Protein AF-A0A9W7AMG9-F1 (afdb_monomer)

InterPro domains:
  IPR007000 Phospholipase B-like [PF04916] (1-372)
  IPR007000 Phospholipase B-like [PTHR12370] (1-371)

Nearest PDB structures (foldseek):
  3fgw-assembly1_A  TM=8.318E-01  e=7.479E-23  Mus musculus
  3fbx-assembly1_A  TM=8.030E-01  e=2.491E-21  Mus musculus
  4bwc-assembly1_B-2  TM=9.277E-01  e=2.909E-18  Bos taurus
  3fgt-assembly1_B  TM=9.147E-01  e=4.034E-17  Mus musculus
  7q4y-assembly2_B  TM=1.559E-01  e=7.385E+00  Homo sapiens

Secondary structure (DSSP, 8-state):
-GGGHHHHHHHHHHHHHHHH-TT----HHHHHHHHHHHHHHHHHTTSSHHHHHHHHHHHHHHHHHHHHHTSGGGGSTT--PPPHHHHHHHHTHHHHHHHHHHS--HHHHHHHHHHHHHHTTS-GGGGGGSGGG-------EEEEEE-SS-EEEEEE----TTTS-S---EEEEEEE--TTSS-EEEEEEE---TT-SS-SS-EEEEESS--EEEEEEEPP---GGGGGG--SSSB-HHHHHHHHHHH-SSHHHHHHHHHTTB-S-S-EEEEEEEGGGTTSSSSSEEEEEEETTEEEEEE-HHHHHHHSEEEE-SS-SSHHHHHHHT--S-GGGSHHHHHHHHHGGG-SSHHHHHHHHT---TTT-GGGTT-GGGSSS---GGGSPP-----S--PPPPPPPPPPP---------------

Solvent-accessible surface area (backbone atoms only — not comparable to full-atom values): 23628 Å² total; per-residue (Å²): 57,45,92,48,35,68,52,24,53,56,30,48,53,32,42,46,34,73,75,46,36,86,91,47,72,80,52,68,66,55,56,48,41,53,53,48,18,54,54,41,50,66,70,42,42,63,75,46,72,69,29,36,44,49,39,54,55,52,50,53,50,52,50,31,51,50,31,31,54,71,18,78,56,57,76,43,89,86,58,75,76,74,51,72,64,58,52,50,54,58,58,30,61,61,34,43,62,44,46,49,66,64,50,56,53,75,67,56,49,50,51,52,53,51,43,56,54,48,59,77,76,47,66,87,86,61,67,74,72,63,56,76,82,55,83,71,78,70,26,20,24,33,40,38,37,52,54,100,85,54,78,48,75,50,74,36,71,43,62,56,75,55,65,67,40,66,70,40,78,44,75,48,76,48,74,39,84,38,99,89,55,72,64,41,55,32,32,45,37,30,47,27,37,51,80,48,89,50,35,87,55,38,43,39,42,37,35,75,56,28,48,36,33,42,35,39,18,37,35,68,70,68,36,70,71,33,49,74,54,50,50,44,83,34,42,54,46,59,58,28,52,57,35,15,69,62,70,22,63,49,28,66,51,24,44,55,49,40,51,59,53,53,30,45,29,48,28,27,42,35,43,26,33,18,68,82,25,77,88,45,81,59,53,26,27,20,41,32,38,44,30,43,77,45,75,48,71,49,75,39,23,59,54,32,64,73,70,32,38,47,77,43,63,36,56,56,79,51,68,69,51,20,60,57,18,54,53,82,78,53,52,75,71,37,38,43,44,48,50,46,70,72,47,55,82,66,47,83,50,70,69,42,42,50,48,56,46,60,29,65,52,22,86,76,39,76,64,18,73,65,34,55,85,30,30,47,33,56,80,52,77,85,75,58,74,79,83,74,83,71,69,96,77,76,85,79,80,81,79,85,80,83,84,84,82,83,87,80,86,88,84,89,89,86,91,85,87,88,83,134

Mean predicted aligned error: 9.24 Å

Radius of gyration: 26.43 Å; Cα contacts (8 Å, |Δi|>4): 725; chains: 1; bounding box: 73×78×88 Å

Structure (mmCIF, N/CA/C/O backbone):
data_AF-A0A9W7AMG9-F1
#
_entry.id   AF-A0A9W7AMG9-F1
#
loop_
_atom_site.group_PDB
_atom_site.id
_atom_site.type_symbol
_atom_site.label_atom_id
_atom_site.label_alt_id
_atom_site.label_comp_id
_atom_site.label_asym_id
_atom_site.label_entity_id
_atom_site.label_seq_id
_atom_site.pdbx_PDB_ins_code
_atom_site.Cartn_x
_atom_site.Cartn_y
_atom_site.Cartn_z
_atom_site.occupancy
_atom_site.B_iso_or_equiv
_atom_site.auth_seq_id
_atom_site.auth_comp_id
_atom_site.auth_asym_id
_atom_site.auth_atom_id
_atom_site.pdbx_PDB_model_num
ATOM 1 N N . GLY A 1 1 ? 10.587 14.201 -9.305 1.00 93.69 1 GLY A N 1
ATOM 2 C CA . GLY A 1 1 ? 11.776 14.073 -10.157 1.00 93.69 1 GLY A CA 1
ATOM 3 C C . GLY A 1 1 ? 12.708 15.237 -9.919 1.00 93.69 1 GLY A C 1
ATOM 4 O O . GLY A 1 1 ? 13.589 15.132 -9.082 1.00 93.69 1 GLY A O 1
ATOM 5 N N . HIS A 1 2 ? 12.463 16.364 -10.590 1.00 96.00 2 HIS A N 1
ATOM 6 C CA . HIS A 1 2 ? 13.386 17.507 -10.615 1.00 96.00 2 HIS A CA 1
ATOM 7 C C . HIS A 1 2 ? 13.740 18.084 -9.237 1.00 96.00 2 HIS A C 1
ATOM 9 O O . HIS A 1 2 ? 14.909 18.311 -8.952 1.00 96.00 2 HIS A O 1
ATOM 15 N N . LEU A 1 3 ? 12.735 18.316 -8.384 1.00 95.75 3 LEU A N 1
ATOM 16 C CA . LEU A 1 3 ? 12.920 18.996 -7.095 1.00 95.75 3 LEU A CA 1
ATOM 17 C C . LEU A 1 3 ? 13.587 18.135 -6.018 1.00 95.75 3 LEU A C 1
ATOM 19 O O . LEU A 1 3 ? 14.142 18.684 -5.078 1.00 95.75 3 LEU A O 1
ATOM 23 N N . THR A 1 4 ? 13.515 16.812 -6.147 1.00 96.31 4 THR A N 1
ATOM 24 C CA . THR A 1 4 ? 13.951 15.855 -5.119 1.00 96.31 4 THR A CA 1
ATOM 25 C C . THR A 1 4 ? 15.059 14.946 -5.650 1.00 96.31 4 THR A C 1
ATOM 27 O O . THR A 1 4 ? 15.105 13.758 -5.338 1.00 96.31 4 THR A O 1
ATOM 30 N N . CYS A 1 5 ? 15.876 15.442 -6.585 1.00 96.56 5 CYS A N 1
ATOM 31 C CA . CYS A 1 5 ? 16.825 14.605 -7.317 1.00 96.56 5 CYS A CA 1
ATOM 32 C C . CYS A 1 5 ? 17.981 14.096 -6.443 1.00 96.56 5 CYS A C 1
ATOM 34 O O . CYS A 1 5 ? 18.468 12.987 -6.665 1.00 96.56 5 CYS A O 1
ATOM 36 N N . TYR A 1 6 ? 18.385 14.847 -5.417 1.00 94.69 6 TYR A N 1
ATOM 37 C CA . TYR A 1 6 ? 19.393 14.386 -4.461 1.00 94.69 6 TYR A CA 1
ATOM 38 C C . TYR A 1 6 ? 18.847 13.242 -3.604 1.00 94.69 6 TYR A C 1
ATOM 40 O O . TYR A 1 6 ? 19.488 12.200 -3.486 1.00 94.69 6 TYR A O 1
ATOM 48 N N . GLU A 1 7 ? 17.629 13.397 -3.089 1.00 95.69 7 GLU A N 1
ATOM 49 C CA . GLU A 1 7 ? 16.969 12.402 -2.251 1.00 95.69 7 GLU A CA 1
ATOM 50 C C . GLU A 1 7 ? 16.620 11.139 -3.046 1.00 95.69 7 GLU A C 1
ATOM 52 O O . GLU A 1 7 ? 16.780 10.042 -2.527 1.00 95.69 7 GLU A O 1
ATOM 57 N N . ILE A 1 8 ? 16.207 11.269 -4.317 1.00 97.19 8 ILE A N 1
ATOM 58 C CA . ILE A 1 8 ? 16.000 10.118 -5.215 1.00 97.19 8 ILE A CA 1
ATOM 59 C C . ILE A 1 8 ? 17.307 9.353 -5.419 1.00 97.19 8 ILE A C 1
ATOM 61 O O . ILE A 1 8 ? 17.295 8.131 -5.357 1.00 97.19 8 ILE A O 1
ATOM 65 N N . THR A 1 9 ? 18.425 10.050 -5.645 1.00 94.69 9 THR A N 1
ATOM 66 C CA . THR A 1 9 ? 19.726 9.393 -5.856 1.00 94.69 9 THR A CA 1
ATOM 67 C C . THR A 1 9 ? 20.133 8.596 -4.618 1.00 94.69 9 THR A C 1
ATOM 69 O O . THR A 1 9 ? 20.459 7.420 -4.731 1.00 94.69 9 THR A O 1
ATOM 72 N N . GLN A 1 10 ? 20.040 9.209 -3.435 1.00 93.44 10 GLN A N 1
ATOM 73 C CA . GLN A 1 10 ? 20.365 8.545 -2.173 1.00 93.44 10 GLN A CA 1
ATOM 74 C C . GLN A 1 10 ? 19.436 7.358 -1.889 1.00 93.44 10 GLN A C 1
ATOM 76 O O . GLN A 1 10 ? 19.898 6.278 -1.531 1.00 93.44 10 GLN A O 1
ATOM 81 N N . PHE A 1 11 ? 18.125 7.554 -2.040 1.00 96.19 11 PHE A N 1
ATOM 82 C CA . PHE A 1 11 ? 17.149 6.510 -1.758 1.00 96.19 11 PHE A CA 1
ATOM 83 C C . PHE A 1 11 ? 17.272 5.336 -2.733 1.00 96.19 11 PHE A C 1
ATOM 85 O O . PHE A 1 11 ? 17.222 4.189 -2.304 1.00 96.19 11 PHE A O 1
ATOM 92 N N . PHE A 1 12 ? 17.491 5.606 -4.024 1.00 95.75 12 PHE A N 1
ATOM 93 C CA . PHE A 1 12 ? 17.679 4.558 -5.024 1.00 95.75 12 PHE A CA 1
ATOM 94 C C . PHE A 1 12 ? 18.904 3.691 -4.718 1.00 95.75 12 PHE A C 1
ATOM 96 O O . PHE A 1 12 ? 18.814 2.476 -4.832 1.00 95.75 12 PHE A O 1
ATOM 103 N N . GLU A 1 13 ? 20.026 4.279 -4.287 1.00 92.81 13 GLU A N 1
ATOM 104 C CA . GLU A 1 13 ? 21.203 3.502 -3.875 1.00 92.81 13 GLU A CA 1
ATOM 105 C C . GLU A 1 13 ? 20.894 2.588 -2.680 1.00 92.81 13 GLU A C 1
ATOM 107 O O . GLU A 1 13 ? 21.246 1.408 -2.708 1.00 92.81 13 GLU A O 1
ATOM 112 N N . ASN A 1 14 ? 20.184 3.098 -1.668 1.00 92.44 14 ASN A N 1
ATOM 113 C CA . ASN A 1 14 ? 19.776 2.300 -0.512 1.00 92.44 14 ASN A CA 1
ATOM 114 C C . ASN A 1 14 ? 18.838 1.150 -0.899 1.00 92.44 14 ASN A C 1
ATOM 116 O O . ASN A 1 14 ? 19.075 0.013 -0.497 1.00 92.44 14 ASN A O 1
ATOM 120 N N . PHE A 1 15 ? 17.791 1.450 -1.674 1.00 93.62 15 PHE A N 1
ATOM 121 C CA . PHE A 1 15 ? 16.852 0.462 -2.206 1.00 93.62 15 PHE A CA 1
ATOM 122 C C . PHE A 1 15 ? 17.601 -0.612 -2.992 1.00 93.62 15 PHE A C 1
ATOM 124 O O . PHE A 1 15 ? 17.501 -1.792 -2.682 1.00 93.62 15 PHE A O 1
ATOM 131 N N . TYR A 1 16 ? 18.420 -0.204 -3.960 1.00 92.75 16 TYR A N 1
ATOM 132 C CA . TYR A 1 16 ? 19.079 -1.134 -4.864 1.00 92.75 16 TYR A CA 1
ATOM 133 C C . TYR A 1 16 ? 20.004 -2.097 -4.111 1.00 92.75 16 TYR A C 1
ATOM 135 O O . TYR A 1 16 ? 19.960 -3.303 -4.341 1.00 92.75 16 TYR A O 1
ATOM 143 N N . VAL A 1 17 ? 20.805 -1.584 -3.171 1.00 90.00 17 VAL A N 1
ATOM 144 C CA . VAL A 1 17 ? 21.687 -2.419 -2.341 1.00 90.00 17 VAL A CA 1
ATOM 145 C C . VAL A 1 17 ? 20.887 -3.310 -1.391 1.00 90.00 17 VAL A C 1
ATOM 147 O O . VAL A 1 17 ? 21.261 -4.464 -1.201 1.00 90.00 17 VAL A O 1
ATOM 150 N N . SER A 1 18 ? 19.795 -2.812 -0.807 1.00 86.81 18 SER A N 1
ATOM 151 C CA . SER A 1 18 ? 18.936 -3.604 0.082 1.00 86.81 18 SER A CA 1
ATOM 152 C C . SER A 1 18 ? 18.258 -4.762 -0.654 1.00 86.81 18 SER A C 1
ATOM 154 O O . SER A 1 18 ? 18.138 -5.852 -0.102 1.00 86.81 18 SER A O 1
ATOM 156 N N . THR A 1 19 ? 17.835 -4.533 -1.896 1.00 87.75 19 THR A N 1
ATOM 157 C CA . THR A 1 19 ? 17.040 -5.490 -2.672 1.00 87.75 19 THR A CA 1
ATOM 158 C C . THR A 1 19 ? 17.909 -6.468 -3.457 1.00 87.75 19 THR A C 1
ATOM 160 O O . THR A 1 19 ? 17.629 -7.663 -3.474 1.00 87.75 19 THR A O 1
ATOM 163 N N . PHE A 1 20 ? 18.987 -5.995 -4.089 1.00 89.00 20 PHE A N 1
ATOM 164 C CA . PHE A 1 20 ? 19.822 -6.816 -4.977 1.00 89.00 20 PHE A CA 1
ATOM 165 C C . PHE A 1 20 ? 21.223 -7.097 -4.422 1.00 89.00 20 PHE A C 1
ATOM 167 O O . PHE A 1 20 ? 21.951 -7.910 -4.986 1.00 89.00 20 PHE A O 1
ATOM 174 N N . GLY A 1 21 ? 21.612 -6.470 -3.311 1.00 86.94 21 GLY A N 1
ATOM 175 C CA . GLY A 1 21 ? 22.965 -6.557 -2.767 1.00 86.94 21 GLY A CA 1
ATOM 176 C C . GLY A 1 21 ? 23.958 -5.622 -3.465 1.00 86.94 21 GLY A C 1
ATOM 177 O O . GLY A 1 21 ? 23.723 -5.089 -4.551 1.00 86.94 21 GLY A O 1
ATOM 178 N N . GLU A 1 22 ? 25.111 -5.399 -2.830 1.00 86.75 22 GLU A N 1
ATOM 179 C CA . GLU A 1 22 ? 26.158 -4.538 -3.385 1.00 86.75 22 GLU A CA 1
ATOM 180 C C . GLU A 1 22 ? 26.747 -5.146 -4.669 1.00 86.75 22 GLU A C 1
ATOM 182 O O . GLU A 1 22 ? 27.368 -6.208 -4.648 1.00 86.75 22 GLU A O 1
ATOM 187 N N . GLY A 1 23 ? 26.549 -4.460 -5.799 1.00 84.44 23 GLY A N 1
ATOM 188 C CA . GLY A 1 23 ? 26.980 -4.938 -7.117 1.00 84.44 23 GLY A CA 1
ATOM 189 C C . GLY A 1 23 ? 26.155 -6.104 -7.669 1.00 84.44 23 GLY A C 1
ATOM 190 O O . GLY A 1 23 ? 26.569 -6.707 -8.659 1.00 84.44 23 GLY A O 1
ATOM 191 N N . GLY A 1 24 ? 25.024 -6.432 -7.037 1.00 87.06 24 GLY A N 1
ATOM 192 C CA . GLY A 1 24 ? 24.079 -7.407 -7.561 1.00 87.06 24 GLY A CA 1
ATOM 193 C C . GLY A 1 24 ? 23.262 -6.855 -8.725 1.00 87.06 24 GLY A C 1
ATOM 194 O O . GLY A 1 24 ? 23.113 -5.646 -8.905 1.00 87.06 24 GLY A O 1
ATOM 195 N N . GLU A 1 25 ? 22.732 -7.765 -9.530 1.00 90.25 25 GLU A N 1
ATOM 196 C CA . GLU A 1 25 ? 21.895 -7.453 -10.684 1.00 90.25 25 GLU A CA 1
ATOM 197 C C . GLU A 1 25 ? 20.544 -8.159 -10.517 1.00 90.25 25 GLU A C 1
ATOM 199 O O . GLU A 1 25 ? 20.503 -9.277 -9.986 1.00 90.25 25 GLU A O 1
ATOM 204 N N . PRO A 1 26 ? 19.436 -7.548 -10.966 1.00 90.75 26 PRO A N 1
ATOM 205 C CA . PRO A 1 26 ? 18.136 -8.200 -10.940 1.00 90.75 26 PRO A CA 1
ATOM 206 C C . PRO A 1 26 ? 18.149 -9.468 -11.805 1.00 90.75 26 PRO A C 1
ATOM 208 O O . PRO A 1 26 ? 18.785 -9.519 -12.858 1.00 90.75 26 PRO A O 1
ATOM 211 N N . ASN A 1 27 ? 17.407 -10.493 -11.379 1.00 91.56 27 ASN A N 1
ATOM 212 C CA . ASN A 1 27 ? 17.270 -11.741 -12.132 1.00 91.56 27 ASN A CA 1
ATOM 213 C C . ASN A 1 27 ? 16.701 -11.469 -13.545 1.00 91.56 27 ASN A C 1
ATOM 215 O O . ASN A 1 27 ? 15.701 -10.763 -13.694 1.00 91.56 27 ASN A O 1
ATOM 219 N N . ASP A 1 28 ? 17.312 -12.061 -14.577 1.00 95.00 28 ASP A N 1
ATOM 220 C CA . ASP A 1 28 ? 16.902 -11.917 -15.980 1.00 95.00 28 ASP A CA 1
ATOM 221 C C . ASP A 1 28 ? 15.423 -12.275 -16.220 1.00 95.00 28 ASP A C 1
ATOM 223 O O . ASP A 1 28 ? 14.762 -11.635 -17.044 1.00 95.00 28 ASP A O 1
ATOM 227 N N . ASP A 1 29 ? 14.883 -13.258 -15.494 1.00 95.50 29 ASP A N 1
ATOM 228 C CA . ASP A 1 29 ? 13.479 -13.664 -15.588 1.00 95.50 29 ASP A CA 1
ATOM 229 C C . ASP A 1 29 ? 12.547 -12.581 -15.027 1.00 95.50 29 ASP A C 1
ATOM 231 O O . ASP A 1 29 ? 11.531 -12.271 -15.653 1.00 95.50 29 ASP A O 1
ATOM 235 N N . ILE A 1 30 ? 12.930 -11.918 -13.927 1.00 96.25 30 ILE A N 1
ATOM 236 C CA . ILE A 1 30 ? 12.198 -10.762 -13.376 1.00 96.25 30 ILE A CA 1
ATOM 237 C C . ILE A 1 30 ? 12.236 -9.607 -14.378 1.00 96.25 30 ILE A C 1
ATOM 239 O O . ILE A 1 30 ? 11.199 -9.046 -14.729 1.00 96.25 30 ILE A O 1
ATOM 243 N N . VAL A 1 31 ? 13.418 -9.282 -14.908 1.00 97.88 31 VAL A N 1
ATOM 244 C CA . VAL A 1 31 ? 13.579 -8.226 -15.921 1.00 97.88 31 VAL A CA 1
ATOM 245 C C . VAL A 1 31 ? 12.735 -8.527 -17.165 1.00 97.88 31 VAL A C 1
ATOM 247 O O . VAL A 1 31 ? 12.120 -7.624 -17.739 1.00 97.88 31 VAL A O 1
ATOM 250 N N . SER A 1 32 ? 12.691 -9.787 -17.599 1.00 98.25 32 SER A N 1
ATOM 251 C CA . SER A 1 32 ? 11.868 -10.243 -18.720 1.00 98.25 32 SER A CA 1
ATOM 252 C C . SER A 1 32 ? 10.373 -10.112 -18.421 1.00 98.25 32 SER A C 1
ATOM 254 O O . SER A 1 32 ? 9.629 -9.601 -19.262 1.00 98.25 32 SER A O 1
ATOM 256 N N . PHE A 1 33 ? 9.936 -10.514 -17.227 1.00 98.50 33 PHE A N 1
ATOM 257 C CA . PHE A 1 33 ? 8.549 -10.405 -16.780 1.00 98.50 33 PHE A CA 1
ATOM 258 C C . PHE A 1 33 ? 8.088 -8.942 -16.747 1.00 98.50 33 PHE A C 1
ATOM 260 O O . PHE A 1 33 ? 7.077 -8.600 -17.360 1.00 98.50 33 PHE A O 1
ATOM 267 N N . VAL A 1 34 ? 8.881 -8.050 -16.143 1.00 98.56 34 VAL A N 1
ATOM 268 C CA . VAL A 1 34 ? 8.588 -6.608 -16.074 1.00 9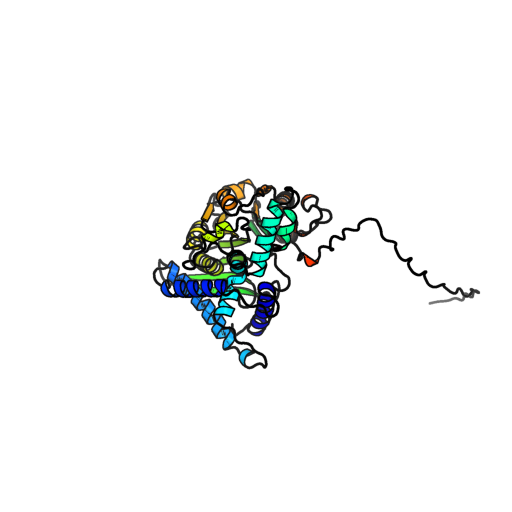8.56 34 VAL A CA 1
ATOM 269 C C . VAL A 1 34 ? 8.538 -5.977 -17.469 1.00 98.56 34 VAL A C 1
ATOM 271 O O . VAL A 1 34 ? 7.670 -5.151 -17.736 1.00 98.56 34 VAL A O 1
ATOM 274 N N . LYS A 1 35 ? 9.412 -6.381 -18.404 1.00 98.56 35 LYS A N 1
ATOM 275 C CA . LYS A 1 35 ? 9.350 -5.910 -19.805 1.00 98.56 35 LYS A CA 1
ATOM 276 C C . LYS A 1 35 ? 8.073 -6.352 -20.514 1.00 98.56 35 LYS A C 1
ATOM 278 O O . LYS A 1 35 ? 7.489 -5.570 -21.262 1.00 98.56 35 LYS A O 1
ATOM 283 N N . GLN A 1 36 ? 7.660 -7.603 -20.318 1.00 98.75 36 GLN A N 1
ATOM 284 C CA . GLN A 1 36 ? 6.427 -8.127 -20.905 1.00 98.75 36 GLN A CA 1
ATOM 285 C C . GLN A 1 36 ? 5.201 -7.414 -20.328 1.00 98.75 36 GLN A C 1
ATOM 287 O O . GLN A 1 36 ? 4.315 -7.036 -21.097 1.00 98.75 36 GLN A O 1
ATOM 292 N N . ASN A 1 37 ? 5.200 -7.158 -19.017 1.00 98.62 37 ASN A N 1
ATOM 293 C CA . ASN A 1 37 ? 4.158 -6.393 -18.342 1.00 98.62 37 ASN A CA 1
ATOM 294 C C . ASN A 1 37 ? 4.074 -4.947 -18.842 1.00 98.62 37 ASN A C 1
ATOM 296 O O . ASN A 1 37 ? 3.014 -4.511 -19.276 1.00 98.62 37 ASN A O 1
ATOM 300 N N . ASP A 1 38 ? 5.196 -4.229 -18.891 1.00 98.25 38 ASP A N 1
ATOM 301 C CA . ASP A 1 38 ? 5.244 -2.855 -19.403 1.00 98.25 38 ASP A CA 1
ATO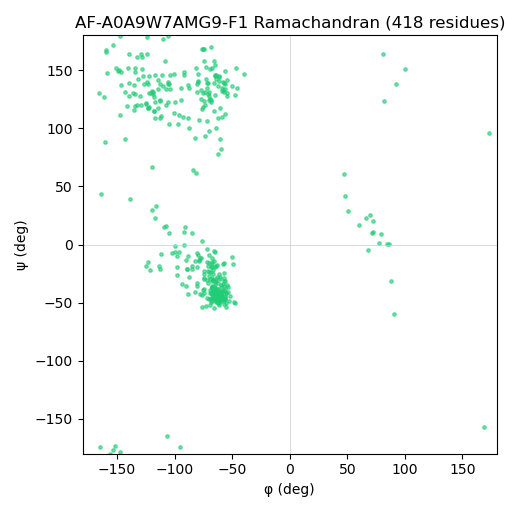M 302 C C . 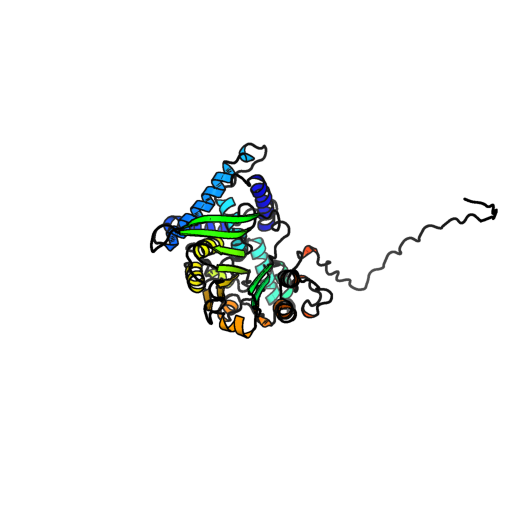ASP A 1 38 ? 4.723 -2.768 -20.849 1.00 98.25 38 ASP A C 1
ATOM 304 O O . ASP A 1 38 ? 3.962 -1.860 -21.201 1.00 98.25 38 ASP A O 1
ATOM 308 N N . ALA A 1 39 ? 5.066 -3.754 -21.685 1.00 98.50 39 ALA A N 1
ATOM 309 C CA . ALA A 1 39 ? 4.547 -3.854 -23.042 1.00 98.50 39 ALA A CA 1
ATOM 310 C C . ALA A 1 39 ? 3.043 -4.166 -23.082 1.00 98.50 39 ALA A C 1
ATOM 312 O O . ALA A 1 39 ? 2.364 -3.695 -23.993 1.00 98.50 39 ALA A O 1
ATOM 313 N N . PHE A 1 40 ? 2.523 -4.982 -22.161 1.00 98.62 40 PHE A N 1
ATOM 314 C CA . PHE A 1 40 ? 1.091 -5.258 -22.033 1.00 98.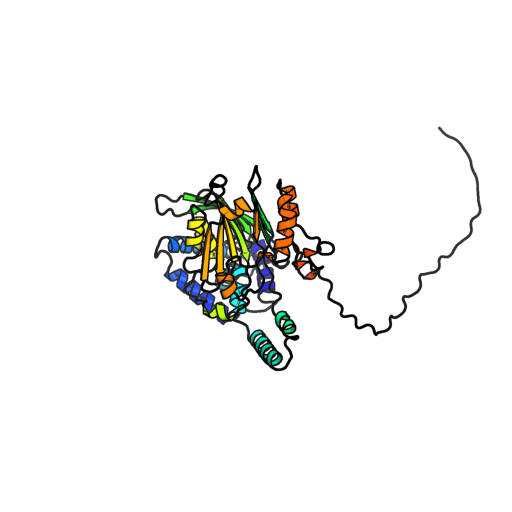62 40 PHE A CA 1
ATOM 315 C C . PHE A 1 40 ? 0.325 -4.005 -21.614 1.00 98.62 40 PHE A C 1
ATOM 317 O O . PHE A 1 40 ? -0.544 -3.568 -22.366 1.00 98.62 40 PHE A O 1
ATOM 324 N N . VAL A 1 41 ? 0.722 -3.370 -20.509 1.00 98.19 41 VAL A N 1
ATOM 325 C CA . VAL A 1 41 ? 0.118 -2.126 -20.015 1.00 98.19 41 VAL A CA 1
ATOM 326 C C . VAL A 1 41 ? 0.090 -1.075 -21.121 1.00 98.19 41 VAL A C 1
ATOM 328 O O . VAL A 1 41 ? -0.968 -0.537 -21.427 1.00 98.19 41 VAL A O 1
ATOM 331 N N . THR A 1 42 ? 1.212 -0.864 -21.818 1.00 97.56 42 THR A N 1
ATOM 332 C CA . THR A 1 42 ? 1.299 0.099 -22.931 1.00 97.56 42 THR A CA 1
ATOM 333 C C . THR A 1 42 ? 0.290 -0.183 -24.052 1.00 97.56 42 THR A C 1
ATOM 335 O O . THR A 1 42 ? -0.212 0.756 -24.664 1.00 97.56 42 THR A O 1
ATOM 338 N N . ARG A 1 43 ? -0.013 -1.455 -24.350 1.00 98.19 43 ARG A N 1
ATOM 339 C CA . ARG A 1 43 ? -1.022 -1.815 -25.366 1.00 98.19 43 ARG A CA 1
ATOM 340 C C . ARG A 1 43 ? -2.450 -1.584 -24.888 1.00 98.19 43 ARG A C 1
ATOM 342 O O . ARG A 1 43 ? -3.322 -1.384 -25.728 1.00 98.19 43 ARG A O 1
ATOM 349 N N . MET A 1 44 ? -2.678 -1.676 -23.583 1.00 98.25 44 MET A N 1
ATOM 350 C CA . MET A 1 44 ? -4.007 -1.604 -22.991 1.00 98.25 44 MET A CA 1
ATOM 351 C C . MET A 1 44 ? -4.439 -0.178 -22.648 1.00 98.25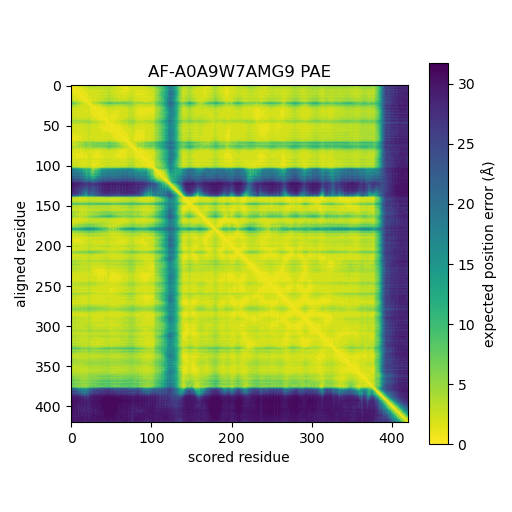 44 MET A C 1
ATOM 353 O O . MET A 1 44 ? -5.639 0.057 -22.550 1.00 98.25 44 MET A O 1
ATOM 357 N N . VAL A 1 45 ? -3.507 0.773 -22.503 1.00 95.50 45 VAL A N 1
ATOM 358 C CA . VAL A 1 45 ? -3.818 2.191 -22.233 1.00 95.50 45 VAL A CA 1
ATOM 359 C C . VAL A 1 45 ? -4.939 2.707 -23.145 1.00 95.50 45 VAL A C 1
ATOM 361 O O . VAL A 1 45 ? -4.926 2.482 -24.355 1.00 95.50 45 VAL A O 1
ATOM 364 N N . ASP A 1 46 ? -5.894 3.419 -22.540 1.00 93.88 46 ASP A N 1
ATOM 365 C CA . ASP A 1 46 ? -7.059 4.033 -23.195 1.00 93.88 46 ASP A CA 1
ATOM 366 C C . ASP A 1 46 ? -8.017 3.057 -23.917 1.00 93.88 46 ASP A C 1
ATOM 368 O O . ASP A 1 46 ? -8.845 3.485 -24.725 1.00 93.88 46 ASP A O 1
ATOM 372 N N . THR A 1 47 ? -7.954 1.749 -23.634 1.00 96.75 47 THR A N 1
ATOM 373 C CA . THR A 1 47 ? -8.950 0.787 -24.151 1.00 96.75 47 THR A CA 1
ATOM 374 C C . THR A 1 47 ? -10.320 0.931 -23.483 1.00 96.75 47 THR A C 1
ATOM 376 O O . THR A 1 47 ? -11.345 0.728 -24.137 1.00 96.75 47 THR A O 1
ATOM 379 N N . ASP A 1 48 ? -10.343 1.350 -22.220 1.00 95.38 48 ASP A N 1
ATOM 380 C CA . ASP A 1 48 ? -11.523 1.764 -21.465 1.00 95.38 48 ASP A CA 1
ATOM 381 C C . ASP A 1 48 ? -11.136 2.796 -20.387 1.00 95.38 48 ASP A C 1
ATOM 383 O O . ASP A 1 48 ? -10.001 3.279 -20.340 1.00 95.38 48 ASP A O 1
ATOM 387 N N . LEU A 1 49 ? -12.091 3.165 -19.527 1.00 93.81 49 LEU A N 1
ATOM 388 C CA . LEU A 1 49 ? -11.856 4.154 -18.480 1.00 93.81 49 LEU A CA 1
ATOM 389 C C . LEU A 1 49 ? -10.804 3.706 -17.459 1.00 93.81 49 LEU A C 1
ATOM 391 O O . LEU A 1 49 ? -9.961 4.522 -17.090 1.00 93.81 49 LEU A O 1
ATOM 395 N N . TYR A 1 50 ? -10.838 2.446 -17.018 1.00 96.19 50 TYR A N 1
ATOM 396 C CA . TYR A 1 50 ? -9.850 1.914 -16.080 1.00 96.19 50 TYR A CA 1
ATOM 397 C C . TYR A 1 50 ? -8.450 2.043 -16.680 1.00 96.19 50 TYR A C 1
ATOM 399 O O . TYR A 1 50 ? -7.550 2.633 -16.080 1.00 96.19 50 TYR A O 1
ATOM 407 N N . TRP A 1 51 ? -8.290 1.622 -17.933 1.00 97.44 51 TRP A N 1
ATOM 408 C CA . TRP A 1 51 ? -7.016 1.714 -18.630 1.00 97.44 51 TRP A CA 1
ATOM 409 C C . TRP A 1 51 ? -6.581 3.138 -18.990 1.00 97.44 51 TRP A C 1
ATOM 411 O O . TRP A 1 51 ? -5.379 3.385 -19.128 1.00 97.44 51 TRP A O 1
ATOM 421 N N . SER A 1 52 ? -7.502 4.099 -19.103 1.00 96.06 52 SER A N 1
ATOM 422 C CA . SER A 1 52 ? -7.144 5.523 -19.145 1.00 96.06 52 SER A CA 1
ATOM 423 C C . SER A 1 52 ? -6.534 5.997 -17.822 1.00 96.06 52 SER A C 1
ATOM 425 O O . SER A 1 52 ? -5.531 6.709 -17.844 1.00 96.06 52 SER A O 1
ATOM 427 N N . HIS A 1 53 ? -7.078 5.581 -16.672 1.00 96.25 53 HIS A N 1
ATOM 428 C CA . HIS A 1 53 ? -6.481 5.893 -15.366 1.00 96.25 53 HIS A CA 1
ATOM 429 C C . HIS A 1 53 ? -5.123 5.205 -15.176 1.00 96.25 53 HIS A C 1
ATOM 431 O O . HIS A 1 53 ? -4.176 5.849 -14.719 1.00 96.25 53 HIS A O 1
ATOM 437 N N . VAL A 1 54 ? -4.980 3.941 -15.598 1.00 97.88 54 VAL A N 1
ATOM 438 C CA . VAL A 1 54 ? -3.673 3.258 -15.633 1.00 97.88 54 VAL A CA 1
ATOM 439 C C . VAL A 1 54 ? -2.681 4.065 -16.477 1.00 97.88 54 VAL A C 1
ATOM 441 O O . VAL A 1 54 ? -1.567 4.344 -16.031 1.00 97.88 54 VAL A O 1
ATOM 444 N N . GLY A 1 55 ? -3.091 4.509 -17.669 1.00 97.56 55 GLY A N 1
ATOM 445 C CA . GLY A 1 55 ? -2.279 5.362 -18.537 1.00 97.56 55 GLY A CA 1
ATOM 446 C C . GLY A 1 55 ? -1.818 6.651 -17.854 1.00 97.56 55 GLY A C 1
ATOM 447 O O . GLY A 1 55 ? -0.629 6.974 -17.899 1.00 97.56 55 GLY A O 1
ATOM 448 N N . ASP A 1 56 ? -2.722 7.354 -17.168 1.00 96.06 56 ASP A N 1
ATOM 449 C CA . ASP A 1 56 ? -2.411 8.593 -16.447 1.00 96.06 56 ASP A CA 1
ATOM 450 C C . ASP A 1 56 ? -1.415 8.344 -15.283 1.00 96.06 56 ASP A C 1
ATOM 452 O O . ASP A 1 56 ? -0.463 9.113 -15.096 1.00 96.06 56 ASP A O 1
ATOM 456 N N . VAL A 1 57 ? -1.562 7.238 -14.538 1.00 97.06 57 VAL A N 1
ATOM 457 C CA . VAL A 1 57 ? -0.636 6.826 -13.460 1.00 97.06 57 VAL A CA 1
ATOM 458 C C . VAL A 1 57 ? 0.763 6.506 -14.004 1.00 97.06 57 VAL A C 1
ATOM 460 O O . VAL A 1 57 ? 1.765 7.017 -13.489 1.00 97.06 57 VAL A O 1
ATOM 463 N N . TYR A 1 58 ? 0.860 5.721 -15.080 1.00 98.12 58 TYR A N 1
ATOM 464 C CA . TYR A 1 58 ? 2.145 5.393 -15.708 1.00 98.12 58 TYR A CA 1
ATOM 465 C C . TYR A 1 58 ? 2.797 6.619 -16.362 1.00 98.12 58 TYR A C 1
ATOM 467 O O . TYR A 1 58 ? 4.015 6.791 -16.265 1.00 98.12 58 TYR A O 1
ATOM 475 N N . ALA A 1 59 ? 2.013 7.521 -16.961 1.00 97.25 59 ALA A N 1
ATOM 476 C CA . ALA A 1 59 ? 2.513 8.783 -17.503 1.00 97.25 59 ALA A CA 1
ATOM 477 C C . ALA A 1 59 ? 3.111 9.674 -16.403 1.00 97.25 59 ALA A C 1
ATOM 479 O O . ALA A 1 59 ? 4.184 10.257 -16.587 1.00 97.25 59 ALA A O 1
ATOM 480 N N . ARG A 1 60 ? 2.477 9.731 -15.225 1.00 95.81 60 ARG A N 1
ATOM 481 C CA . ARG A 1 60 ? 3.025 10.432 -14.056 1.00 95.81 60 ARG A CA 1
ATOM 482 C C . ARG A 1 60 ? 4.355 9.825 -13.599 1.00 95.81 60 ARG A C 1
ATOM 484 O O . ARG A 1 60 ? 5.284 10.575 -13.291 1.00 95.81 60 ARG A O 1
ATOM 491 N N . SER A 1 61 ? 4.468 8.497 -13.578 1.00 97.81 61 SER A N 1
ATOM 492 C CA . SER A 1 61 ? 5.726 7.805 -13.264 1.00 97.81 61 SER A CA 1
ATOM 493 C C . SER A 1 61 ? 6.828 8.126 -14.280 1.00 97.81 61 SER A C 1
ATOM 495 O O . SER A 1 61 ? 7.927 8.533 -13.897 1.00 97.81 61 SER A O 1
ATOM 497 N N . ALA A 1 62 ? 6.514 8.083 -15.576 1.00 98.31 62 ALA A N 1
ATOM 498 C CA . ALA A 1 62 ? 7.450 8.454 -16.635 1.00 98.31 62 ALA A CA 1
ATOM 499 C C . ALA A 1 62 ? 7.910 9.922 -16.531 1.00 98.31 62 ALA A C 1
ATOM 501 O O . ALA A 1 62 ? 9.104 10.204 -16.638 1.00 98.31 62 ALA A O 1
ATOM 502 N N . GLY A 1 63 ? 6.996 10.855 -16.245 1.00 98.19 63 GLY A N 1
ATOM 503 C CA . GLY A 1 63 ? 7.334 12.267 -16.040 1.00 98.19 63 GLY A CA 1
ATOM 504 C C . GLY A 1 63 ? 8.209 12.506 -14.802 1.00 98.19 63 GLY A C 1
ATOM 505 O O . GLY A 1 63 ? 9.071 13.388 -14.800 1.00 98.19 63 GLY A O 1
ATOM 506 N N . MET A 1 64 ? 8.047 11.700 -13.747 1.00 97.88 64 MET A N 1
ATOM 507 C CA . MET A 1 64 ? 8.929 11.740 -12.577 1.00 97.88 64 MET A CA 1
ATOM 508 C C . MET A 1 64 ? 10.362 11.318 -12.919 1.00 97.88 64 MET A C 1
ATOM 510 O O . MET A 1 64 ? 11.293 12.002 -12.474 1.00 97.88 64 MET A O 1
ATOM 514 N N . LEU A 1 65 ? 10.524 10.261 -13.723 1.00 98.56 65 LEU A N 1
ATOM 515 C CA . LEU A 1 65 ? 11.815 9.800 -14.238 1.00 98.56 65 LEU A CA 1
ATOM 516 C C . LEU A 1 65 ? 12.466 10.845 -15.152 1.00 98.56 65 LEU A C 1
ATOM 518 O O . LEU A 1 65 ? 13.627 11.200 -14.953 1.00 98.56 65 LEU A O 1
ATOM 522 N N . GLU A 1 66 ? 11.719 11.380 -16.121 1.00 98.38 66 GLU A N 1
ATOM 523 C CA . GLU A 1 66 ? 12.210 12.437 -17.013 1.00 98.38 66 GLU A CA 1
ATOM 524 C C . GLU A 1 66 ? 12.674 13.652 -16.205 1.00 98.38 66 GLU A C 1
ATOM 526 O O . GLU A 1 66 ? 13.792 14.139 -16.379 1.00 98.38 66 GLU A O 1
ATOM 531 N N . GLY A 1 67 ? 11.857 14.090 -15.244 1.00 98.00 67 GLY A N 1
ATOM 532 C CA . GLY A 1 67 ? 12.198 15.199 -14.366 1.00 98.00 67 GLY A CA 1
ATOM 533 C C . GLY A 1 67 ? 13.431 14.932 -13.498 1.00 98.00 67 GLY A C 1
ATOM 534 O O . GLY A 1 67 ? 14.154 15.877 -13.200 1.00 98.00 67 GLY A O 1
ATOM 535 N N . TYR A 1 68 ? 13.677 13.687 -13.074 1.00 98.12 68 TYR A N 1
ATOM 536 C CA . TYR A 1 68 ? 14.892 13.299 -12.345 1.00 98.12 68 TYR A CA 1
ATOM 537 C C . TYR A 1 68 ? 16.130 13.353 -13.253 1.00 98.12 68 TYR A C 1
ATOM 539 O O . TYR A 1 68 ? 17.100 14.042 -12.932 1.00 98.12 68 TYR A O 1
ATOM 547 N N . ASN A 1 69 ? 16.071 12.704 -14.417 1.00 97.88 69 ASN A N 1
ATOM 548 C CA . ASN A 1 69 ? 17.188 12.635 -15.362 1.00 97.88 69 ASN A CA 1
ATOM 549 C C . ASN A 1 69 ? 17.527 14.002 -15.986 1.00 97.88 69 ASN A C 1
ATOM 551 O O . ASN A 1 69 ? 18.688 14.274 -16.286 1.00 97.88 69 ASN A O 1
ATOM 555 N N . GLY A 1 70 ? 16.535 14.882 -16.150 1.00 97.06 70 GLY A N 1
ATOM 556 C CA . GLY A 1 70 ? 16.697 16.263 -16.621 1.00 97.06 70 GLY A CA 1
ATOM 557 C C . GLY A 1 70 ? 16.877 17.304 -15.509 1.00 97.06 70 GLY A C 1
ATOM 558 O O . GLY A 1 70 ? 16.755 18.503 -15.765 1.00 97.06 70 GLY A O 1
ATOM 559 N N . SER A 1 71 ? 17.100 16.877 -14.264 1.00 96.19 71 SER A N 1
ATOM 560 C CA . SER A 1 71 ? 17.250 17.773 -13.109 1.00 96.19 71 SER A CA 1
ATOM 561 C C . SER A 1 71 ? 18.620 18.468 -13.060 1.00 96.19 71 SER A C 1
ATOM 563 O O . SER A 1 71 ? 19.550 18.040 -13.739 1.00 96.19 71 SER A O 1
ATOM 565 N N . PRO A 1 72 ? 18.821 19.493 -12.206 1.00 89.88 72 PRO A N 1
ATOM 566 C CA . PRO A 1 72 ? 20.129 20.119 -12.019 1.00 89.88 72 PRO A CA 1
ATOM 567 C C . PRO A 1 72 ? 21.157 19.155 -11.409 1.00 89.88 72 PRO A C 1
ATOM 569 O O . PRO A 1 72 ? 22.360 19.388 -11.543 1.00 89.88 72 PRO A O 1
ATOM 572 N N . CYS A 1 73 ? 20.700 18.069 -10.766 1.00 92.06 73 CYS A N 1
ATOM 573 C CA . CYS A 1 73 ? 21.576 16.995 -10.310 1.00 92.06 73 CYS A CA 1
ATOM 574 C C . CYS A 1 73 ? 22.326 16.338 -11.477 1.00 92.06 73 CYS A C 1
ATOM 576 O O . CYS A 1 73 ? 23.452 15.897 -11.274 1.00 92.06 73 CYS A O 1
ATOM 578 N N . SER A 1 74 ? 21.775 16.347 -12.699 1.00 91.94 74 SER A N 1
ATOM 579 C CA . SER A 1 74 ? 22.430 15.759 -13.877 1.00 91.94 74 SER A CA 1
ATOM 580 C C . SER A 1 74 ? 23.743 16.442 -14.266 1.00 91.94 74 SER A C 1
ATOM 582 O O . SER A 1 74 ? 24.565 15.864 -14.975 1.00 91.94 74 SER A O 1
ATOM 584 N N . LEU A 1 75 ? 23.961 17.665 -13.776 1.00 91.62 75 LEU A N 1
ATOM 585 C CA . LEU A 1 75 ? 25.180 18.437 -13.996 1.00 91.62 75 LEU A CA 1
ATOM 586 C C . LEU A 1 75 ? 26.261 18.155 -12.941 1.00 91.62 75 LEU A C 1
ATOM 588 O O . LEU A 1 75 ? 27.390 18.625 -13.091 1.00 91.62 75 LEU A O 1
ATOM 592 N N . GLN A 1 76 ? 25.930 17.435 -11.864 1.00 90.94 76 GLN A N 1
ATOM 593 C CA . GLN A 1 76 ? 26.871 17.139 -10.789 1.00 90.94 76 GLN A CA 1
ATOM 594 C C . GLN A 1 76 ? 27.803 15.979 -11.175 1.00 90.94 76 GLN A C 1
ATOM 596 O O . GLN A 1 76 ? 27.355 14.989 -11.761 1.00 90.94 76 GLN A O 1
ATOM 601 N N . PRO A 1 77 ? 29.103 16.049 -10.830 1.00 90.88 77 PRO A N 1
ATOM 602 C CA . PRO A 1 77 ? 30.016 14.929 -11.027 1.00 90.88 77 PRO A CA 1
ATOM 603 C C . PRO A 1 77 ? 29.522 13.670 -10.306 1.00 90.88 77 PRO A C 1
ATOM 605 O O . PRO A 1 77 ? 29.200 13.720 -9.122 1.00 90.88 77 PRO A O 1
ATOM 608 N N . GLY A 1 78 ? 29.500 12.537 -11.010 1.00 86.38 78 GLY A N 1
ATOM 609 C CA . GLY A 1 78 ? 29.081 11.252 -10.441 1.00 86.38 78 GLY A CA 1
ATOM 610 C C . GLY A 1 78 ? 27.576 10.977 -10.487 1.00 86.38 78 GLY A C 1
ATOM 611 O O . GLY A 1 78 ? 27.169 9.901 -10.061 1.00 86.38 78 GLY A O 1
ATOM 612 N N . PHE A 1 79 ? 26.760 11.887 -11.037 1.00 92.25 79 PHE A N 1
ATOM 613 C CA . PHE A 1 79 ? 25.345 11.611 -11.285 1.00 92.25 79 PHE A CA 1
ATOM 614 C C . PHE A 1 79 ? 25.169 10.400 -12.209 1.00 92.25 79 PHE A C 1
ATOM 616 O O . PHE A 1 79 ? 25.790 10.318 -13.273 1.00 92.25 79 PHE A O 1
ATOM 623 N N . LYS A 1 80 ? 24.289 9.479 -11.811 1.00 92.62 80 LYS A N 1
ATOM 624 C CA . LYS A 1 80 ? 23.915 8.304 -12.596 1.00 92.62 80 LYS A CA 1
ATOM 625 C C . LYS A 1 80 ? 22.459 8.460 -13.043 1.00 92.62 80 LYS A C 1
ATOM 627 O O . LYS A 1 80 ? 21.577 8.419 -12.190 1.00 92.62 80 LYS A O 1
ATOM 632 N N . PRO A 1 81 ? 22.184 8.662 -14.345 1.00 95.94 81 PRO A N 1
ATOM 633 C CA . PRO A 1 81 ? 20.810 8.658 -14.822 1.00 95.94 81 PRO A CA 1
ATOM 634 C C . PRO A 1 81 ? 20.200 7.270 -14.616 1.00 95.94 81 PRO A C 1
ATOM 636 O O . PRO A 1 81 ? 20.874 6.261 -14.825 1.00 95.94 81 PRO A O 1
ATOM 639 N N . LEU A 1 82 ? 18.922 7.231 -14.255 1.00 97.62 82 LEU A N 1
ATOM 640 C CA . LEU A 1 82 ? 18.182 5.981 -14.120 1.00 97.62 82 LEU A CA 1
ATOM 641 C C . LEU A 1 82 ? 17.566 5.598 -15.464 1.00 97.62 82 LEU A C 1
ATOM 643 O O . LEU A 1 82 ? 17.024 6.446 -16.184 1.00 97.62 82 LEU A O 1
ATOM 647 N N . SER A 1 83 ? 17.639 4.319 -15.815 1.00 97.94 83 SER A N 1
ATOM 648 C CA . SER A 1 83 ? 16.899 3.774 -16.947 1.00 97.94 83 SER A CA 1
ATOM 649 C C . SER A 1 83 ? 15.412 3.614 -16.604 1.00 97.94 83 SER A C 1
ATOM 651 O O . SER A 1 83 ? 15.005 3.675 -15.443 1.00 97.94 83 SER A O 1
ATOM 653 N N . LYS A 1 84 ? 14.573 3.359 -17.618 1.00 97.88 84 LYS A N 1
ATOM 654 C CA . LYS A 1 84 ? 13.166 2.987 -17.385 1.00 97.88 84 LYS A CA 1
ATOM 655 C C . LYS A 1 84 ? 13.055 1.705 -16.551 1.00 97.88 84 LYS A C 1
ATOM 657 O O . LYS A 1 84 ? 12.143 1.595 -15.745 1.00 97.88 84 LYS A O 1
ATOM 662 N N . MET A 1 85 ? 13.975 0.753 -16.734 1.00 98.00 85 MET A N 1
ATOM 663 C CA . MET A 1 85 ? 13.971 -0.487 -15.958 1.00 98.00 85 MET A CA 1
ATOM 664 C C . MET A 1 85 ? 14.308 -0.217 -14.490 1.00 98.00 85 MET A C 1
ATOM 666 O O . MET A 1 85 ? 13.555 -0.654 -13.632 1.00 98.00 85 MET A O 1
ATOM 670 N N . ASP A 1 86 ? 15.350 0.571 -14.208 1.00 97.88 86 ASP A N 1
ATOM 671 C CA . ASP A 1 86 ? 15.708 0.961 -12.834 1.00 97.88 86 ASP A CA 1
ATOM 672 C C . ASP A 1 86 ? 14.535 1.647 -12.130 1.00 97.88 86 ASP A C 1
ATOM 674 O O . ASP A 1 86 ? 14.200 1.342 -10.988 1.00 97.88 86 ASP A O 1
ATOM 678 N N . TRP A 1 87 ? 13.868 2.553 -12.848 1.00 98.31 87 TRP A N 1
ATOM 679 C CA . TRP A 1 87 ? 12.715 3.274 -12.329 1.00 98.31 87 TRP A CA 1
ATOM 680 C C . TRP A 1 87 ? 11.503 2.373 -12.091 1.00 98.31 87 TRP A C 1
ATOM 682 O O . TRP A 1 87 ? 10.829 2.522 -11.074 1.00 98.31 87 TRP A O 1
ATOM 692 N N . ASN A 1 88 ? 11.226 1.446 -13.010 1.00 98.19 88 ASN A N 1
ATOM 693 C CA . ASN A 1 88 ? 10.147 0.478 -12.854 1.00 98.19 88 ASN A CA 1
ATOM 694 C C . ASN A 1 88 ? 10.422 -0.442 -11.661 1.00 98.19 88 ASN A C 1
ATOM 696 O O . ASN A 1 88 ? 9.539 -0.595 -10.831 1.00 98.19 88 ASN A O 1
ATOM 700 N N . LEU A 1 89 ? 11.636 -0.987 -11.533 1.00 97.94 89 LEU A N 1
ATOM 701 C CA . LEU A 1 89 ? 12.028 -1.809 -10.383 1.00 97.94 89 LEU A CA 1
ATOM 702 C C . LEU A 1 89 ? 11.878 -1.044 -9.066 1.00 97.94 89 LEU A C 1
ATOM 704 O O . LEU A 1 89 ? 11.384 -1.614 -8.103 1.00 97.94 89 LEU A O 1
ATOM 708 N N . LEU A 1 90 ? 12.215 0.251 -9.040 1.00 97.56 90 LEU A N 1
ATOM 709 C CA . LEU A 1 90 ? 11.979 1.094 -7.870 1.00 97.56 90 LEU A CA 1
ATOM 710 C C . LEU A 1 90 ? 10.487 1.156 -7.500 1.00 97.56 90 LEU A C 1
ATOM 712 O O . LEU A 1 90 ? 10.154 1.027 -6.334 1.00 97.56 90 LEU A O 1
ATOM 716 N N . GLN A 1 91 ? 9.568 1.326 -8.458 1.00 98.25 91 GLN A N 1
ATOM 717 C CA . GLN A 1 91 ? 8.131 1.342 -8.126 1.00 98.25 91 GLN A CA 1
ATOM 718 C C . GLN A 1 91 ? 7.606 -0.023 -7.655 1.00 98.25 91 GLN A C 1
ATOM 720 O O . GLN A 1 91 ? 6.557 -0.078 -7.025 1.00 98.25 91 GLN A O 1
ATOM 725 N N . LEU A 1 92 ? 8.329 -1.100 -7.965 1.00 97.19 92 LEU A N 1
ATOM 726 C CA . LEU A 1 92 ? 7.978 -2.477 -7.637 1.00 97.19 92 LEU A CA 1
ATOM 727 C C . LEU A 1 92 ? 8.557 -2.942 -6.294 1.00 97.19 92 LEU A C 1
ATOM 729 O O . LEU A 1 92 ? 8.584 -4.142 -6.080 1.00 97.19 92 LEU A O 1
ATOM 733 N N . ASP A 1 93 ? 9.033 -2.063 -5.403 1.00 93.44 93 ASP A N 1
ATOM 734 C CA . ASP A 1 93 ? 9.669 -2.477 -4.133 1.00 93.44 93 ASP A CA 1
ATOM 735 C C . ASP A 1 93 ? 8.848 -3.535 -3.369 1.00 93.44 93 ASP A C 1
ATOM 737 O O . ASP A 1 93 ? 9.362 -4.610 -3.068 1.00 93.44 93 ASP A O 1
ATOM 741 N N . GLY A 1 94 ? 7.548 -3.294 -3.171 1.00 91.81 94 GLY A N 1
ATOM 742 C CA . GLY A 1 94 ? 6.642 -4.282 -2.578 1.00 91.81 94 GLY A CA 1
ATOM 743 C C . GLY A 1 94 ? 6.423 -5.523 -3.456 1.00 91.81 94 GLY A C 1
ATOM 744 O O . GLY A 1 94 ? 6.526 -6.654 -2.984 1.00 91.81 94 GLY A O 1
ATOM 745 N N . ASP A 1 95 ? 6.179 -5.337 -4.759 1.00 96.69 95 ASP A N 1
ATOM 746 C CA . ASP A 1 95 ? 5.945 -6.437 -5.709 1.00 96.69 95 ASP A CA 1
ATOM 747 C C . ASP A 1 95 ? 7.171 -7.367 -5.860 1.00 96.69 95 ASP A C 1
ATOM 749 O O . ASP A 1 95 ? 7.033 -8.556 -6.166 1.00 96.69 95 ASP A O 1
ATOM 753 N N . LEU A 1 96 ? 8.384 -6.846 -5.645 1.00 94.12 96 LEU A N 1
ATOM 754 C CA . LEU A 1 96 ? 9.639 -7.583 -5.773 1.00 94.12 96 LEU A CA 1
ATOM 755 C C . LEU A 1 96 ? 9.778 -8.687 -4.723 1.00 94.12 96 LEU A C 1
ATOM 757 O O . LEU A 1 96 ? 10.423 -9.691 -5.026 1.00 94.12 96 LEU A O 1
ATOM 761 N N . PHE A 1 97 ? 9.130 -8.586 -3.558 1.00 88.38 97 PHE A N 1
ATOM 762 C CA . PHE A 1 97 ? 9.123 -9.672 -2.569 1.00 88.38 97 PHE A CA 1
ATOM 763 C C . PHE A 1 97 ? 8.539 -10.971 -3.142 1.00 88.38 97 PHE A C 1
ATOM 765 O O . PHE A 1 97 ? 9.122 -12.056 -3.004 1.00 88.38 97 PHE A O 1
ATOM 772 N N . ASP A 1 98 ? 7.416 -10.857 -3.847 1.00 92.81 98 ASP A N 1
ATOM 773 C CA . ASP A 1 98 ? 6.758 -11.989 -4.489 1.00 92.81 98 ASP A CA 1
ATOM 774 C C . ASP A 1 98 ? 7.495 -12.409 -5.765 1.00 92.81 98 ASP A C 1
ATOM 776 O O . ASP A 1 98 ? 7.752 -13.598 -5.966 1.00 92.81 98 ASP A O 1
ATOM 780 N N . LEU A 1 99 ? 7.918 -11.450 -6.602 1.00 94.81 99 LEU A N 1
ATOM 781 C CA . LEU A 1 99 ? 8.630 -11.746 -7.852 1.00 94.81 99 LEU A CA 1
ATOM 782 C C . LEU A 1 99 ? 9.969 -12.454 -7.607 1.00 94.81 99 LEU A C 1
ATOM 784 O O . LEU A 1 99 ? 10.286 -13.413 -8.308 1.00 94.81 99 LEU A O 1
ATOM 788 N N . MET A 1 100 ? 10.747 -12.039 -6.607 1.00 90.69 100 MET A N 1
ATOM 789 C CA . MET A 1 100 ? 12.013 -12.698 -6.261 1.00 90.69 100 MET A CA 1
ATOM 790 C C . MET A 1 100 ? 11.795 -14.114 -5.720 1.00 90.69 100 MET A C 1
ATOM 792 O O . MET A 1 100 ? 12.619 -14.997 -5.957 1.00 90.69 100 MET A O 1
ATOM 796 N N . THR A 1 101 ? 10.662 -14.363 -5.058 1.00 88.19 101 THR A N 1
ATOM 797 C CA . THR A 1 101 ? 10.284 -15.715 -4.624 1.00 88.19 101 THR A CA 1
ATOM 798 C C . THR A 1 101 ? 9.808 -16.575 -5.801 1.00 88.19 101 THR A C 1
ATOM 800 O O . THR A 1 101 ? 10.119 -17.766 -5.862 1.00 88.19 101 THR A O 1
ATOM 803 N N . ALA A 1 102 ? 9.069 -15.988 -6.745 1.00 90.56 102 ALA A N 1
ATOM 804 C CA . ALA A 1 102 ? 8.556 -16.666 -7.935 1.00 90.56 102 ALA A CA 1
ATOM 805 C C . ALA A 1 102 ? 9.656 -17.001 -8.959 1.00 90.56 102 ALA A C 1
ATOM 807 O O . ALA A 1 102 ? 9.582 -18.032 -9.631 1.00 90.56 102 ALA A O 1
ATOM 808 N N . PHE A 1 103 ? 10.685 -16.155 -9.048 1.00 90.12 103 PHE A N 1
ATOM 809 C CA . PHE A 1 103 ? 11.825 -16.284 -9.957 1.00 90.12 103 PHE A CA 1
ATOM 810 C C . PHE A 1 103 ? 13.146 -16.378 -9.169 1.00 90.12 103 PHE A C 1
ATOM 812 O O . PHE A 1 103 ? 13.981 -15.469 -9.242 1.00 90.12 103 PHE A O 1
ATOM 819 N N . PRO A 1 104 ? 13.360 -17.466 -8.402 1.00 79.56 104 PRO A N 1
ATOM 820 C CA . PRO A 1 104 ? 14.540 -17.603 -7.562 1.00 79.56 104 PRO A CA 1
ATOM 821 C C . PRO A 1 104 ? 15.808 -17.689 -8.414 1.00 79.56 104 PRO A C 1
ATOM 823 O O . PRO A 1 104 ? 15.821 -18.281 -9.499 1.00 79.56 104 PRO A O 1
ATOM 826 N N . ASP A 1 105 ? 16.905 -17.133 -7.907 1.00 71.94 105 ASP A N 1
ATOM 827 C CA . ASP A 1 105 ? 18.210 -17.324 -8.526 1.00 71.94 105 ASP A CA 1
ATOM 828 C C . ASP A 1 105 ? 18.705 -18.781 -8.383 1.00 71.94 105 ASP A C 1
ATOM 830 O O . ASP A 1 105 ? 18.137 -19.626 -7.680 1.00 71.94 105 ASP A O 1
ATOM 834 N N . LYS A 1 106 ? 19.791 -19.108 -9.091 1.00 67.69 106 LYS A N 1
ATOM 835 C CA . LYS A 1 106 ? 20.339 -20.475 -9.114 1.00 67.69 106 LYS A CA 1
ATOM 836 C C . LYS A 1 106 ? 20.843 -20.936 -7.745 1.00 67.69 106 LYS A C 1
ATOM 838 O O . LYS A 1 106 ? 20.800 -22.136 -7.475 1.00 67.69 106 LYS A O 1
ATOM 843 N N . GLU A 1 107 ? 21.335 -20.023 -6.909 1.00 66.06 107 GLU A N 1
ATOM 844 C CA . GLU A 1 107 ? 21.837 -20.350 -5.570 1.00 66.06 107 GLU A CA 1
ATOM 845 C C . GLU A 1 107 ? 20.689 -20.648 -4.604 1.00 66.06 107 GLU A C 1
ATOM 847 O O . GLU A 1 107 ? 20.732 -21.650 -3.890 1.00 66.06 107 GLU A O 1
ATOM 852 N N . THR A 1 108 ? 19.614 -19.867 -4.666 1.00 65.75 108 THR A N 1
ATOM 853 C CA . THR A 1 108 ? 18.364 -20.087 -3.935 1.00 65.75 108 THR A CA 1
ATOM 854 C C . THR A 1 108 ? 17.722 -21.398 -4.363 1.00 65.75 108 THR A C 1
ATOM 856 O O . THR A 1 108 ? 17.351 -22.208 -3.513 1.00 65.75 108 THR A O 1
ATOM 859 N N . LEU A 1 109 ? 17.663 -21.675 -5.670 1.00 65.25 109 LEU A N 1
ATOM 860 C CA . LEU A 1 109 ? 17.164 -22.946 -6.196 1.00 65.25 109 LEU A CA 1
ATOM 861 C C . LEU A 1 109 ? 17.993 -24.131 -5.670 1.00 65.25 109 LEU A C 1
ATOM 863 O O . LEU A 1 109 ? 17.439 -25.156 -5.270 1.00 65.25 109 LEU A O 1
ATOM 867 N N . LEU A 1 110 ? 19.322 -23.991 -5.633 1.00 61.69 110 LEU A N 1
ATOM 868 C CA . LEU A 1 110 ? 20.219 -25.007 -5.086 1.00 61.69 110 LEU A CA 1
ATOM 869 C C . LEU A 1 110 ? 20.008 -25.195 -3.575 1.00 61.69 110 LEU A C 1
ATOM 871 O O . LEU A 1 110 ? 19.943 -26.333 -3.112 1.00 61.69 110 LEU A O 1
ATOM 875 N N . GLY A 1 111 ? 19.845 -24.110 -2.817 1.00 60.84 111 GLY A N 1
ATOM 876 C CA . GLY A 1 111 ? 19.527 -24.140 -1.388 1.00 60.84 111 GLY A CA 1
ATOM 877 C C . GLY A 1 111 ? 18.186 -24.820 -1.097 1.00 60.84 111 GLY A C 1
ATOM 878 O O . GLY A 1 111 ? 18.111 -25.683 -0.221 1.00 60.84 111 GLY A O 1
ATOM 879 N N . GLN A 1 112 ? 17.149 -24.516 -1.882 1.00 61.78 112 GLN A N 1
ATOM 880 C CA . GLN A 1 112 ? 15.840 -25.170 -1.800 1.00 61.78 112 GLN A CA 1
ATOM 881 C C . GLN A 1 112 ? 15.929 -26.667 -2.122 1.00 61.78 112 GLN A C 1
ATOM 883 O O . GLN A 1 112 ? 15.370 -27.486 -1.393 1.00 61.78 112 GLN A O 1
ATOM 888 N N . LEU A 1 113 ? 16.667 -27.048 -3.170 1.00 59.75 113 LEU A N 1
ATOM 889 C CA . LEU A 1 113 ? 16.889 -28.449 -3.546 1.00 59.75 113 LEU A CA 1
ATOM 890 C C . LEU A 1 113 ? 17.638 -29.226 -2.458 1.00 59.75 113 LEU A C 1
ATOM 892 O O . LEU A 1 113 ? 17.241 -30.340 -2.114 1.00 59.75 113 LEU A O 1
ATOM 896 N N . ILE A 1 114 ? 18.697 -28.638 -1.891 1.00 60.25 114 ILE A N 1
ATOM 897 C CA . ILE A 1 114 ? 19.428 -29.226 -0.763 1.00 60.25 114 ILE A CA 1
ATOM 898 C C . ILE A 1 114 ? 18.484 -29.394 0.429 1.00 60.25 114 ILE A C 1
ATOM 900 O O . ILE A 1 114 ? 18.439 -30.481 0.996 1.00 60.25 114 ILE A O 1
ATOM 904 N N . GLY A 1 115 ? 17.689 -28.370 0.750 1.00 55.56 115 GLY A N 1
ATOM 905 C CA . GLY A 1 115 ? 16.706 -28.382 1.831 1.00 55.56 115 GLY A CA 1
ATOM 906 C C . GLY A 1 115 ? 15.622 -29.454 1.689 1.00 55.56 115 GLY A C 1
ATOM 907 O O . GLY A 1 115 ? 15.300 -30.163 2.645 1.00 55.56 115 GLY A O 1
ATOM 908 N N . GLN A 1 116 ? 15.084 -29.621 0.480 1.00 56.50 116 GLN A N 1
ATOM 909 C CA . GLN A 1 116 ? 14.124 -30.684 0.180 1.00 56.50 116 GLN A CA 1
ATOM 910 C C . GLN A 1 116 ? 14.762 -32.067 0.321 1.00 56.50 116 GLN A C 1
ATOM 912 O O . GLN A 1 116 ? 14.153 -32.962 0.911 1.00 56.50 116 GLN A O 1
ATOM 917 N N . LEU A 1 117 ? 16.000 -32.245 -0.147 1.00 56.91 117 LEU A N 1
ATOM 918 C CA . LEU A 1 117 ? 16.734 -33.496 0.031 1.00 56.91 117 LEU A CA 1
ATOM 919 C C . LEU A 1 117 ? 17.003 -33.799 1.510 1.00 56.91 117 LEU A C 1
ATOM 921 O O . LEU A 1 117 ? 16.814 -34.942 1.914 1.00 56.91 117 LEU A O 1
ATOM 925 N N . THR A 1 118 ? 17.365 -32.819 2.345 1.00 52.19 118 THR A N 1
ATOM 926 C CA . THR A 1 118 ? 17.525 -33.038 3.795 1.00 52.19 118 THR A CA 1
ATOM 927 C C . THR A 1 118 ? 16.206 -33.398 4.478 1.00 52.19 118 THR A C 1
ATOM 929 O O . THR A 1 118 ? 16.208 -34.293 5.322 1.00 52.19 118 THR A O 1
ATOM 932 N N . SER A 1 119 ? 15.077 -32.802 4.069 1.00 49.94 119 SER A N 1
ATOM 933 C CA . SER A 1 119 ? 13.742 -33.115 4.619 1.00 49.94 119 SER A CA 1
ATOM 934 C C . SER A 1 119 ? 13.303 -34.572 4.411 1.00 49.94 119 SER A C 1
ATOM 936 O O . SER A 1 119 ? 12.535 -35.112 5.203 1.00 49.94 119 SER A O 1
ATOM 938 N N . LEU A 1 120 ? 13.831 -35.240 3.381 1.00 52.25 120 LEU A N 1
ATOM 939 C CA . LEU A 1 120 ? 13.567 -36.654 3.095 1.00 52.25 120 LEU A CA 1
ATOM 940 C C . LEU A 1 120 ? 14.430 -37.614 3.931 1.00 52.25 120 LEU A C 1
ATOM 942 O O . LEU A 1 120 ? 14.154 -38.813 3.962 1.00 52.25 120 LEU A O 1
ATOM 946 N N . ILE A 1 121 ? 15.484 -37.111 4.582 1.00 53.16 121 ILE A N 1
ATOM 947 C CA . ILE A 1 121 ? 16.504 -37.923 5.262 1.00 53.16 121 ILE A CA 1
ATOM 948 C C . ILE A 1 121 ? 16.446 -37.729 6.788 1.00 53.16 121 ILE A C 1
ATOM 950 O O . ILE A 1 121 ? 16.884 -38.610 7.532 1.00 53.16 121 ILE A O 1
ATOM 954 N N . THR A 1 122 ? 15.872 -36.628 7.286 1.00 39.28 122 THR A N 1
ATOM 955 C CA . THR A 1 122 ? 15.751 -36.356 8.725 1.00 39.28 122 THR A CA 1
ATOM 956 C C . THR A 1 122 ? 14.298 -36.269 9.211 1.00 39.28 122 THR A C 1
ATOM 958 O O . THR A 1 122 ? 13.395 -35.826 8.513 1.00 39.28 122 THR A O 1
ATOM 961 N N . SER A 1 123 ? 14.080 -36.728 10.452 1.00 42.25 123 SER A N 1
ATOM 962 C CA . SER A 1 123 ? 12.822 -36.629 11.217 1.00 42.25 123 SER A CA 1
ATOM 963 C C . SER A 1 123 ? 12.213 -35.209 11.162 1.00 42.25 123 SER A C 1
ATOM 965 O O . SER A 1 123 ? 12.985 -34.244 11.077 1.00 42.25 123 SER A O 1
ATOM 967 N N . PRO A 1 124 ? 10.869 -35.054 11.288 1.00 40.91 124 PRO A N 1
ATOM 968 C CA . PRO A 1 124 ? 10.126 -33.780 11.189 1.00 40.91 124 PRO A CA 1
ATOM 969 C C . PRO A 1 124 ? 10.655 -32.617 12.046 1.00 40.91 124 PRO A C 1
ATOM 971 O O . PRO A 1 124 ? 10.274 -31.470 11.845 1.00 40.91 124 PRO A O 1
ATOM 974 N N . PHE A 1 125 ? 11.579 -32.879 12.968 1.00 37.47 125 PHE A N 1
ATOM 975 C CA . PHE A 1 125 ? 12.258 -31.881 13.787 1.00 37.47 125 PHE A CA 1
ATOM 976 C C . PHE A 1 125 ? 13.264 -30.982 13.039 1.00 37.47 125 PHE A C 1
ATOM 978 O O . PHE A 1 125 ? 13.751 -30.015 13.616 1.00 37.47 125 PHE A O 1
ATOM 985 N N . THR A 1 126 ? 13.585 -31.266 11.770 1.00 32.28 126 THR A N 1
ATOM 986 C CA . THR A 1 126 ? 14.581 -30.489 10.989 1.00 32.28 126 THR A CA 1
ATOM 987 C C . THR A 1 126 ? 13.956 -29.604 9.908 1.00 32.28 126 THR A C 1
ATOM 989 O O . THR A 1 126 ? 14.658 -29.128 9.024 1.00 32.28 126 THR A O 1
ATOM 992 N N . PHE A 1 127 ? 12.645 -29.360 9.977 1.00 34.06 127 PHE A N 1
ATOM 993 C CA . PHE A 1 127 ? 11.958 -28.416 9.087 1.00 34.06 127 PHE A CA 1
ATOM 994 C C . PHE A 1 127 ? 12.357 -26.950 9.360 1.00 34.06 127 PHE A C 1
ATOM 996 O O . PHE A 1 127 ? 12.236 -26.091 8.496 1.00 34.06 127 PHE A O 1
ATOM 1003 N N . PHE A 1 128 ? 12.908 -26.661 10.543 1.00 32.34 128 PHE A N 1
ATOM 1004 C CA . PHE A 1 128 ? 13.246 -25.299 10.967 1.00 32.34 128 PHE A CA 1
ATOM 1005 C C . PHE A 1 128 ? 14.541 -24.726 10.365 1.00 32.34 128 PHE A C 1
ATOM 1007 O O . PHE A 1 128 ? 14.785 -23.532 10.494 1.00 32.34 128 PHE A O 1
ATOM 1014 N N . ALA A 1 129 ? 15.382 -25.534 9.708 1.00 28.58 129 ALA A N 1
ATOM 1015 C CA . ALA A 1 129 ? 16.711 -25.088 9.266 1.00 28.58 129 ALA A CA 1
ATOM 1016 C C . ALA A 1 129 ? 16.751 -24.473 7.851 1.00 28.58 129 ALA A C 1
ATOM 1018 O O . ALA A 1 129 ? 17.740 -23.840 7.495 1.00 28.58 129 ALA A O 1
ATOM 1019 N N . THR A 1 130 ? 15.699 -24.627 7.043 1.00 30.45 130 THR A N 1
ATOM 1020 C CA . THR A 1 130 ? 15.609 -24.068 5.676 1.00 30.45 130 THR A CA 1
ATOM 1021 C C . THR A 1 130 ? 14.740 -22.816 5.582 1.00 30.45 130 THR A C 1
ATOM 1023 O O . THR A 1 130 ? 14.760 -22.147 4.555 1.00 30.45 130 THR A O 1
ATOM 1026 N N . ALA A 1 131 ? 14.052 -22.442 6.665 1.00 33.59 131 ALA A N 1
ATOM 1027 C CA . ALA A 1 131 ? 13.399 -21.138 6.800 1.00 33.59 131 ALA A CA 1
ATOM 1028 C C . ALA A 1 131 ? 14.410 -19.972 6.895 1.00 33.59 131 ALA A C 1
ATOM 1030 O O . ALA A 1 131 ? 14.038 -18.818 6.737 1.00 33.59 131 ALA A O 1
ATOM 1031 N N . ALA A 1 132 ? 15.701 -20.267 7.092 1.00 30.97 132 ALA A N 1
ATOM 1032 C CA . ALA A 1 132 ? 16.766 -19.278 7.260 1.00 30.97 132 ALA A CA 1
ATOM 1033 C C . ALA A 1 132 ? 17.227 -18.570 5.962 1.00 30.97 132 ALA A C 1
ATOM 1035 O O . ALA A 1 132 ? 18.174 -17.792 6.017 1.00 30.97 132 ALA A O 1
ATOM 1036 N N . VAL A 1 133 ? 16.607 -18.832 4.801 1.00 34.31 133 VAL A N 1
ATOM 1037 C CA . VAL A 1 133 ? 16.936 -18.144 3.526 1.00 34.31 133 VAL A CA 1
ATOM 1038 C C . VAL A 1 133 ? 15.953 -17.014 3.195 1.00 34.31 133 VAL A C 1
ATOM 1040 O O . VAL A 1 133 ? 16.204 -16.221 2.298 1.00 34.31 133 VAL A O 1
ATOM 1043 N N . THR A 1 134 ? 14.882 -16.847 3.965 1.00 39.47 134 THR A N 1
ATOM 1044 C CA . THR A 1 134 ? 14.044 -15.650 3.890 1.00 39.47 134 THR A CA 1
ATOM 1045 C C . THR A 1 134 ? 13.588 -15.317 5.302 1.00 39.47 134 THR A C 1
ATOM 1047 O O . THR A 1 134 ? 12.545 -15.806 5.737 1.00 39.47 134 THR A O 1
ATOM 1050 N N . ASP A 1 135 ? 14.348 -14.486 6.021 1.00 41.81 135 ASP A N 1
ATOM 1051 C CA . ASP A 1 135 ? 13.741 -13.600 7.022 1.00 41.81 135 ASP A CA 1
ATOM 1052 C C . ASP A 1 135 ? 12.760 -12.722 6.230 1.00 41.81 135 ASP A C 1
ATOM 1054 O O . ASP A 1 135 ? 13.110 -11.649 5.741 1.00 41.81 135 ASP A O 1
ATOM 1058 N N . LYS A 1 136 ? 11.561 -13.258 5.964 1.00 50.41 136 LYS A N 1
ATOM 1059 C CA . LYS A 1 136 ? 10.489 -12.536 5.289 1.00 50.41 136 LYS A CA 1
ATOM 1060 C C . LYS A 1 136 ? 10.157 -11.384 6.215 1.00 50.41 136 LYS A C 1
ATOM 1062 O O . LYS A 1 136 ? 9.664 -11.603 7.322 1.00 50.41 136 LYS A O 1
ATOM 1067 N N . VAL A 1 137 ? 10.529 -10.178 5.805 1.00 53.06 137 VAL A N 1
ATOM 1068 C CA . VAL A 1 137 ? 10.249 -8.963 6.561 1.00 53.06 137 VAL A CA 1
ATOM 1069 C C . VAL A 1 137 ? 8.732 -8.825 6.589 1.00 53.06 137 VAL A C 1
ATOM 1071 O O . VAL A 1 137 ? 8.121 -8.445 5.598 1.00 53.06 137 VAL A O 1
ATOM 1074 N N . LEU A 1 138 ? 8.125 -9.220 7.709 1.00 57.91 138 LEU A N 1
ATOM 1075 C CA . LEU A 1 138 ? 6.716 -8.980 7.996 1.00 57.91 138 LEU A CA 1
ATOM 1076 C C . LEU A 1 138 ? 6.510 -7.465 7.956 1.00 57.91 138 LEU A C 1
ATOM 1078 O O . LEU A 1 138 ? 7.044 -6.753 8.809 1.00 57.91 138 LEU A O 1
ATOM 1082 N N . ARG A 1 139 ? 5.813 -6.971 6.932 1.00 71.88 139 ARG A N 1
ATOM 1083 C CA . ARG A 1 139 ? 5.575 -5.543 6.745 1.00 71.88 139 ARG A CA 1
ATOM 1084 C C . ARG A 1 139 ? 4.220 -5.141 7.292 1.00 71.88 139 ARG A C 1
ATOM 1086 O O . ARG A 1 139 ? 3.199 -5.311 6.641 1.00 71.88 139 ARG A O 1
ATOM 1093 N N . CYS A 1 140 ? 4.290 -4.507 8.455 1.00 91.81 140 CYS A N 1
ATOM 1094 C CA . CYS A 1 140 ? 3.361 -3.512 8.980 1.00 91.81 140 CYS A CA 1
ATOM 1095 C C . CYS A 1 140 ? 2.340 -3.999 10.010 1.00 91.81 140 CYS A C 1
ATOM 1097 O O . CYS A 1 140 ? 1.914 -5.154 10.041 1.00 91.81 140 CYS A O 1
ATOM 1099 N N . SER A 1 141 ? 1.956 -3.061 10.870 1.00 96.50 141 SER A N 1
ATOM 1100 C CA . SER A 1 141 ? 0.841 -3.181 11.805 1.00 96.50 141 SER A CA 1
ATOM 1101 C C . SER A 1 141 ? -0.129 -2.032 11.543 1.00 96.50 141 SER A C 1
ATOM 1103 O O . SER A 1 141 ? 0.299 -0.890 11.378 1.00 96.50 141 SER A O 1
ATOM 1105 N N . ALA A 1 142 ? -1.432 -2.298 11.562 1.00 98.25 142 ALA A N 1
ATOM 1106 C CA . ALA A 1 142 ? -2.456 -1.264 11.443 1.00 98.25 142 ALA A CA 1
ATOM 1107 C C . ALA A 1 142 ? -3.573 -1.452 12.469 1.00 98.25 142 ALA A C 1
ATOM 1109 O O . ALA A 1 142 ? -3.879 -2.571 12.884 1.00 98.25 142 ALA A O 1
ATOM 1110 N N . LEU A 1 143 ? -4.201 -0.345 12.855 1.00 98.75 143 LEU A N 1
ATOM 1111 C CA . LEU A 1 143 ? -5.350 -0.335 13.750 1.00 98.75 143 LEU A CA 1
ATOM 1112 C C . LEU A 1 143 ? -6.365 0.695 13.267 1.00 98.75 143 LEU A C 1
ATOM 1114 O O . LEU A 1 143 ? -6.026 1.863 13.093 1.00 98.75 143 LEU A O 1
ATOM 1118 N N . ILE A 1 144 ? -7.615 0.269 13.108 1.00 98.75 144 ILE A N 1
ATOM 1119 C CA . ILE A 1 144 ? -8.791 1.131 12.983 1.00 98.75 144 ILE A CA 1
ATOM 1120 C C . ILE A 1 144 ? -9.543 1.032 14.304 1.00 98.75 144 ILE A C 1
ATOM 1122 O O . ILE A 1 144 ? -9.900 -0.064 14.724 1.00 98.75 144 ILE A O 1
ATOM 1126 N N . LYS A 1 145 ? -9.779 2.150 14.981 1.00 98.56 145 LYS A N 1
ATOM 1127 C CA . LYS A 1 145 ? -10.436 2.197 16.285 1.00 98.56 145 LYS A CA 1
ATOM 1128 C C . LYS A 1 145 ? -11.660 3.092 16.216 1.00 98.56 145 LYS A C 1
ATOM 1130 O O . LYS A 1 145 ? -11.544 4.300 16.036 1.00 98.56 145 LYS A O 1
ATOM 1135 N N . LEU A 1 146 ? -12.824 2.499 16.459 1.00 97.75 146 LEU A N 1
ATOM 1136 C CA . LEU A 1 146 ? -14.069 3.229 16.635 1.00 97.75 146 LEU A CA 1
ATOM 1137 C C . LEU A 1 146 ? -14.305 3.471 18.131 1.00 97.75 146 LEU A C 1
ATOM 1139 O O . LEU A 1 146 ? -14.309 2.538 18.942 1.00 97.75 146 LEU A O 1
ATOM 1143 N N . THR A 1 147 ? -14.476 4.734 18.505 1.00 95.44 147 THR A N 1
ATOM 1144 C CA . THR A 1 147 ? -14.848 5.151 19.864 1.00 95.44 147 THR A CA 1
ATOM 1145 C C . THR A 1 147 ? -16.274 5.698 19.868 1.00 95.44 147 THR A C 1
ATOM 1147 O O . THR A 1 147 ? -16.915 5.807 18.827 1.00 95.44 147 THR A O 1
ATOM 1150 N N . SER A 1 148 ? -16.795 6.071 21.039 1.00 91.38 148 SER A N 1
ATOM 1151 C CA . SER A 1 148 ? -18.107 6.724 21.125 1.00 91.38 148 SER A CA 1
ATOM 1152 C C . SER A 1 148 ? -18.145 8.131 20.519 1.00 91.38 148 SER A C 1
ATOM 1154 O O . SER A 1 148 ? -19.232 8.679 20.356 1.00 91.38 148 SER A O 1
ATOM 1156 N N . SER A 1 149 ? -16.987 8.748 20.273 1.00 91.06 149 SER A N 1
ATOM 1157 C CA . SER A 1 149 ? -16.880 10.152 19.858 1.00 91.06 149 SER A CA 1
ATOM 1158 C C . SER A 1 149 ? -16.114 10.374 18.560 1.00 91.06 149 SER A C 1
ATOM 1160 O O . SER A 1 149 ? -16.235 11.454 17.993 1.00 91.06 149 SER A O 1
ATOM 1162 N N . ASP A 1 150 ? -15.309 9.407 18.121 1.00 95.31 150 ASP A N 1
ATOM 1163 C CA . ASP A 1 150 ? -14.382 9.578 17.000 1.00 95.31 150 ASP A CA 1
ATOM 1164 C C . ASP A 1 150 ? -13.942 8.236 16.384 1.00 95.31 150 ASP A C 1
ATOM 1166 O O . ASP A 1 150 ? -14.118 7.167 16.987 1.00 95.31 150 ASP A O 1
ATOM 1170 N N . LEU A 1 151 ? -13.322 8.313 15.207 1.00 97.62 151 LEU A N 1
ATOM 1171 C CA . LEU A 1 151 ? -12.698 7.210 14.483 1.00 97.62 151 LEU A CA 1
ATOM 1172 C C . LEU A 1 151 ? -11.197 7.479 14.319 1.00 97.62 151 LEU A C 1
ATOM 1174 O O . LEU A 1 151 ? -10.788 8.372 13.579 1.00 97.62 151 LEU A O 1
ATOM 1178 N N . PHE A 1 152 ? -10.372 6.650 14.951 1.00 98.25 152 PHE A N 1
ATOM 1179 C CA . PHE A 1 152 ? -8.919 6.699 14.819 1.00 98.25 152 PHE A CA 1
ATOM 1180 C C . PHE A 1 152 ? -8.433 5.620 13.858 1.00 98.25 152 PHE A C 1
ATOM 1182 O O . PHE A 1 152 ? -8.979 4.520 13.802 1.00 98.25 152 PHE A O 1
ATOM 1189 N N . PHE A 1 153 ? -7.372 5.914 13.118 1.00 97.81 153 PHE A N 1
ATOM 1190 C CA . PHE A 1 153 ? -6.711 4.948 12.251 1.00 97.81 153 PHE A CA 1
ATOM 1191 C C . PHE A 1 153 ? -5.215 5.227 12.208 1.00 97.81 153 PHE A C 1
ATOM 1193 O O . PHE A 1 153 ? -4.784 6.379 12.138 1.00 97.81 153 PHE A O 1
ATOM 1200 N N . GLY A 1 154 ? -4.423 4.166 12.283 1.00 97.25 154 GLY A N 1
ATOM 1201 C CA . GLY A 1 154 ? -2.975 4.245 12.368 1.00 97.25 154 GLY A CA 1
ATOM 1202 C C . GLY A 1 154 ? -2.324 3.081 11.648 1.00 97.25 154 GLY A C 1
ATOM 1203 O O . GLY A 1 154 ? -2.875 1.983 11.590 1.00 97.25 154 GLY A O 1
ATOM 1204 N N . HIS A 1 155 ? -1.147 3.360 11.109 1.00 97.88 155 HIS A N 1
ATOM 1205 C CA . HIS A 1 155 ? -0.315 2.425 10.375 1.00 97.88 155 HIS A CA 1
ATOM 1206 C C . HIS A 1 155 ? 1.131 2.603 10.839 1.00 97.88 155 HIS A C 1
ATOM 1208 O O . HIS A 1 155 ? 1.618 3.734 10.906 1.00 97.88 155 HIS A O 1
ATOM 1214 N N . ASP A 1 156 ? 1.794 1.503 11.175 1.00 95.69 156 ASP A N 1
ATOM 1215 C CA . ASP A 1 156 ? 3.217 1.459 11.495 1.00 95.69 156 ASP A CA 1
ATOM 1216 C C . ASP A 1 156 ? 3.928 0.576 10.468 1.00 95.69 156 ASP A C 1
ATOM 1218 O O . ASP A 1 156 ? 3.750 -0.646 10.452 1.00 95.69 156 ASP A O 1
ATOM 1222 N N . THR A 1 157 ? 4.716 1.217 9.600 1.00 92.69 157 THR A N 1
ATOM 1223 C CA . THR A 1 157 ? 5.470 0.549 8.542 1.00 92.69 157 THR A CA 1
ATOM 1224 C C . THR A 1 157 ? 6.677 -0.177 9.106 1.00 92.69 157 THR A C 1
ATOM 1226 O O . THR A 1 157 ? 7.569 0.439 9.691 1.00 92.69 157 THR A O 1
ATOM 1229 N N . TRP A 1 158 ? 6.762 -1.479 8.849 1.00 87.94 158 TRP A N 1
ATOM 1230 C CA . TRP A 1 158 ? 7.946 -2.260 9.195 1.00 87.94 158 TRP A CA 1
ATOM 1231 C C . TRP A 1 158 ? 8.812 -2.434 7.962 1.00 87.94 158 TRP A C 1
ATOM 1233 O O . TRP A 1 158 ? 8.358 -2.957 6.952 1.00 87.94 158 TRP A O 1
ATOM 1243 N N . ASP A 1 159 ? 10.065 -2.000 8.042 1.00 82.94 159 ASP A N 1
ATOM 1244 C CA . ASP A 1 159 ? 10.986 -2.087 6.917 1.00 82.94 159 ASP A CA 1
ATOM 1245 C C . ASP A 1 159 ? 12.452 -2.163 7.379 1.00 82.94 159 ASP A C 1
ATOM 1247 O O . ASP A 1 159 ? 12.781 -1.992 8.559 1.00 82.94 159 ASP A O 1
ATOM 1251 N N . THR A 1 160 ? 13.362 -2.420 6.444 1.00 81.44 160 THR A N 1
ATOM 1252 C CA . THR A 1 160 ? 14.797 -2.283 6.656 1.00 81.44 160 THR A CA 1
ATOM 1253 C C . THR A 1 160 ? 15.160 -0.822 6.913 1.00 81.44 160 THR A C 1
ATOM 1255 O O . THR A 1 160 ? 14.601 0.104 6.326 1.00 81.44 160 THR A O 1
ATOM 1258 N N . TYR A 1 161 ? 16.155 -0.575 7.766 1.00 84.12 161 TYR A N 1
ATOM 1259 C CA . TYR A 1 161 ? 16.589 0.800 8.032 1.00 84.12 161 TYR A CA 1
ATOM 1260 C C . TYR A 1 161 ? 17.228 1.492 6.824 1.00 84.12 161 TYR A C 1
ATOM 1262 O O . TYR A 1 161 ? 17.234 2.721 6.775 1.00 84.12 161 TYR A O 1
ATOM 1270 N N . SER A 1 162 ? 17.735 0.728 5.851 1.00 82.25 162 SER A N 1
ATOM 1271 C CA . SER A 1 162 ? 18.220 1.250 4.570 1.00 82.25 162 SER A CA 1
ATOM 1272 C C . SER A 1 162 ? 17.107 1.933 3.778 1.00 82.25 162 SER A C 1
ATOM 1274 O O . SER A 1 162 ? 17.332 3.003 3.220 1.00 82.25 162 SER A O 1
ATOM 1276 N N . THR A 1 163 ? 15.908 1.354 3.764 1.00 81.38 163 THR A N 1
ATOM 1277 C CA . THR A 1 163 ? 14.747 1.862 3.017 1.00 81.38 163 THR A CA 1
ATOM 1278 C C . THR A 1 163 ? 13.785 2.680 3.890 1.00 81.38 163 THR A C 1
ATOM 1280 O O . THR A 1 163 ? 12.960 3.429 3.375 1.00 81.38 163 THR A O 1
ATOM 1283 N N . ALA A 1 164 ? 13.964 2.685 5.215 1.00 81.06 164 ALA A N 1
ATOM 1284 C CA . ALA A 1 164 ? 13.217 3.548 6.135 1.00 81.06 164 ALA A CA 1
ATOM 1285 C C . ALA A 1 164 ? 13.614 5.042 6.074 1.00 81.06 164 ALA A C 1
ATOM 1287 O O . ALA A 1 164 ? 13.024 5.864 6.779 1.00 81.06 164 ALA A O 1
ATOM 1288 N N . SER A 1 165 ? 14.622 5.425 5.281 1.00 83.88 165 SER A N 1
ATOM 1289 C CA . SER A 1 165 ? 15.067 6.815 5.118 1.00 83.88 165 SER A CA 1
ATOM 1290 C C . SER A 1 165 ? 15.854 7.014 3.813 1.00 83.88 165 SER A C 1
ATOM 1292 O O . SER A 1 165 ? 16.607 6.121 3.421 1.00 83.88 165 SER A O 1
ATOM 1294 N N . PRO A 1 166 ? 15.781 8.193 3.167 1.00 92.62 166 PRO A N 1
ATOM 1295 C CA . PRO A 1 166 ? 14.926 9.349 3.485 1.00 92.62 166 PRO A CA 1
ATOM 1296 C C . PRO A 1 166 ? 13.428 9.104 3.235 1.00 92.62 166 PRO A C 1
ATOM 1298 O O . PRO A 1 166 ? 13.054 8.353 2.341 1.00 92.62 166 PRO A O 1
ATOM 1301 N N . ARG A 1 167 ? 12.565 9.788 4.000 1.00 95.50 167 ARG A N 1
ATOM 1302 C CA . ARG A 1 167 ? 11.095 9.756 3.858 1.00 95.50 167 ARG A CA 1
ATOM 1303 C C . ARG A 1 167 ? 10.568 11.095 3.342 1.00 95.50 167 ARG A C 1
ATOM 1305 O O . ARG A 1 167 ? 11.107 12.146 3.683 1.00 95.50 167 ARG A O 1
ATOM 1312 N N . ILE A 1 168 ? 9.504 11.065 2.542 1.00 97.31 168 ILE A N 1
ATOM 1313 C CA . ILE A 1 168 ? 8.783 12.251 2.061 1.00 97.31 168 ILE A CA 1
ATOM 1314 C C . ILE A 1 168 ? 7.284 11.994 2.205 1.00 97.31 168 ILE A C 1
ATOM 1316 O O . ILE A 1 168 ? 6.737 11.148 1.501 1.00 97.31 168 ILE A O 1
ATOM 1320 N N . TYR A 1 169 ? 6.613 12.774 3.051 1.00 98.12 169 TYR A N 1
ATOM 1321 C CA . TYR A 1 169 ? 5.153 12.848 3.041 1.00 98.12 169 TYR A CA 1
ATOM 1322 C C . TYR A 1 169 ? 4.696 13.682 1.840 1.00 98.12 169 TYR A C 1
ATOM 1324 O O . TYR A 1 169 ? 5.223 14.774 1.602 1.00 98.12 169 TYR A O 1
ATOM 1332 N N . LYS A 1 170 ? 3.751 13.168 1.056 1.00 98.19 170 LYS A N 1
ATOM 1333 C CA . LYS A 1 170 ? 3.336 13.762 -0.218 1.00 98.19 170 LYS A CA 1
ATOM 1334 C C . LYS A 1 170 ? 1.862 14.118 -0.161 1.00 98.19 170 LYS A C 1
ATOM 1336 O O . LYS A 1 170 ? 1.051 13.278 0.187 1.00 98.19 170 LYS A O 1
ATOM 1341 N N . THR A 1 171 ? 1.531 15.334 -0.585 1.00 98.19 171 THR A N 1
ATOM 1342 C CA . THR A 1 171 ? 0.160 15.736 -0.916 1.00 98.19 171 THR A CA 1
ATOM 1343 C C . THR A 1 171 ? 0.132 16.121 -2.384 1.00 98.19 171 THR A C 1
ATOM 1345 O O . THR A 1 171 ? 0.779 17.090 -2.790 1.00 98.19 171 THR A O 1
ATOM 1348 N N . ILE A 1 172 ? -0.594 15.356 -3.192 1.00 95.62 172 ILE A N 1
ATOM 1349 C CA . ILE A 1 172 ? -0.755 15.608 -4.620 1.00 95.62 172 ILE A CA 1
ATOM 1350 C C . ILE A 1 172 ? -2.198 15.998 -4.893 1.00 95.62 172 ILE A C 1
ATOM 1352 O O . ILE A 1 172 ? -3.117 15.246 -4.598 1.00 95.62 172 ILE A O 1
ATOM 1356 N N . SER A 1 173 ? -2.379 17.169 -5.499 1.00 97.00 173 SER A N 1
ATOM 1357 C CA . SER A 1 173 ? -3.672 17.655 -5.968 1.00 97.00 173 SER A CA 1
ATOM 1358 C C . SER A 1 173 ? -3.650 17.745 -7.490 1.00 97.00 173 SER A C 1
ATOM 1360 O O . SER A 1 173 ? -2.829 18.472 -8.055 1.00 97.00 173 SER A O 1
ATOM 1362 N N . LEU A 1 174 ? -4.513 16.977 -8.156 1.00 94.31 174 LEU A N 1
ATOM 1363 C CA . LEU A 1 174 ? -4.605 16.941 -9.615 1.00 94.31 174 LEU A CA 1
ATOM 1364 C C . LEU A 1 174 ? -6.044 16.667 -10.078 1.00 94.31 174 LEU A C 1
ATOM 1366 O O . LEU A 1 174 ? -6.804 16.013 -9.366 1.00 94.31 174 LEU A O 1
ATOM 1370 N N . PRO A 1 175 ? -6.455 17.173 -11.252 1.00 95.00 175 PRO A N 1
ATOM 1371 C CA . PRO A 1 175 ? -7.716 16.769 -11.854 1.00 95.00 175 PRO A CA 1
ATOM 1372 C C . PRO A 1 175 ? -7.611 15.328 -12.374 1.00 95.00 175 PRO A C 1
ATOM 1374 O O . PRO A 1 175 ? -6.688 15.019 -13.126 1.00 95.00 175 PRO A O 1
ATOM 1377 N N . VAL A 1 176 ? -8.565 14.468 -12.015 1.00 93.69 176 VAL A N 1
ATOM 1378 C CA . VAL A 1 176 ? -8.705 13.106 -12.558 1.00 93.69 176 VAL A CA 1
ATOM 1379 C C . VAL A 1 176 ? -9.910 13.014 -13.480 1.00 93.69 176 VAL A C 1
ATOM 1381 O O . VAL A 1 176 ? -10.843 13.819 -13.401 1.00 93.69 176 VAL A O 1
ATOM 1384 N N . ARG A 1 177 ? -9.893 12.024 -14.373 1.00 91.69 177 ARG A N 1
ATOM 1385 C CA . ARG A 1 177 ? -11.019 11.739 -15.264 1.00 91.69 177 ARG A CA 1
ATOM 1386 C C . ARG A 1 177 ? -12.251 11.364 -14.446 1.00 91.69 177 ARG A C 1
ATOM 1388 O O . ARG A 1 177 ? -12.156 10.726 -13.407 1.00 91.69 177 ARG A O 1
ATOM 1395 N N . ASN A 1 178 ? -13.409 11.785 -14.938 1.00 86.44 178 ASN A N 1
ATOM 1396 C CA . ASN A 1 178 ? -14.700 11.475 -14.349 1.00 86.44 178 ASN A CA 1
ATOM 1397 C C . ASN A 1 178 ? -15.569 10.829 -15.438 1.00 86.44 178 ASN A C 1
ATOM 1399 O O . ASN A 1 178 ? -15.817 11.489 -16.451 1.00 86.44 178 ASN A O 1
ATOM 1403 N N . PRO A 1 179 ? -16.056 9.587 -15.261 1.00 80.00 179 PRO A N 1
ATOM 1404 C CA . PRO A 1 179 ? -16.938 8.943 -16.241 1.00 80.00 179 PRO A CA 1
ATOM 1405 C C . PRO A 1 179 ? -18.192 9.767 -16.543 1.00 80.00 179 PRO A C 1
ATOM 1407 O O . PRO A 1 179 ? -18.722 9.736 -17.651 1.00 80.00 179 PRO A O 1
ATOM 1410 N N . ASN A 1 180 ? -18.666 10.505 -15.541 1.00 83.19 180 ASN A N 1
ATOM 1411 C CA . ASN A 1 180 ? -19.987 11.113 -15.526 1.00 83.19 180 ASN A CA 1
ATOM 1412 C C . ASN A 1 180 ? -19.951 12.627 -15.782 1.00 83.19 180 ASN A C 1
ATOM 1414 O O . ASN A 1 180 ? -20.964 13.303 -15.592 1.00 83.19 180 ASN A O 1
ATOM 1418 N N . GLY A 1 181 ? -18.809 13.196 -16.188 1.00 87.00 181 GLY A N 1
ATOM 1419 C CA . GLY A 1 181 ? -18.717 14.640 -16.376 1.00 87.00 181 GLY A CA 1
ATOM 1420 C C . GLY A 1 181 ? -17.308 15.197 -16.587 1.00 87.00 181 GLY A C 1
ATOM 1421 O O . GLY A 1 181 ? -16.415 14.490 -17.050 1.00 87.00 181 GLY A O 1
ATOM 1422 N N . PRO A 1 182 ? -17.098 16.496 -16.299 1.00 91.44 182 PRO A N 1
ATOM 1423 C CA . PRO A 1 182 ? -15.778 17.105 -16.397 1.00 91.44 182 PRO A CA 1
ATOM 1424 C C . PRO A 1 182 ? -14.814 16.501 -15.362 1.00 91.44 182 PRO A C 1
ATOM 1426 O O . PRO A 1 182 ? -15.277 15.987 -14.337 1.00 91.44 182 PRO A O 1
ATOM 1429 N N . PRO A 1 183 ? -13.489 16.607 -15.592 1.00 93.50 183 PRO A N 1
ATOM 1430 C CA . PRO A 1 183 ? -12.489 16.176 -14.624 1.00 93.50 183 PRO A CA 1
ATOM 1431 C C . PRO A 1 183 ? -12.758 16.743 -13.228 1.00 93.50 183 PRO A C 1
ATOM 1433 O O . PRO A 1 183 ? -13.086 17.925 -13.083 1.00 93.50 183 PRO A O 1
ATOM 1436 N N . ILE A 1 184 ? -12.615 15.897 -12.212 1.00 93.69 184 ILE A N 1
ATOM 1437 C CA . ILE A 1 184 ? -12.852 16.237 -10.807 1.00 93.69 184 ILE A CA 1
ATOM 1438 C C . ILE A 1 184 ? -11.518 16.406 -10.086 1.00 93.69 184 ILE A C 1
ATOM 1440 O O . ILE A 1 184 ? -10.536 15.741 -10.408 1.00 93.69 184 ILE A O 1
ATOM 1444 N N . LEU A 1 185 ? -11.462 17.327 -9.124 1.00 95.44 185 LEU A N 1
ATOM 1445 C CA . LEU A 1 185 ? -10.273 17.496 -8.299 1.00 95.44 185 LEU A CA 1
ATOM 1446 C C . LEU A 1 185 ? -10.102 16.278 -7.388 1.00 95.44 185 LEU A C 1
ATOM 1448 O O . LEU A 1 185 ? -10.979 15.988 -6.581 1.00 95.44 185 LEU A O 1
ATOM 1452 N N . HIS A 1 186 ? -8.955 15.624 -7.489 1.00 96.38 186 HIS A N 1
ATOM 1453 C CA . HIS A 1 186 ? -8.512 14.567 -6.595 1.00 96.38 186 HIS A CA 1
ATOM 1454 C C . HIS A 1 186 ? -7.342 15.082 -5.760 1.00 96.38 186 HIS A C 1
ATOM 1456 O O . HIS A 1 186 ? -6.445 15.760 -6.276 1.00 96.38 186 HIS A O 1
ATOM 1462 N N . VAL A 1 187 ? -7.357 14.778 -4.469 1.00 98.00 187 VAL A N 1
ATOM 1463 C CA . VAL A 1 187 ? -6.267 15.094 -3.552 1.00 98.00 187 VAL A CA 1
ATOM 1464 C C . VAL A 1 187 ? -5.900 13.835 -2.792 1.00 98.00 187 VAL A C 1
ATOM 1466 O O . VAL A 1 187 ? -6.724 13.304 -2.054 1.00 98.00 187 VAL A O 1
ATOM 1469 N N . ASP A 1 188 ? -4.652 13.416 -2.945 1.00 96.75 188 ASP A N 1
ATOM 1470 C CA . ASP A 1 188 ? -4.091 12.244 -2.287 1.00 96.75 188 ASP A CA 1
ATOM 1471 C C . ASP A 1 188 ? -2.953 12.671 -1.356 1.00 96.75 188 ASP A C 1
ATOM 1473 O O . ASP A 1 188 ? -2.015 13.346 -1.796 1.00 96.75 188 ASP A O 1
ATOM 1477 N N . SER A 1 189 ? -3.057 12.340 -0.068 1.00 98.50 189 SER A N 1
ATOM 1478 C CA . SER A 1 189 ? -2.046 12.640 0.951 1.00 98.50 189 SER A CA 1
ATOM 1479 C C . SER A 1 189 ? -1.558 11.368 1.627 1.00 98.50 189 SER A C 1
ATOM 1481 O O . SER A 1 189 ? -2.346 10.678 2.271 1.00 98.50 189 SER A O 1
ATOM 1483 N N . PHE A 1 190 ? -0.265 11.075 1.500 1.00 98.69 190 PHE A N 1
ATOM 1484 C CA . PHE A 1 190 ? 0.297 9.786 1.891 1.00 98.69 190 PHE A CA 1
ATOM 1485 C C . PHE A 1 190 ? 1.759 9.853 2.335 1.00 98.69 190 PHE A C 1
ATOM 1487 O O . PHE A 1 190 ? 2.540 10.703 1.888 1.00 98.69 190 PHE A O 1
ATOM 1494 N N . SER A 1 191 ? 2.141 8.928 3.217 1.00 98.06 191 SER A N 1
ATOM 1495 C CA . SER A 1 191 ? 3.537 8.681 3.583 1.00 98.06 191 SER A CA 1
ATOM 1496 C C . SER A 1 191 ? 4.259 7.982 2.436 1.00 98.06 191 SER A C 1
ATOM 1498 O O . SER A 1 191 ? 3.665 7.189 1.719 1.00 98.06 191 SER A O 1
ATOM 1500 N N . SER A 1 192 ? 5.523 8.313 2.180 1.00 97.56 192 SER A N 1
ATOM 1501 C CA . SER A 1 192 ? 6.260 7.742 1.049 1.00 97.56 192 SER A CA 1
ATOM 1502 C C . SER A 1 192 ? 7.766 7.981 1.188 1.00 97.56 192 SER A C 1
ATOM 1504 O O . SER A 1 192 ? 8.244 8.543 2.180 1.00 97.56 192 SER A O 1
ATOM 1506 N N . SER A 1 193 ? 8.514 7.604 0.156 1.00 96.75 193 SER A N 1
ATOM 1507 C CA . SER A 1 193 ? 9.955 7.820 0.013 1.00 96.75 193 SER A CA 1
ATOM 1508 C C . SER A 1 193 ? 10.279 8.486 -1.335 1.00 96.75 193 SER A C 1
ATOM 1510 O O . SER A 1 193 ? 9.427 8.538 -2.235 1.00 96.75 193 SER A O 1
ATOM 1512 N N . PRO A 1 194 ? 11.463 9.100 -1.507 1.00 97.50 194 PRO A N 1
ATOM 1513 C CA . PRO A 1 194 ? 11.833 9.725 -2.771 1.00 97.50 194 PRO A CA 1
ATOM 1514 C C . PRO A 1 194 ? 11.787 8.740 -3.939 1.00 97.50 194 PRO A C 1
ATOM 1516 O O . PRO A 1 194 ? 12.228 7.607 -3.839 1.00 97.50 194 PRO A O 1
ATOM 1519 N N . GLY A 1 195 ? 11.272 9.191 -5.081 1.00 96.88 195 GLY A N 1
ATOM 1520 C CA . GLY A 1 195 ? 11.236 8.387 -6.307 1.00 96.88 195 GLY A CA 1
ATOM 1521 C C . GLY A 1 195 ? 9.999 7.504 -6.434 1.00 96.88 195 GLY A C 1
ATOM 1522 O O . GLY A 1 195 ? 9.491 7.375 -7.545 1.00 96.88 195 GLY A O 1
ATOM 1523 N N . PHE A 1 196 ? 9.435 7.018 -5.328 1.00 97.62 196 PHE A N 1
ATOM 1524 C CA . PHE A 1 196 ? 8.123 6.370 -5.357 1.00 97.62 196 PHE A CA 1
ATOM 1525 C C . PHE A 1 196 ? 7.037 7.341 -5.832 1.00 97.62 196 PHE A C 1
ATOM 1527 O O . PHE A 1 196 ? 7.040 8.531 -5.491 1.00 97.62 196 PHE A O 1
ATOM 1534 N N . VAL A 1 197 ? 6.095 6.855 -6.633 1.00 97.31 197 VAL A N 1
ATOM 1535 C CA . VAL A 1 197 ? 4.889 7.612 -7.005 1.00 97.31 197 VAL A CA 1
ATOM 1536 C C . VAL A 1 197 ? 3.672 7.245 -6.159 1.00 97.31 197 VAL A C 1
ATOM 1538 O O . VAL A 1 197 ? 2.759 8.067 -6.078 1.00 97.31 197 VAL A O 1
ATOM 1541 N N . ALA A 1 198 ? 3.728 6.081 -5.510 1.00 97.56 198 ALA A N 1
ATOM 1542 C CA . ALA A 1 198 ? 2.800 5.556 -4.511 1.00 97.56 198 ALA A CA 1
ATOM 1543 C C . ALA A 1 198 ? 3.412 5.641 -3.092 1.00 97.56 198 ALA A C 1
ATOM 1545 O O . ALA A 1 198 ? 4.534 6.135 -2.924 1.00 97.56 198 ALA A O 1
ATOM 1546 N N . SER A 1 199 ? 2.674 5.213 -2.071 1.00 97.81 199 SER A N 1
ATOM 1547 C CA . SER A 1 199 ? 3.113 5.175 -0.675 1.00 97.81 199 SER A CA 1
ATOM 1548 C C . SER A 1 199 ? 4.126 4.056 -0.437 1.00 97.81 199 SER A C 1
ATOM 1550 O O . SER A 1 199 ? 5.237 4.379 -0.015 1.00 97.81 199 SER A O 1
ATOM 1552 N N . ILE A 1 200 ? 3.789 2.815 -0.816 1.00 93.88 200 ILE A N 1
ATOM 1553 C CA . ILE A 1 200 ? 4.531 1.566 -0.543 1.00 93.88 200 ILE A CA 1
ATOM 1554 C C . ILE A 1 200 ? 4.528 1.183 0.952 1.00 93.88 200 ILE A C 1
ATOM 1556 O O . ILE A 1 200 ? 5.025 0.127 1.320 1.00 93.88 200 ILE A O 1
ATOM 1560 N N . ASP A 1 201 ? 3.968 2.023 1.827 1.00 94.31 201 ASP A N 1
ATOM 1561 C CA . ASP A 1 201 ? 3.869 1.722 3.254 1.00 94.31 201 ASP A CA 1
ATOM 1562 C C . ASP A 1 201 ? 2.765 0.698 3.585 1.00 94.31 201 ASP A C 1
ATOM 1564 O O . ASP A 1 201 ? 3.088 -0.247 4.292 1.00 94.31 201 ASP A O 1
ATOM 1568 N N . ASP A 1 202 ? 1.487 0.843 3.201 1.00 96.31 202 ASP A N 1
ATOM 1569 C CA . ASP A 1 202 ? 0.793 1.994 2.591 1.00 96.31 202 ASP A CA 1
ATOM 1570 C C . ASP A 1 202 ? -0.147 2.747 3.569 1.00 96.31 202 ASP A C 1
ATOM 1572 O O . ASP A 1 202 ? -0.920 2.150 4.320 1.00 96.31 202 ASP A O 1
ATOM 1576 N N . TYR A 1 203 ? -0.161 4.087 3.493 1.00 98.31 203 TYR A N 1
ATOM 1577 C CA . TYR A 1 203 ? -1.144 4.950 4.172 1.00 98.31 203 TYR A CA 1
ATOM 1578 C C . TYR A 1 203 ? -1.545 6.130 3.284 1.00 98.31 203 TYR A C 1
ATOM 1580 O O . TYR A 1 203 ? -0.712 6.990 2.988 1.00 98.31 203 TYR A O 1
ATOM 1588 N N . TYR A 1 204 ? -2.830 6.234 2.943 1.00 98.81 204 TYR A N 1
ATOM 1589 C CA . TYR A 1 204 ? -3.396 7.332 2.157 1.00 98.81 204 TYR A CA 1
ATOM 1590 C C . TYR A 1 204 ? -4.602 7.967 2.843 1.00 98.81 204 TYR A C 1
ATOM 1592 O O . TYR A 1 204 ? -5.450 7.296 3.432 1.00 98.81 204 TYR A O 1
ATOM 1600 N N . THR A 1 205 ? -4.731 9.278 2.671 1.00 98.44 205 THR A N 1
ATOM 1601 C CA . THR A 1 205 ? -5.958 10.031 2.932 1.00 98.44 205 THR A CA 1
ATOM 1602 C C . THR A 1 205 ? -6.368 10.755 1.657 1.00 98.44 205 THR A C 1
ATOM 1604 O O . THR A 1 205 ? -5.649 11.610 1.137 1.00 98.44 205 THR A O 1
ATOM 1607 N N . ILE A 1 206 ? -7.542 10.394 1.150 1.00 98.50 206 ILE A N 1
ATOM 1608 C CA . ILE A 1 206 ? -8.069 10.869 -0.124 1.00 98.50 206 ILE A CA 1
ATOM 1609 C C . ILE A 1 206 ? -9.182 11.879 0.144 1.00 98.50 206 ILE A C 1
ATOM 1611 O O . ILE A 1 206 ? -10.005 11.702 1.047 1.00 98.50 206 ILE A O 1
ATOM 1615 N N . SER A 1 207 ? -9.191 12.965 -0.626 1.00 97.06 207 SER A N 1
ATOM 1616 C CA . SER A 1 207 ? -10.278 13.944 -0.656 1.00 97.06 207 SER A CA 1
ATOM 1617 C C . SER A 1 207 ? -10.569 14.421 -2.083 1.00 97.06 207 SER A C 1
ATOM 1619 O O . SER A 1 207 ? -9.773 14.231 -3.005 1.00 97.06 207 SER A O 1
ATOM 1621 N N . GLY A 1 208 ? -11.729 15.044 -2.283 1.00 93.50 208 GLY A N 1
ATOM 1622 C CA . GLY A 1 208 ? -12.162 15.564 -3.582 1.00 93.50 208 GLY A CA 1
ATOM 1623 C C . GLY A 1 208 ? -12.961 14.547 -4.398 1.00 93.50 208 GLY A C 1
ATOM 1624 O O . GLY A 1 208 ? -14.128 14.807 -4.679 1.00 93.50 208 GLY A O 1
ATOM 1625 N N . THR A 1 209 ? -12.377 13.389 -4.724 1.00 93.12 209 THR A N 1
ATOM 1626 C CA . THR A 1 209 ? -13.088 12.278 -5.398 1.00 93.12 209 THR A CA 1
ATOM 1627 C C . THR A 1 209 ? -13.919 11.439 -4.437 1.00 93.12 209 THR A C 1
ATOM 1629 O O . THR A 1 209 ? -15.004 10.992 -4.790 1.00 93.12 209 THR A O 1
ATOM 1632 N N . SER A 1 210 ? -13.416 11.254 -3.220 1.00 95.75 210 SER A N 1
ATOM 1633 C CA . SER A 1 210 ? -14.032 10.468 -2.153 1.00 95.75 210 SER A CA 1
ATOM 1634 C C . SER A 1 210 ? -13.564 10.983 -0.789 1.00 95.75 210 SER A C 1
ATOM 1636 O O . SER A 1 210 ? -12.844 11.981 -0.717 1.00 95.75 210 SER A O 1
ATOM 1638 N N . ALA A 1 211 ? -13.983 10.338 0.301 1.00 97.56 211 ALA A N 1
ATOM 1639 C CA . ALA A 1 211 ? -13.523 10.624 1.663 1.00 97.56 211 ALA A CA 1
ATOM 1640 C C . ALA A 1 211 ? -12.776 9.426 2.278 1.00 97.56 211 ALA A C 1
ATOM 1642 O O . ALA A 1 211 ? -12.835 9.207 3.489 1.00 97.56 211 ALA A O 1
ATOM 1643 N N . LEU A 1 212 ? -12.071 8.658 1.443 1.00 98.75 212 LEU A N 1
ATOM 1644 C CA . LEU A 1 212 ? -11.448 7.399 1.841 1.00 98.75 212 LEU A CA 1
ATOM 1645 C C . LEU A 1 212 ? -10.121 7.600 2.580 1.00 98.75 212 LEU A C 1
ATOM 1647 O O . LEU A 1 212 ? -9.311 8.467 2.235 1.00 98.75 212 LEU A O 1
ATOM 1651 N N . THR A 1 213 ? -9.892 6.784 3.602 1.00 98.75 213 THR A N 1
ATOM 1652 C CA . THR A 1 213 ? -8.562 6.433 4.109 1.00 98.75 213 THR A CA 1
ATOM 1653 C C . THR A 1 213 ? -8.251 5.021 3.620 1.00 98.75 213 THR A C 1
ATOM 1655 O O . THR A 1 213 ? -9.101 4.143 3.734 1.00 98.75 213 THR A O 1
ATOM 1658 N N . VAL A 1 214 ? -7.049 4.803 3.091 1.00 98.88 214 VAL A N 1
ATOM 1659 C CA . VAL A 1 214 ? -6.611 3.508 2.547 1.00 98.88 214 VAL A CA 1
ATOM 1660 C C . VAL A 1 214 ? -5.318 3.108 3.243 1.00 98.88 214 VAL A C 1
ATOM 1662 O O . VAL A 1 214 ? -4.353 3.871 3.219 1.00 98.88 214 VAL A O 1
ATOM 1665 N N . ILE A 1 215 ? -5.320 1.950 3.896 1.00 98.62 215 ILE A N 1
ATOM 1666 C CA . ILE A 1 215 ? -4.187 1.418 4.666 1.00 98.62 215 ILE A CA 1
ATOM 1667 C C . ILE A 1 215 ? -4.010 -0.055 4.308 1.00 98.62 215 ILE A C 1
ATOM 1669 O O . ILE A 1 21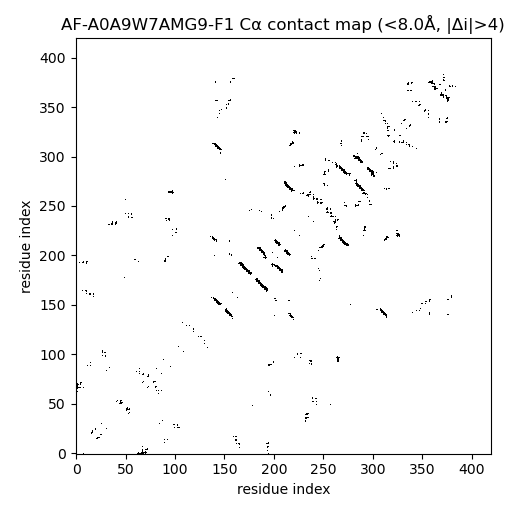5 ? -5.007 -0.723 4.055 1.00 98.62 215 ILE A O 1
ATOM 1673 N N . GLU A 1 216 ? -2.793 -0.583 4.328 1.00 98.19 216 GLU A N 1
ATOM 1674 C CA . GLU A 1 216 ? -2.559 -2.022 4.160 1.00 98.19 216 GLU A CA 1
ATOM 1675 C C . GLU A 1 216 ? -1.595 -2.599 5.194 1.00 98.19 216 GLU A C 1
ATOM 1677 O O . GLU A 1 216 ? -0.874 -1.862 5.857 1.00 98.19 216 GLU A O 1
ATOM 1682 N N . THR A 1 217 ? -1.616 -3.921 5.363 1.00 97.56 217 THR A N 1
ATOM 1683 C CA . THR A 1 217 ? -0.450 -4.659 5.863 1.00 97.56 217 THR A CA 1
ATOM 1684 C C . THR A 1 217 ? -0.194 -5.871 4.972 1.00 97.56 217 THR A C 1
ATOM 1686 O O . THR A 1 217 ? -1.139 -6.530 4.521 1.00 97.56 217 THR A O 1
ATOM 1689 N N . SER A 1 218 ? 1.077 -6.193 4.726 1.00 95.06 218 SER A N 1
ATOM 1690 C CA . SER A 1 218 ? 1.430 -7.210 3.736 1.00 95.06 218 SER A CA 1
ATOM 1691 C C . SER A 1 218 ? 1.279 -8.626 4.285 1.00 95.06 218 SER A C 1
ATOM 1693 O O . SER A 1 218 ? 1.786 -8.952 5.357 1.00 95.06 218 SER A O 1
ATOM 1695 N N . ASN A 1 219 ? 0.606 -9.501 3.550 1.00 92.94 219 ASN A N 1
ATOM 1696 C CA . ASN A 1 219 ? 0.457 -10.908 3.900 1.00 92.94 219 ASN A CA 1
ATOM 1697 C C . ASN A 1 219 ? 1.570 -11.743 3.258 1.00 92.94 219 ASN A C 1
ATOM 1699 O O . ASN A 1 219 ? 2.047 -11.473 2.158 1.00 92.94 219 ASN A O 1
ATOM 1703 N N . ASN A 1 220 ? 1.976 -12.813 3.936 1.00 85.50 220 ASN A N 1
ATOM 1704 C CA . ASN A 1 220 ? 2.965 -13.734 3.389 1.00 85.50 220 ASN A CA 1
ATOM 1705 C C . ASN A 1 220 ? 2.316 -14.822 2.533 1.00 85.50 220 ASN A C 1
ATOM 1707 O O . ASN A 1 220 ? 1.414 -15.528 2.977 1.00 85.50 220 ASN A O 1
ATOM 1711 N N . VAL A 1 221 ? 2.901 -15.083 1.364 1.00 89.12 221 VAL A N 1
ATOM 1712 C CA . VAL A 1 221 ? 2.634 -16.305 0.597 1.00 89.12 221 VAL A CA 1
ATOM 1713 C C . VAL A 1 221 ? 3.667 -17.370 0.982 1.00 89.12 221 VAL A C 1
ATOM 1715 O O . VAL A 1 221 ? 4.859 -17.258 0.672 1.00 89.12 221 VAL A O 1
ATOM 1718 N N . TYR A 1 222 ? 3.241 -18.411 1.694 1.00 88.81 222 TYR A N 1
ATOM 1719 C CA . TYR A 1 222 ? 4.086 -19.537 2.117 1.00 88.81 222 TYR A CA 1
ATOM 1720 C C . TYR A 1 222 ? 4.109 -20.667 1.089 1.00 88.81 222 TYR A C 1
ATOM 1722 O O . TYR A 1 222 ? 5.151 -21.293 0.882 1.00 88.81 222 TYR A O 1
ATOM 1730 N N . ASP A 1 223 ? 2.991 -20.915 0.408 1.00 88.06 223 ASP A N 1
ATOM 1731 C CA . ASP A 1 223 ? 2.920 -21.872 -0.686 1.00 88.06 223 ASP A CA 1
ATOM 1732 C C . ASP A 1 223 ? 3.406 -21.243 -1.994 1.00 88.06 223 ASP A C 1
ATOM 1734 O O . ASP A 1 223 ? 2.643 -20.696 -2.787 1.00 88.06 223 ASP A O 1
ATOM 1738 N N . VAL A 1 224 ? 4.703 -21.392 -2.266 1.00 87.69 224 VAL A N 1
ATOM 1739 C CA . VAL A 1 224 ? 5.348 -20.887 -3.491 1.00 87.69 224 VAL A CA 1
ATOM 1740 C C . VAL A 1 224 ? 4.724 -21.414 -4.790 1.00 87.69 224 VAL A C 1
ATOM 1742 O O . VAL A 1 224 ? 4.965 -20.860 -5.861 1.00 87.69 224 VAL A O 1
ATOM 1745 N N . ARG A 1 225 ? 3.915 -22.485 -4.744 1.00 88.88 225 ARG A N 1
ATOM 1746 C CA . ARG A 1 225 ? 3.197 -22.985 -5.928 1.00 88.88 225 ARG A CA 1
ATOM 1747 C C . ARG A 1 225 ? 2.104 -22.020 -6.381 1.00 88.88 225 ARG A C 1
ATOM 1749 O O . ARG A 1 225 ? 1.757 -22.072 -7.562 1.00 88.88 225 ARG A O 1
ATOM 1756 N N . ALA A 1 226 ? 1.596 -21.166 -5.489 1.00 92.75 226 ALA A N 1
ATOM 1757 C CA . ALA A 1 226 ? 0.596 -20.149 -5.802 1.00 92.75 226 ALA A CA 1
ATOM 1758 C C . ALA A 1 226 ? 1.093 -19.189 -6.898 1.00 92.75 226 ALA A C 1
ATOM 1760 O O . ALA A 1 226 ? 0.338 -18.835 -7.799 1.00 92.75 226 ALA A O 1
ATOM 1761 N N . TYR A 1 227 ? 2.398 -18.889 -6.936 1.00 95.25 227 TYR A N 1
ATOM 1762 C CA . TYR A 1 227 ? 2.989 -18.009 -7.951 1.00 95.25 227 TYR A CA 1
ATOM 1763 C C . TYR A 1 227 ? 2.942 -18.544 -9.389 1.00 95.25 227 TYR A C 1
ATOM 1765 O O . TYR A 1 227 ? 3.251 -17.819 -10.330 1.00 95.25 227 TYR A O 1
ATOM 1773 N N . LYS A 1 228 ? 2.490 -19.783 -9.617 1.00 94.56 228 LYS A N 1
ATOM 1774 C CA . LYS A 1 228 ? 2.146 -20.244 -10.975 1.00 94.56 228 LYS A CA 1
ATOM 1775 C C . LYS A 1 228 ? 0.990 -19.456 -11.598 1.00 94.56 228 LYS A C 1
ATOM 1777 O O . LYS A 1 228 ? 0.807 -19.545 -12.808 1.00 94.56 228 LYS A O 1
ATOM 1782 N N . ALA A 1 229 ? 0.208 -18.744 -10.785 1.00 96.94 229 ALA A N 1
ATOM 1783 C CA . ALA A 1 229 ? -0.865 -17.871 -11.241 1.00 96.94 229 ALA A CA 1
ATOM 1784 C C . ALA A 1 229 ? -0.368 -16.509 -11.757 1.00 96.94 229 ALA A C 1
ATOM 1786 O O . ALA A 1 229 ? -1.142 -15.806 -12.402 1.00 96.94 229 ALA A O 1
ATOM 1787 N N . LEU A 1 230 ? 0.896 -16.134 -11.505 1.00 97.88 230 LEU A N 1
ATOM 1788 C CA . LEU A 1 230 ? 1.433 -14.852 -11.963 1.00 97.88 230 LEU A CA 1
ATOM 1789 C C . LEU A 1 230 ? 1.424 -14.774 -13.493 1.00 97.88 230 LEU A C 1
ATOM 1791 O O . LEU A 1 230 ? 1.835 -15.704 -14.191 1.00 97.88 230 LEU A O 1
ATOM 1795 N N . SER A 1 231 ? 1.010 -13.621 -14.009 1.00 97.94 231 SER A N 1
ATOM 1796 C CA . SER A 1 231 ? 0.978 -13.331 -15.439 1.00 97.94 231 SER A CA 1
ATOM 1797 C C . SER A 1 231 ? 1.548 -11.941 -15.702 1.00 97.94 231 SER A C 1
ATOM 1799 O O . SER A 1 231 ? 1.189 -11.005 -14.983 1.00 97.94 231 SER A O 1
ATOM 1801 N N . PRO A 1 232 ? 2.388 -11.749 -16.738 1.00 98.12 232 PRO A N 1
ATOM 1802 C CA . PRO A 1 232 ? 2.787 -10.407 -17.146 1.00 98.12 232 PRO A CA 1
ATOM 1803 C C . PRO A 1 232 ? 1.602 -9.614 -17.722 1.00 98.12 232 PRO A C 1
ATOM 1805 O O . PRO A 1 232 ? 1.673 -8.393 -17.796 1.00 98.12 232 PRO A O 1
ATOM 1808 N N . GLU A 1 233 ? 0.504 -10.273 -18.104 1.00 98.44 233 GLU A N 1
ATOM 1809 C CA . GLU A 1 233 ? -0.754 -9.630 -18.504 1.00 98.44 233 GLU A CA 1
ATOM 1810 C C . GLU A 1 233 ? -1.607 -9.285 -17.274 1.00 98.44 233 GLU A C 1
ATOM 1812 O O . GLU A 1 233 ? -2.674 -9.849 -17.052 1.00 98.44 233 GLU A O 1
ATOM 1817 N N . SER A 1 234 ? -1.080 -8.392 -16.441 1.00 98.44 234 SER A N 1
ATOM 1818 C CA . SER A 1 234 ? -1.675 -7.926 -15.184 1.00 98.44 234 SER A CA 1
ATOM 1819 C C . SER A 1 234 ? -1.303 -6.462 -14.922 1.00 98.44 234 SER A C 1
ATOM 1821 O O . SER A 1 234 ? -0.573 -5.846 -15.708 1.00 98.44 234 SER A O 1
ATOM 1823 N N . VAL A 1 235 ? -1.786 -5.888 -13.821 1.00 98.56 235 VAL A N 1
ATOM 1824 C CA . VAL A 1 235 ? -1.362 -4.572 -13.326 1.00 98.56 235 VAL A CA 1
ATOM 1825 C C . VAL A 1 235 ? -0.737 -4.746 -11.940 1.00 98.56 235 VAL A C 1
ATOM 1827 O O . VAL A 1 235 ? -1.342 -5.345 -11.056 1.00 98.56 235 VAL A O 1
ATOM 1830 N N . PHE A 1 236 ? 0.484 -4.243 -11.742 1.00 98.69 236 PHE A N 1
ATOM 1831 C CA . PHE A 1 236 ? 1.188 -4.356 -10.457 1.00 98.69 236 PHE A CA 1
ATOM 1832 C C . PHE A 1 236 ? 0.490 -3.586 -9.331 1.00 98.69 236 PHE A C 1
ATOM 1834 O O . PHE A 1 236 ? -0.219 -2.607 -9.590 1.00 98.69 236 PHE A O 1
ATOM 1841 N N . CYS A 1 237 ? 0.714 -4.017 -8.087 1.00 98.50 237 CYS A N 1
ATOM 1842 C CA . CYS A 1 237 ? -0.008 -3.531 -6.912 1.00 98.50 237 CYS A CA 1
ATOM 1843 C C . CYS A 1 237 ? 0.067 -2.008 -6.763 1.00 98.50 237 CYS A C 1
ATOM 1845 O O . CYS A 1 237 ? -0.973 -1.351 -6.733 1.00 98.50 237 CYS A O 1
ATOM 1847 N N . TRP A 1 238 ? 1.271 -1.421 -6.829 1.00 98.31 238 TRP A N 1
ATOM 1848 C CA . TRP A 1 238 ? 1.452 0.033 -6.695 1.00 98.31 238 TRP A CA 1
ATOM 1849 C C . TRP A 1 238 ? 0.586 0.841 -7.677 1.00 98.31 238 TRP A C 1
ATOM 1851 O O . TRP A 1 238 ? 0.086 1.918 -7.346 1.00 98.31 238 TRP A O 1
ATOM 1861 N N . ALA A 1 239 ? 0.409 0.339 -8.904 1.00 98.50 239 ALA A N 1
ATOM 1862 C CA . ALA A 1 239 ? -0.364 1.015 -9.934 1.00 98.50 239 ALA A CA 1
ATOM 1863 C C . ALA A 1 239 ? -1.864 0.833 -9.691 1.00 98.50 239 ALA A C 1
ATOM 1865 O O . ALA A 1 239 ? -2.603 1.814 -9.782 1.00 98.50 239 ALA A O 1
ATOM 1866 N N . ARG A 1 240 ? -2.304 -0.380 -9.325 1.00 98.56 240 ARG A N 1
ATOM 1867 C CA . ARG A 1 240 ? -3.704 -0.662 -8.968 1.00 98.56 240 ARG A CA 1
ATOM 1868 C C . ARG A 1 240 ? -4.161 0.184 -7.787 1.00 98.56 240 ARG A C 1
ATOM 1870 O O . ARG A 1 240 ? -5.232 0.775 -7.871 1.00 98.56 240 ARG A O 1
ATOM 1877 N N . THR A 1 241 ? -3.329 0.343 -6.757 1.00 98.50 241 THR A N 1
ATOM 1878 C CA . THR A 1 241 ? -3.607 1.223 -5.611 1.00 98.50 241 THR A CA 1
ATOM 1879 C C . THR A 1 241 ? -3.853 2.661 -6.064 1.00 98.50 241 THR A C 1
ATOM 1881 O O . THR A 1 241 ? -4.880 3.253 -5.740 1.00 98.50 241 THR A O 1
ATOM 1884 N N . MET A 1 242 ? -2.956 3.225 -6.880 1.00 98.12 242 MET A N 1
ATOM 1885 C CA . MET A 1 242 ? -3.106 4.602 -7.368 1.00 98.12 242 MET A CA 1
ATOM 1886 C C . MET A 1 242 ? -4.325 4.780 -8.282 1.00 98.12 242 MET A C 1
ATOM 1888 O O . MET A 1 242 ? -4.946 5.842 -8.262 1.00 98.12 242 MET A O 1
ATOM 1892 N N . VAL A 1 243 ? -4.669 3.770 -9.085 1.00 97.81 243 VAL A N 1
ATOM 1893 C CA . VAL A 1 243 ? -5.862 3.780 -9.944 1.00 97.81 243 VAL A CA 1
ATOM 1894 C C . VAL A 1 243 ? -7.134 3.726 -9.097 1.00 97.81 243 VAL A C 1
ATOM 1896 O O . VAL A 1 243 ? -8.001 4.586 -9.256 1.00 97.81 243 VAL A O 1
ATOM 1899 N N . ALA A 1 244 ? -7.218 2.795 -8.144 1.00 98.25 244 ALA A N 1
ATOM 1900 C CA . ALA A 1 244 ? -8.354 2.666 -7.236 1.00 98.25 244 ALA A CA 1
ATOM 1901 C C . ALA A 1 244 ? -8.563 3.942 -6.403 1.00 98.25 244 ALA A C 1
ATOM 1903 O O . ALA A 1 244 ? -9.681 4.454 -6.341 1.00 98.25 244 ALA A O 1
ATOM 1904 N N . ASN A 1 245 ? -7.488 4.544 -5.877 1.00 98.06 245 ASN A N 1
ATOM 1905 C CA . ASN A 1 245 ? -7.548 5.817 -5.148 1.00 98.06 245 ASN A CA 1
ATOM 1906 C C . ASN A 1 245 ? -8.185 6.950 -5.974 1.00 98.06 245 ASN A C 1
ATOM 1908 O O . ASN A 1 245 ? -8.923 7.778 -5.437 1.00 98.06 245 ASN A O 1
ATOM 1912 N N . GLN A 1 246 ? -7.900 7.005 -7.278 1.00 95.69 246 GLN A N 1
ATOM 1913 C CA . GLN A 1 246 ? -8.408 8.050 -8.171 1.00 95.69 246 GLN A CA 1
ATOM 1914 C C . GLN A 1 246 ? -9.845 7.803 -8.637 1.00 95.69 246 GLN A C 1
ATOM 1916 O O . GLN A 1 246 ? -10.569 8.769 -8.885 1.00 95.69 246 GLN A O 1
ATOM 1921 N N . MET A 1 247 ? -10.234 6.538 -8.808 1.00 94.00 247 MET A N 1
ATOM 1922 C CA . MET A 1 247 ? -11.504 6.152 -9.431 1.00 94.00 247 MET A CA 1
ATOM 1923 C C . MET A 1 247 ? -12.634 5.920 -8.428 1.00 94.00 247 MET A C 1
ATOM 1925 O O . MET A 1 247 ? -13.793 6.185 -8.750 1.00 94.00 247 MET A O 1
ATOM 1929 N N . ALA A 1 248 ? -12.317 5.405 -7.242 1.00 95.56 248 ALA A N 1
ATOM 1930 C CA . ALA A 1 248 ? -13.317 4.928 -6.301 1.00 95.56 248 ALA A CA 1
ATOM 1931 C C . ALA A 1 248 ? -14.019 6.067 -5.553 1.00 95.56 248 ALA A C 1
ATOM 1933 O O . ALA A 1 248 ? -13.377 6.974 -5.013 1.00 95.56 248 ALA A O 1
ATOM 1934 N N . GLY A 1 249 ? -15.352 5.991 -5.501 1.00 95.19 249 GLY A N 1
ATOM 1935 C CA . GLY A 1 249 ? -16.194 6.896 -4.715 1.00 95.19 249 GLY A CA 1
ATOM 1936 C C . GLY A 1 249 ? -16.403 6.439 -3.268 1.00 95.19 249 GLY A C 1
ATOM 1937 O O . GLY A 1 249 ? -16.584 7.283 -2.394 1.00 95.19 249 GLY A O 1
ATOM 1938 N N . ASP A 1 250 ? -16.343 5.131 -3.022 1.00 97.88 250 ASP A N 1
ATOM 1939 C CA . ASP A 1 250 ? -16.514 4.472 -1.725 1.00 97.88 250 ASP A CA 1
ATOM 1940 C C . ASP A 1 250 ? -15.641 3.202 -1.635 1.00 97.88 250 ASP A C 1
ATOM 1942 O O . ASP A 1 250 ? -14.856 2.908 -2.542 1.00 97.88 250 ASP A O 1
ATOM 1946 N N . GLY A 1 251 ? -15.725 2.484 -0.509 1.00 98.38 251 GLY A N 1
ATOM 1947 C CA . GLY A 1 251 ? -14.879 1.319 -0.243 1.00 98.38 251 GLY A CA 1
ATOM 1948 C C . GLY A 1 251 ? -15.140 0.117 -1.154 1.00 98.38 251 GLY A C 1
ATOM 1949 O O . GLY A 1 251 ? -14.191 -0.558 -1.546 1.00 98.38 251 GLY A O 1
ATOM 1950 N N . GLU A 1 252 ? -16.396 -0.127 -1.536 1.00 98.31 252 GLU A N 1
ATOM 1951 C CA . GLU A 1 252 ? -16.761 -1.236 -2.428 1.00 98.31 252 GLU A CA 1
ATOM 1952 C C . GLU A 1 252 ? -16.197 -0.992 -3.832 1.00 98.31 252 GLU A C 1
ATOM 1954 O O . GLU A 1 252 ? -15.465 -1.831 -4.360 1.00 98.31 252 GLU A O 1
ATOM 1959 N N . ALA A 1 253 ? -16.411 0.211 -4.381 1.00 98.12 253 ALA A N 1
ATOM 1960 C CA . ALA A 1 253 ? -15.842 0.601 -5.668 1.00 98.12 253 ALA A CA 1
ATOM 1961 C C . ALA A 1 253 ? -14.301 0.582 -5.667 1.00 98.12 253 ALA A C 1
ATOM 1963 O O . ALA A 1 253 ? -13.682 0.341 -6.707 1.00 98.12 253 ALA A O 1
ATOM 1964 N N . TRP A 1 254 ? -13.663 0.832 -4.515 1.00 98.69 254 TRP A N 1
ATOM 1965 C CA . TRP A 1 254 ? -12.210 0.705 -4.375 1.00 9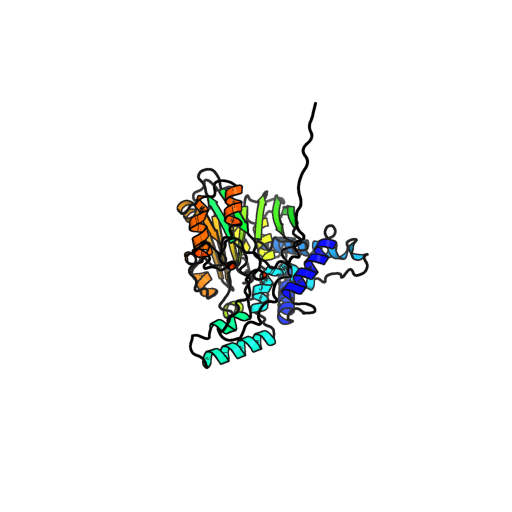8.69 254 TRP A CA 1
ATOM 1966 C C . TRP A 1 254 ? -11.770 -0.752 -4.510 1.00 98.69 254 TRP A C 1
ATOM 1968 O O . TRP A 1 254 ? -10.855 -1.034 -5.283 1.00 98.69 254 TRP A O 1
ATOM 1978 N N . GLY A 1 255 ? -12.447 -1.676 -3.819 1.00 98.50 255 GLY A N 1
ATOM 1979 C CA . GLY A 1 255 ? -12.171 -3.111 -3.911 1.00 98.50 255 GLY A CA 1
ATOM 1980 C C . GLY A 1 255 ? -12.355 -3.658 -5.327 1.00 98.50 255 GLY A C 1
ATOM 1981 O O . GLY A 1 255 ? -11.501 -4.403 -5.809 1.00 98.50 255 GLY A O 1
ATOM 1982 N N . GLU A 1 256 ? -13.407 -3.232 -6.030 1.00 98.19 256 GLU A N 1
ATOM 1983 C CA . GLU A 1 256 ? -13.638 -3.593 -7.435 1.00 98.19 256 GLU A CA 1
ATOM 1984 C C . GLU A 1 256 ? -12.508 -3.093 -8.347 1.00 98.19 256 GLU A C 1
ATOM 1986 O O . GLU A 1 256 ? -11.902 -3.882 -9.074 1.00 98.19 256 GLU A O 1
ATOM 1991 N N . ALA A 1 257 ? -12.175 -1.799 -8.276 1.00 98.00 257 ALA A N 1
ATOM 1992 C CA . ALA A 1 257 ? -11.130 -1.208 -9.110 1.00 98.00 257 ALA A CA 1
ATOM 1993 C C . ALA A 1 257 ? -9.741 -1.808 -8.826 1.00 98.00 257 ALA A C 1
ATOM 1995 O O . ALA A 1 257 ? -8.961 -2.029 -9.751 1.00 98.00 257 ALA A O 1
ATOM 1996 N N . PHE A 1 258 ? -9.423 -2.093 -7.561 1.00 98.69 258 PHE A N 1
ATOM 1997 C CA . PHE A 1 258 ? -8.150 -2.704 -7.173 1.00 98.69 258 PHE A CA 1
ATOM 1998 C C . PHE A 1 258 ? -8.030 -4.174 -7.613 1.00 98.69 258 PHE A C 1
ATOM 2000 O O . PHE A 1 258 ? -6.917 -4.656 -7.836 1.00 98.69 258 PHE A O 1
ATOM 2007 N N . SER A 1 259 ? -9.154 -4.883 -7.756 1.00 98.06 259 SER A N 1
ATOM 2008 C CA . SER A 1 259 ? -9.186 -6.302 -8.146 1.00 98.06 259 SER A CA 1
ATOM 2009 C C . SER A 1 259 ? -9.022 -6.528 -9.653 1.00 98.06 259 SER A C 1
ATOM 2011 O O . SER A 1 259 ? -8.677 -7.636 -10.077 1.00 98.06 259 SER A O 1
ATOM 2013 N N . GLU A 1 260 ? -9.256 -5.500 -10.472 1.00 96.25 260 GLU A N 1
ATOM 2014 C CA . GLU A 1 260 ? -9.143 -5.586 -11.929 1.00 96.25 260 GLU A CA 1
ATOM 2015 C C . GLU A 1 260 ? -7.711 -5.971 -12.341 1.00 96.25 260 GLU A C 1
ATOM 2017 O O . GLU A 1 260 ? -6.748 -5.251 -12.069 1.00 96.25 260 GLU A O 1
ATOM 2022 N N . LEU A 1 261 ? -7.580 -7.131 -13.000 1.00 95.94 261 LEU A N 1
ATOM 2023 C CA . LEU A 1 261 ? -6.311 -7.692 -13.490 1.00 95.94 261 LEU A CA 1
ATOM 2024 C C . LEU A 1 261 ? -5.186 -7.696 -12.443 1.00 95.94 261 LEU A C 1
ATOM 2026 O O . LEU A 1 261 ? -4.025 -7.397 -12.751 1.00 95.94 261 LEU A O 1
ATOM 2030 N N . HIS A 1 262 ? -5.544 -8.047 -11.208 1.00 97.75 262 HIS A N 1
ATOM 2031 C CA . HIS A 1 262 ? -4.615 -8.140 -10.092 1.00 97.75 262 HIS A CA 1
ATOM 2032 C C . HIS A 1 262 ? -3.417 -9.063 -10.399 1.00 97.75 262 HIS A C 1
ATOM 2034 O O . HIS A 1 262 ? -3.531 -10.072 -11.103 1.00 97.75 262 HIS A O 1
ATOM 2040 N N . SER A 1 263 ? -2.233 -8.674 -9.924 1.00 98.25 263 SER A N 1
ATOM 2041 C CA . SER A 1 263 ? -0.963 -9.290 -10.321 1.00 98.25 263 SER A CA 1
ATOM 2042 C C . SER A 1 263 ? -0.602 -10.536 -9.520 1.00 98.25 263 SER A C 1
ATOM 2044 O O . SER A 1 263 ? 0.191 -11.338 -10.009 1.00 98.25 263 SER A O 1
ATOM 2046 N N . GLY A 1 264 ? -1.159 -10.716 -8.319 1.00 97.56 264 GLY A N 1
ATOM 2047 C CA . GLY A 1 264 ? -0.706 -11.720 -7.355 1.00 97.56 264 GLY A CA 1
ATOM 2048 C C . GLY A 1 264 ? 0.635 -11.368 -6.705 1.00 97.56 264 GLY A C 1
ATOM 2049 O O . GLY A 1 264 ? 1.344 -12.260 -6.234 1.00 97.56 264 GLY A O 1
ATOM 2050 N N . THR A 1 265 ? 1.015 -10.090 -6.737 1.00 97.44 265 THR A N 1
ATOM 2051 C CA . THR A 1 265 ? 2.260 -9.547 -6.179 1.00 97.44 265 THR A CA 1
ATOM 2052 C C . THR A 1 265 ? 1.942 -8.373 -5.267 1.00 97.44 265 THR A C 1
ATOM 2054 O O . THR A 1 265 ? 0.946 -7.683 -5.472 1.00 97.44 265 THR A O 1
ATOM 2057 N N . TYR A 1 266 ? 2.795 -8.170 -4.272 1.00 96.75 266 TYR A N 1
ATOM 2058 C CA . TYR A 1 266 ? 2.556 -7.368 -3.083 1.00 96.75 266 TYR A CA 1
ATOM 2059 C C . TYR A 1 266 ? 1.200 -7.693 -2.445 1.00 96.75 266 TYR A C 1
ATOM 2061 O O . TYR A 1 266 ? 0.271 -6.886 -2.412 1.00 96.75 266 TYR A O 1
ATOM 2069 N N . ASN A 1 267 ? 1.075 -8.961 -2.046 1.00 96.56 267 ASN A N 1
ATOM 2070 C CA . ASN A 1 267 ? -0.162 -9.552 -1.551 1.00 96.56 267 ASN A CA 1
ATOM 2071 C C . ASN A 1 267 ? -0.495 -9.009 -0.153 1.00 96.56 267 ASN A C 1
ATOM 2073 O O . ASN A 1 267 ? 0.133 -9.406 0.824 1.00 96.56 267 ASN A O 1
ATOM 2077 N N . ASN A 1 268 ? -1.497 -8.135 -0.038 1.00 97.94 268 ASN A N 1
ATOM 2078 C CA . ASN A 1 268 ? -1.774 -7.390 1.196 1.00 97.94 268 ASN A CA 1
ATOM 2079 C C . ASN A 1 268 ? -3.210 -7.595 1.710 1.00 97.94 268 ASN A C 1
ATOM 2081 O O . ASN A 1 268 ? -4.093 -8.024 0.964 1.00 97.94 268 ASN A O 1
ATOM 2085 N N . GLN A 1 269 ? -3.444 -7.242 2.979 1.00 98.56 269 GLN A N 1
ATOM 2086 C CA . GLN A 1 269 ? -4.767 -6.915 3.517 1.00 98.56 269 GLN A CA 1
ATOM 2087 C C . GLN A 1 269 ? -4.949 -5.396 3.500 1.00 98.56 269 GLN A C 1
ATOM 2089 O O . GLN A 1 269 ? -4.320 -4.689 4.284 1.00 98.56 269 GLN A O 1
ATOM 2094 N N . TRP A 1 270 ? -5.842 -4.904 2.650 1.00 98.88 270 TRP A N 1
ATOM 2095 C CA . TRP A 1 270 ? -6.219 -3.500 2.534 1.00 98.88 270 TRP A CA 1
ATOM 2096 C C . TRP A 1 270 ? -7.453 -3.183 3.380 1.00 98.88 270 TRP A C 1
ATOM 2098 O O . TRP A 1 270 ? -8.451 -3.901 3.348 1.00 98.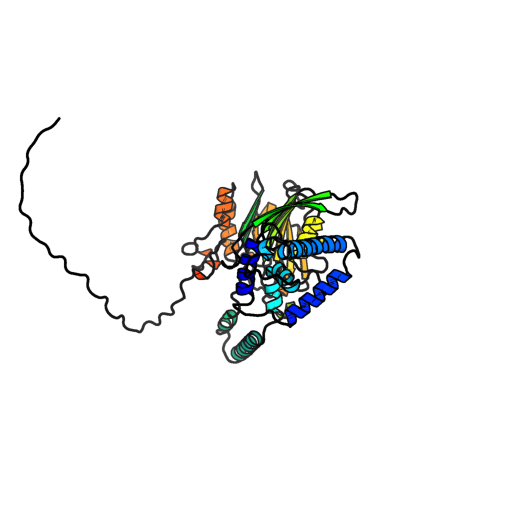88 270 TRP A O 1
ATOM 2108 N N . LEU A 1 271 ? -7.392 -2.072 4.108 1.00 98.88 271 LEU A N 1
ATOM 2109 C CA . LEU A 1 271 ? -8.448 -1.510 4.940 1.00 98.88 271 LEU A CA 1
ATOM 2110 C C . LEU A 1 271 ? -8.909 -0.195 4.314 1.00 98.88 271 LEU A C 1
ATOM 2112 O O . LEU A 1 271 ? -8.182 0.804 4.336 1.00 98.88 271 LEU A O 1
ATOM 2116 N N . ILE A 1 272 ? -10.118 -0.194 3.758 1.00 98.88 272 ILE A N 1
ATOM 2117 C CA . ILE A 1 272 ? -10.698 0.964 3.081 1.00 98.88 272 ILE A CA 1
ATOM 2118 C C . ILE A 1 272 ? -11.752 1.577 3.985 1.00 98.88 272 ILE A C 1
ATOM 2120 O O . ILE A 1 272 ? -12.848 1.042 4.143 1.00 98.88 272 ILE A O 1
ATOM 2124 N N . VAL A 1 273 ? -11.396 2.696 4.606 1.00 98.88 273 VAL A N 1
ATOM 2125 C CA . VAL A 1 273 ? -12.244 3.397 5.566 1.00 98.88 273 VAL A CA 1
ATOM 2126 C C . VAL A 1 273 ? -12.913 4.586 4.892 1.00 98.88 273 VAL A C 1
ATOM 2128 O O . VAL A 1 273 ? -12.242 5.562 4.549 1.00 98.88 273 VAL A O 1
ATOM 2131 N N . ASP A 1 274 ? -14.235 4.550 4.742 1.00 98.62 274 ASP A N 1
ATOM 2132 C CA . ASP A 1 274 ? -15.005 5.691 4.245 1.00 98.62 274 ASP A CA 1
ATOM 2133 C C . ASP A 1 274 ? -15.402 6.616 5.399 1.00 98.62 274 ASP A C 1
ATOM 2135 O O . ASP A 1 274 ? -16.377 6.397 6.122 1.00 98.62 274 ASP A O 1
ATOM 2139 N N . ARG A 1 275 ? -14.648 7.710 5.560 1.00 97.56 275 ARG A N 1
ATOM 2140 C CA . ARG A 1 275 ? -14.891 8.699 6.621 1.00 97.56 275 ARG A CA 1
ATOM 2141 C C . ARG A 1 275 ? -16.218 9.446 6.441 1.00 97.56 275 ARG A C 1
ATOM 2143 O O . ARG A 1 275 ? -16.660 10.118 7.367 1.00 97.56 275 ARG A O 1
ATOM 2150 N N . GLY A 1 276 ? -16.850 9.360 5.268 1.00 96.50 276 GLY A N 1
ATOM 2151 C CA . GLY A 1 276 ? -18.189 9.894 5.024 1.00 96.50 276 GLY A CA 1
ATOM 2152 C C . GLY A 1 276 ? -19.314 9.024 5.592 1.00 96.50 276 GLY A C 1
ATOM 2153 O O . GLY A 1 276 ? -20.448 9.492 5.651 1.00 96.50 276 GLY A O 1
ATOM 2154 N N . ARG A 1 277 ? -19.010 7.792 6.027 1.00 97.25 277 ARG A N 1
ATOM 2155 C CA . ARG A 1 277 ? -19.983 6.773 6.460 1.00 97.25 277 ARG A CA 1
ATOM 2156 C C . ARG A 1 277 ? -19.838 6.371 7.935 1.00 97.25 277 ARG A C 1
ATOM 2158 O O . ARG A 1 277 ? -20.280 5.303 8.341 1.00 97.25 277 ARG A O 1
ATOM 2165 N N . ILE A 1 278 ? -19.242 7.232 8.765 1.00 95.69 278 ILE A N 1
ATOM 2166 C CA . ILE A 1 278 ? -18.982 6.967 10.198 1.00 95.69 278 ILE A CA 1
ATOM 2167 C C . ILE A 1 278 ? -20.255 6.635 10.988 1.00 95.69 278 ILE A C 1
ATOM 2169 O O . ILE A 1 278 ? -20.186 5.869 11.949 1.00 95.69 278 ILE A O 1
ATOM 2173 N N . ASP A 1 279 ? -21.410 7.156 10.575 1.00 94.56 279 ASP A N 1
ATOM 2174 C CA . ASP A 1 279 ? -22.703 6.935 11.234 1.00 94.56 279 ASP A CA 1
ATOM 2175 C C . ASP A 1 279 ? -23.569 5.856 10.551 1.00 94.56 279 ASP A C 1
ATOM 2177 O O . ASP A 1 279 ? -24.655 5.554 11.037 1.00 94.56 279 ASP A O 1
ATOM 2181 N N . GLU A 1 280 ? -23.099 5.259 9.451 1.00 96.06 280 GLU A N 1
ATOM 2182 C CA . GLU A 1 280 ? -23.863 4.295 8.647 1.00 96.06 280 GLU A CA 1
ATOM 2183 C C . GLU A 1 280 ? -23.624 2.847 9.102 1.00 96.06 280 GLU A C 1
ATOM 2185 O O . GLU A 1 280 ? -22.518 2.472 9.500 1.00 96.06 280 GLU A O 1
ATOM 2190 N N . ASP A 1 281 ? -24.640 1.991 9.015 1.00 96.69 281 ASP A N 1
ATOM 2191 C CA . ASP A 1 281 ? -24.514 0.578 9.410 1.00 96.69 281 ASP A CA 1
ATOM 2192 C C . ASP A 1 281 ? -23.659 -0.254 8.428 1.00 96.69 281 ASP A C 1
ATOM 2194 O O . ASP A 1 281 ? -23.199 -1.339 8.785 1.00 96.69 281 ASP A O 1
ATOM 2198 N N . GLU A 1 282 ? -23.404 0.275 7.227 1.00 98.19 282 GLU A N 1
ATOM 2199 C CA . GLU A 1 282 ? -22.649 -0.350 6.133 1.00 98.19 282 GLU A CA 1
ATOM 2200 C C . GLU A 1 282 ? -21.751 0.687 5.423 1.00 98.19 282 GLU A C 1
ATOM 2202 O O . GLU A 1 282 ? -22.048 1.885 5.361 1.00 98.19 282 GLU A O 1
ATOM 2207 N N . GLY A 1 283 ? -20.644 0.219 4.853 1.00 98.12 283 GLY A N 1
ATOM 2208 C CA . GLY A 1 283 ? -19.711 0.968 4.016 1.00 98.12 283 GLY A CA 1
ATOM 2209 C C . GLY A 1 283 ? -18.643 1.769 4.761 1.00 98.12 283 GLY A C 1
ATOM 2210 O O . GLY A 1 283 ? -17.836 2.422 4.107 1.00 98.12 283 GLY A O 1
ATOM 2211 N N . LEU A 1 284 ? -18.604 1.737 6.097 1.00 98.69 284 LEU A N 1
ATOM 2212 C CA . LEU A 1 284 ? -17.558 2.408 6.878 1.00 98.69 284 LEU A CA 1
ATOM 2213 C C . LEU A 1 284 ? -16.193 1.741 6.692 1.00 98.69 284 LEU A C 1
ATOM 2215 O O . LEU A 1 284 ? -15.190 2.442 6.598 1.00 98.69 284 LEU A O 1
ATOM 2219 N N . LEU A 1 285 ? -16.146 0.407 6.670 1.00 98.88 285 LEU A N 1
ATOM 2220 C CA . LEU A 1 285 ? -14.918 -0.358 6.472 1.00 98.88 285 LEU A CA 1
ATOM 2221 C C . LEU A 1 285 ? -15.157 -1.470 5.456 1.00 98.88 285 LEU A C 1
ATOM 2223 O O . LEU A 1 285 ? -15.926 -2.385 5.725 1.00 98.88 285 LEU A O 1
ATOM 2227 N N . VAL A 1 286 ? -14.431 -1.434 4.344 1.00 98.94 286 VAL A N 1
ATOM 2228 C CA . VAL A 1 286 ? -14.295 -2.564 3.416 1.00 98.94 286 VAL A CA 1
ATOM 2229 C C . VAL A 1 286 ? -12.894 -3.145 3.567 1.00 98.94 286 VAL A C 1
ATOM 2231 O O . VAL A 1 286 ? -11.916 -2.397 3.624 1.00 98.94 286 VAL A O 1
ATOM 2234 N N . VAL A 1 287 ? -12.795 -4.470 3.661 1.00 98.94 287 VAL A N 1
ATOM 2235 C CA . VAL A 1 287 ? -11.518 -5.187 3.766 1.00 98.94 287 VAL A CA 1
ATOM 2236 C C . VAL A 1 287 ? -11.293 -5.998 2.501 1.00 98.94 287 VAL A C 1
ATOM 2238 O O . VAL A 1 287 ? -12.123 -6.836 2.142 1.00 98.94 287 VAL A O 1
ATOM 2241 N N . VAL A 1 288 ? -10.151 -5.767 1.856 1.00 98.88 288 VAL A N 1
ATOM 2242 C CA . VAL A 1 288 ? -9.758 -6.419 0.603 1.00 98.88 288 VAL A CA 1
ATOM 2243 C C . VAL A 1 288 ? -8.470 -7.200 0.825 1.00 98.88 288 VAL A C 1
ATOM 2245 O O . VAL A 1 288 ? -7.497 -6.648 1.324 1.00 98.88 288 VAL A O 1
ATOM 2248 N N . GLU A 1 289 ? -8.431 -8.467 0.438 1.00 98.81 289 GLU A N 1
ATOM 2249 C CA . GLU A 1 289 ? -7.224 -9.289 0.485 1.00 98.81 289 GLU A CA 1
ATOM 2250 C C . GLU A 1 289 ? -6.900 -9.877 -0.881 1.00 98.81 289 GLU A C 1
ATOM 2252 O O . GLU A 1 289 ? -7.782 -10.334 -1.612 1.00 98.81 289 GLU A O 1
ATOM 2257 N N . GLU A 1 290 ? -5.610 -9.894 -1.197 1.00 98.06 290 GLU A N 1
ATOM 2258 C CA . GLU A 1 290 ? -5.071 -10.508 -2.405 1.00 98.06 290 GLU A CA 1
ATOM 2259 C C . GLU A 1 290 ? -4.214 -11.723 -2.056 1.00 98.06 290 GLU A C 1
ATOM 2261 O O . GLU A 1 290 ? -3.405 -11.674 -1.133 1.00 98.06 290 GLU A O 1
ATOM 2266 N N . ALA A 1 291 ? -4.357 -12.789 -2.839 1.00 97.56 291 ALA A N 1
ATOM 2267 C CA . ALA A 1 291 ? -3.390 -13.867 -2.989 1.00 97.56 291 ALA A CA 1
ATOM 2268 C C . ALA A 1 291 ? -3.115 -14.100 -4.489 1.00 97.56 291 ALA A C 1
ATOM 2270 O O . ALA A 1 291 ? -3.925 -13.705 -5.338 1.00 97.56 291 ALA A O 1
ATOM 2271 N N . PRO A 1 292 ? -2.036 -14.813 -4.870 1.00 97.88 292 PRO A N 1
ATOM 2272 C CA . PRO A 1 292 ? -1.804 -15.137 -6.272 1.00 97.88 292 PRO A CA 1
ATOM 2273 C C . PRO A 1 292 ? -2.992 -15.888 -6.897 1.00 97.88 292 PRO A C 1
ATOM 2275 O O . PRO A 1 292 ? -3.278 -17.036 -6.554 1.00 97.88 292 PRO A O 1
ATOM 2278 N N . GLY A 1 293 ? -3.679 -15.227 -7.833 1.00 97.69 293 GLY A N 1
ATOM 2279 C CA . GLY A 1 293 ? -4.859 -15.753 -8.528 1.00 97.69 293 GLY A CA 1
ATOM 2280 C C . GLY A 1 293 ? -6.188 -15.694 -7.759 1.00 97.69 293 GLY A C 1
ATOM 2281 O O . GLY A 1 293 ? -7.154 -16.293 -8.230 1.00 97.69 293 GLY A O 1
ATOM 2282 N N . LEU A 1 294 ? -6.258 -15.014 -6.607 1.00 98.38 294 LEU A N 1
ATOM 2283 C CA . LEU A 1 294 ? -7.497 -14.828 -5.847 1.00 98.38 294 LEU A CA 1
ATOM 2284 C C . LEU A 1 294 ? -7.569 -13.438 -5.192 1.00 98.38 294 LEU A C 1
ATOM 2286 O O . LEU A 1 294 ? -6.647 -13.036 -4.492 1.00 98.38 294 LEU A O 1
ATOM 2290 N N . MET A 1 295 ? -8.704 -12.758 -5.360 1.00 98.50 295 MET A N 1
ATOM 2291 C CA . MET A 1 295 ? -9.084 -11.551 -4.616 1.00 98.50 295 MET A CA 1
ATOM 2292 C C . MET A 1 295 ? -10.311 -11.846 -3.756 1.00 98.50 295 MET A C 1
ATOM 2294 O O . MET A 1 295 ? -11.235 -12.519 -4.220 1.00 98.50 295 MET A O 1
ATOM 2298 N N . HIS A 1 296 ? -10.350 -11.299 -2.544 1.00 98.69 296 HIS A N 1
ATOM 2299 C CA . HIS A 1 296 ? -11.520 -11.315 -1.668 1.00 98.69 296 HIS A CA 1
ATOM 2300 C C . HIS A 1 296 ? -11.786 -9.894 -1.166 1.00 98.69 296 HIS A C 1
ATOM 2302 O O . HIS A 1 296 ? -10.884 -9.258 -0.634 1.00 98.69 296 HIS A O 1
ATOM 2308 N N . SER A 1 297 ? -13.011 -9.390 -1.322 1.00 98.56 297 SER A N 1
ATOM 2309 C CA . SER A 1 297 ? -13.434 -8.077 -0.819 1.00 98.56 297 SER A CA 1
ATOM 2310 C C . SER A 1 297 ? -14.787 -8.195 -0.125 1.00 98.56 297 SER A C 1
ATOM 2312 O O . SER A 1 297 ? -15.718 -8.742 -0.711 1.00 98.56 297 SER A O 1
ATOM 2314 N N . GLU A 1 298 ? -14.909 -7.670 1.094 1.00 98.69 298 GLU A N 1
ATOM 2315 C CA . GLU A 1 298 ? -16.158 -7.696 1.866 1.00 98.69 298 GLU A CA 1
ATOM 2316 C C . GLU A 1 298 ? -16.276 -6.464 2.785 1.00 98.69 298 GLU A C 1
ATOM 2318 O O . GLU A 1 298 ? -15.280 -5.913 3.263 1.00 98.69 298 GLU A O 1
ATOM 2323 N N . ASP A 1 299 ? -17.513 -6.021 3.025 1.00 98.81 299 ASP A N 1
ATOM 2324 C CA . ASP A 1 299 ? -17.835 -4.986 4.008 1.00 98.81 299 ASP A CA 1
ATOM 2325 C C . ASP A 1 299 ? -17.730 -5.543 5.437 1.00 98.81 299 ASP A C 1
ATOM 2327 O O . ASP A 1 299 ? -18.441 -6.467 5.833 1.00 98.81 299 ASP A O 1
ATOM 2331 N N . MET A 1 300 ? -16.849 -4.944 6.234 1.00 98.81 300 MET A N 1
ATOM 2332 C CA . MET A 1 300 ? -16.554 -5.321 7.615 1.00 98.81 300 MET A CA 1
ATOM 2333 C C . MET A 1 300 ? -17.071 -4.306 8.641 1.00 98.81 300 MET A C 1
ATOM 2335 O O . MET A 1 300 ? -16.702 -4.369 9.818 1.00 98.81 300 MET A O 1
ATOM 2339 N N . THR A 1 301 ? -17.962 -3.396 8.243 1.00 98.81 301 THR A N 1
ATOM 2340 C CA . THR A 1 301 ? -18.554 -2.373 9.119 1.00 98.81 301 THR A CA 1
ATOM 2341 C C . THR A 1 301 ? -19.242 -2.996 10.327 1.00 98.81 301 THR A C 1
ATOM 2343 O O . THR A 1 301 ? -19.006 -2.572 11.461 1.00 98.81 301 THR A O 1
ATOM 2346 N N . GLY A 1 302 ? -20.029 -4.057 10.119 1.00 98.56 302 GLY A N 1
ATOM 2347 C CA . GLY A 1 302 ? -20.714 -4.758 11.206 1.00 98.56 302 GLY A CA 1
ATOM 2348 C C . GLY A 1 302 ? -19.748 -5.314 12.258 1.00 98.56 302 GLY A C 1
ATOM 2349 O O . GLY A 1 302 ? -19.992 -5.181 13.460 1.00 98.56 302 GLY A O 1
ATOM 2350 N N . ARG A 1 303 ? -18.609 -5.873 11.825 1.00 98.25 303 ARG A N 1
ATOM 2351 C CA . ARG A 1 303 ? -17.563 -6.367 12.731 1.00 98.25 303 ARG A CA 1
ATOM 2352 C C . ARG A 1 303 ? -16.838 -5.220 13.434 1.00 98.25 303 ARG A C 1
ATOM 2354 O O . ARG A 1 303 ? -16.723 -5.263 14.656 1.00 98.25 303 ARG A O 1
ATOM 2361 N N . LEU A 1 304 ? -16.429 -4.178 12.706 1.00 98.62 304 LEU A N 1
ATOM 2362 C CA . LEU A 1 304 ? -15.794 -2.990 13.291 1.00 98.62 304 LEU A CA 1
ATOM 2363 C C . LEU A 1 304 ? -16.671 -2.363 14.385 1.00 98.62 304 LEU A C 1
ATOM 2365 O O . LEU A 1 304 ? -16.166 -1.989 15.442 1.00 98.62 304 LEU A O 1
ATOM 2369 N N . ARG A 1 305 ? -17.987 -2.275 14.161 1.00 97.88 305 ARG A N 1
ATOM 2370 C CA . ARG A 1 305 ? -18.942 -1.748 15.147 1.00 97.88 305 ARG A CA 1
ATOM 2371 C C . ARG A 1 305 ? -19.126 -2.671 16.348 1.00 97.88 305 ARG A C 1
ATOM 2373 O O . ARG A 1 305 ? -19.187 -2.181 17.471 1.00 97.88 305 ARG A O 1
ATOM 2380 N N . SER A 1 306 ? -19.213 -3.981 16.118 1.00 97.56 306 SER A N 1
ATOM 2381 C CA . SER A 1 306 ? -19.344 -4.986 17.181 1.00 97.56 306 SER A CA 1
ATOM 2382 C C . SER A 1 306 ? -18.129 -4.994 18.109 1.00 97.56 306 SER A C 1
ATOM 2384 O O . SER A 1 306 ? -18.273 -4.973 19.331 1.00 97.56 306 SER A O 1
ATOM 2386 N N . ASP A 1 307 ? -16.935 -5.007 17.524 1.00 97.38 307 ASP A N 1
ATOM 2387 C CA . ASP A 1 307 ? -15.688 -5.197 18.265 1.00 97.38 307 ASP A CA 1
ATOM 2388 C C . ASP A 1 307 ? -15.108 -3.854 18.744 1.00 97.38 307 ASP A C 1
ATOM 2390 O O . ASP A 1 307 ? -14.327 -3.796 19.695 1.00 97.38 307 ASP A O 1
ATOM 2394 N N . GLY A 1 308 ? -15.504 -2.753 18.101 1.00 98.06 308 GLY A N 1
ATOM 2395 C CA . GLY A 1 308 ? -15.008 -1.402 18.351 1.00 98.06 308 GLY A CA 1
ATOM 2396 C C . GLY A 1 308 ? -13.632 -1.125 17.742 1.00 98.06 308 GLY A C 1
ATOM 2397 O O . GLY A 1 308 ? -13.097 -0.032 17.943 1.00 98.06 308 GLY A O 1
ATOM 2398 N N . TYR A 1 309 ? -13.036 -2.086 17.034 1.00 98.62 309 TYR A N 1
ATOM 2399 C CA . TYR A 1 309 ? -11.761 -1.931 16.341 1.00 98.62 309 TYR A CA 1
ATOM 2400 C C . TYR A 1 309 ? -11.570 -2.982 15.234 1.00 98.62 309 TYR A C 1
ATOM 2402 O O . TYR A 1 309 ? -12.262 -3.997 15.199 1.00 98.62 309 TYR A O 1
ATOM 2410 N N . TRP A 1 310 ? -10.591 -2.743 14.364 1.00 98.75 310 TRP A N 1
ATOM 2411 C CA . TRP A 1 310 ? -10.005 -3.712 13.442 1.00 98.75 310 TRP A CA 1
ATOM 2412 C C . TRP A 1 310 ? -8.480 -3.608 13.520 1.00 98.75 310 TRP A C 1
ATOM 2414 O O . TRP A 1 310 ? -7.929 -2.540 13.261 1.00 98.75 310 TRP A O 1
ATOM 2424 N N . GLY A 1 311 ? -7.793 -4.689 13.889 1.00 98.12 311 GLY A N 1
ATOM 2425 C CA . GLY A 1 311 ? -6.327 -4.753 13.887 1.00 98.12 311 GLY A CA 1
ATOM 2426 C C . GLY A 1 311 ? -5.823 -5.579 12.708 1.00 98.12 311 GLY A C 1
ATOM 2427 O O . GLY A 1 311 ? -6.392 -6.629 12.451 1.00 98.12 311 GLY A O 1
ATOM 2428 N N . SER A 1 312 ? -4.758 -5.138 12.039 1.00 98.19 312 SER A N 1
ATOM 2429 C CA . SER A 1 312 ? -4.118 -5.824 10.906 1.00 98.19 312 SER A CA 1
ATOM 2430 C C . SER A 1 312 ? -2.618 -5.997 11.163 1.00 98.19 312 SER A C 1
ATOM 2432 O O . SER A 1 312 ? -1.985 -5.113 11.744 1.00 98.19 312 SER A O 1
ATOM 2434 N N . TYR A 1 313 ? -2.069 -7.169 10.838 1.00 95.12 313 TYR A N 1
ATOM 2435 C CA . TYR A 1 313 ? -0.766 -7.620 11.352 1.00 95.12 313 TYR A CA 1
ATOM 2436 C C . TYR A 1 313 ? -0.173 -8.795 10.552 1.00 95.12 313 TYR A C 1
ATOM 2438 O O . TYR A 1 313 ? 0.372 -9.736 11.135 1.00 95.12 313 TYR A O 1
ATOM 2446 N N . ASN A 1 314 ? -0.241 -8.735 9.219 1.00 94.12 314 ASN A N 1
ATOM 2447 C CA . ASN A 1 314 ? 0.431 -9.678 8.302 1.00 94.12 314 ASN A CA 1
ATOM 2448 C C . ASN A 1 314 ? -0.063 -11.126 8.316 1.00 94.12 314 ASN A C 1
ATOM 2450 O O . ASN A 1 314 ? 0.675 -12.036 7.935 1.00 94.12 314 ASN A O 1
ATOM 2454 N N . VAL A 1 315 ? -1.297 -11.342 8.756 1.00 93.88 315 VAL A N 1
ATOM 2455 C CA . VAL A 1 315 ? -1.982 -12.628 8.650 1.00 93.88 315 VAL A CA 1
ATOM 2456 C C . VAL A 1 315 ? -3.254 -12.373 7.865 1.00 93.88 315 VAL A C 1
ATOM 2458 O O . VAL A 1 315 ? -3.998 -11.461 8.213 1.00 93.88 315 VAL A O 1
ATOM 2461 N N . ALA A 1 316 ? -3.527 -13.166 6.831 1.00 96.06 316 ALA A N 1
ATOM 2462 C CA . ALA A 1 316 ? -4.760 -13.004 6.072 1.00 96.06 316 ALA A CA 1
ATOM 2463 C C . ALA A 1 316 ? -5.981 -13.343 6.945 1.00 96.06 316 ALA A C 1
ATOM 2465 O O . ALA A 1 316 ? -5.954 -14.309 7.716 1.00 96.06 316 ALA A O 1
ATOM 2466 N N . PHE A 1 317 ? -7.050 -12.560 6.841 1.00 98.12 317 PHE A N 1
ATOM 2467 C CA . PHE A 1 317 ? -8.297 -12.710 7.585 1.00 98.12 317 PHE A CA 1
ATOM 2468 C C . PHE A 1 317 ? -9.225 -13.747 6.949 1.00 98.12 317 PHE A C 1
ATOM 2470 O O . PHE A 1 317 ? -9.809 -14.561 7.679 1.00 98.12 317 PHE A O 1
ATOM 2477 N N . TYR A 1 318 ? -9.335 -13.771 5.622 1.00 98.50 318 TYR A N 1
ATOM 2478 C CA . TYR A 1 318 ? -10.241 -14.679 4.928 1.00 98.50 318 TYR A CA 1
ATOM 2479 C C . TYR A 1 318 ? -9.640 -16.088 4.797 1.00 98.50 318 TYR A C 1
ATOM 2481 O O . TYR A 1 318 ? -8.449 -16.282 4.540 1.00 98.50 318 TYR A O 1
ATOM 2489 N N . GLU A 1 319 ? -10.468 -17.112 5.025 1.00 97.38 319 GLU A N 1
ATOM 2490 C CA . GLU A 1 319 ? -10.028 -18.517 5.033 1.00 97.38 319 GLU A CA 1
ATOM 2491 C C . GLU A 1 319 ? -9.552 -19.010 3.663 1.00 97.38 319 GLU A C 1
ATOM 2493 O O . GLU A 1 319 ? -8.601 -19.787 3.584 1.00 97.38 319 GLU A O 1
ATOM 2498 N N . ASP A 1 320 ? -10.196 -18.562 2.590 1.00 98.19 320 ASP A N 1
ATOM 2499 C CA . ASP A 1 320 ? -9.840 -18.886 1.210 1.00 98.19 320 ASP A CA 1
ATOM 2500 C C . ASP A 1 320 ? -8.495 -18.267 0.802 1.00 98.19 320 ASP A C 1
ATOM 2502 O O . ASP A 1 320 ? -7.659 -18.959 0.215 1.00 98.19 320 ASP A O 1
ATOM 2506 N N . ILE A 1 321 ? -8.239 -17.018 1.196 1.00 98.44 321 ILE A N 1
ATOM 2507 C CA . ILE A 1 321 ? -6.951 -16.341 1.007 1.00 98.44 321 ILE A CA 1
ATOM 2508 C C . ILE A 1 321 ? -5.845 -17.086 1.760 1.00 98.44 321 ILE A C 1
ATOM 2510 O O . ILE A 1 321 ? -4.844 -17.476 1.150 1.00 98.44 321 ILE A O 1
ATOM 2514 N N . ARG A 1 322 ? -6.044 -17.388 3.054 1.00 95.69 322 ARG A N 1
ATOM 2515 C CA . ARG A 1 322 ? -5.085 -18.196 3.835 1.00 95.69 322 ARG A CA 1
ATOM 2516 C C . ARG A 1 322 ? -4.801 -19.545 3.176 1.00 95.69 322 ARG A C 1
ATOM 2518 O O . ARG A 1 322 ? -3.646 -19.969 3.124 1.00 95.69 322 ARG A O 1
ATOM 2525 N N . ALA A 1 323 ? -5.830 -20.206 2.644 1.00 96.88 323 ALA A N 1
ATOM 2526 C CA . ALA A 1 323 ? -5.687 -21.499 1.985 1.00 96.88 323 ALA A CA 1
ATOM 2527 C C . ALA A 1 323 ? -4.814 -21.427 0.720 1.00 96.88 323 ALA A C 1
ATOM 2529 O O . ALA A 1 323 ? -3.986 -22.317 0.517 1.00 96.88 323 ALA A O 1
ATOM 2530 N N . VAL A 1 324 ? -4.955 -20.381 -0.106 1.00 96.75 324 VAL A N 1
ATOM 2531 C CA . VAL A 1 324 ? -4.088 -20.160 -1.281 1.00 96.75 324 VAL A CA 1
ATOM 2532 C C . VAL A 1 324 ? -2.656 -19.842 -0.856 1.00 96.75 324 VAL A C 1
ATOM 2534 O O . VAL A 1 324 ? -1.707 -20.376 -1.430 1.00 96.75 324 VAL A O 1
ATOM 2537 N N . MET A 1 325 ? -2.490 -19.007 0.170 1.00 92.62 325 MET A N 1
ATOM 2538 C CA . MET A 1 325 ? -1.178 -18.611 0.683 1.00 92.62 325 MET A CA 1
ATOM 2539 C C . MET A 1 325 ? -0.445 -19.733 1.420 1.00 92.62 325 MET A C 1
ATOM 2541 O O . MET A 1 325 ? 0.767 -19.643 1.598 1.00 92.62 325 MET A O 1
ATOM 2545 N N . GLY A 1 326 ? -1.142 -20.781 1.861 1.00 93.00 326 GLY A N 1
ATOM 2546 C CA . GLY A 1 326 ? -0.577 -21.797 2.747 1.00 93.00 326 GLY A CA 1
ATOM 2547 C C . GLY A 1 326 ? -0.309 -21.278 4.164 1.00 93.00 326 GLY A C 1
ATOM 2548 O O . GLY A 1 326 ? 0.571 -21.811 4.839 1.00 93.00 326 GLY A O 1
ATOM 2549 N N . GLU A 1 327 ? -1.034 -20.244 4.598 1.00 90.06 327 GLU A N 1
ATOM 2550 C CA . GLU A 1 327 ? -0.979 -19.726 5.968 1.00 90.06 327 GLU A CA 1
ATOM 2551 C C . GLU A 1 327 ? -1.696 -20.699 6.914 1.00 90.06 327 GLU A C 1
ATOM 2553 O O . GLU A 1 327 ? -2.807 -21.163 6.649 1.00 90.06 327 GLU A O 1
ATOM 2558 N N . THR A 1 328 ? -1.032 -21.028 8.018 1.00 89.12 328 THR A N 1
ATOM 2559 C CA . THR A 1 328 ? -1.527 -21.974 9.027 1.00 89.12 328 THR A CA 1
ATOM 2560 C C . THR A 1 328 ? -1.834 -21.305 10.359 1.00 89.12 328 THR A C 1
ATOM 2562 O O . THR A 1 328 ? -2.566 -21.882 11.164 1.00 89.12 328 THR A O 1
ATOM 2565 N N . GLU A 1 329 ? -1.292 -20.109 10.597 1.00 87.75 329 GLU A N 1
ATOM 2566 C CA . GLU A 1 329 ? -1.621 -19.299 11.758 1.00 87.75 329 GLU A CA 1
ATOM 2567 C C . GLU A 1 329 ? -3.057 -18.769 11.634 1.00 87.75 329 GLU A C 1
ATOM 2569 O O . GLU A 1 329 ? -3.482 -18.256 10.595 1.00 87.75 329 GLU A O 1
ATOM 2574 N N . GLY A 1 330 ? -3.839 -18.926 12.703 1.00 91.88 330 GLY A N 1
ATOM 2575 C CA . GLY A 1 330 ? -5.154 -18.308 12.795 1.00 91.88 330 GLY A CA 1
ATOM 2576 C C . GLY A 1 330 ? -5.013 -16.801 12.989 1.00 91.88 330 GLY A C 1
ATOM 2577 O O . GLY A 1 330 ? -4.189 -16.362 13.786 1.00 91.88 330 GLY A O 1
ATOM 2578 N N . TYR A 1 331 ? -5.857 -16.010 12.321 1.00 94.94 331 TYR A N 1
ATOM 2579 C CA . TYR A 1 331 ? -5.822 -14.541 12.402 1.00 94.94 331 TYR A CA 1
ATOM 2580 C C . TYR A 1 331 ? -5.751 -14.041 13.855 1.00 94.94 331 TYR A C 1
ATOM 2582 O O . TYR A 1 331 ? -4.850 -13.304 14.233 1.00 94.94 331 TYR A O 1
ATOM 2590 N N . TRP A 1 332 ? -6.625 -14.551 14.724 1.00 94.31 332 TRP A N 1
ATOM 2591 C CA . TRP A 1 332 ? -6.690 -14.138 16.131 1.00 94.31 332 TRP A CA 1
ATOM 2592 C C . TRP A 1 332 ? -5.629 -14.773 17.041 1.00 94.31 332 TRP A C 1
ATOM 2594 O O . TRP A 1 332 ? -5.499 -14.376 18.200 1.00 94.31 332 TRP A O 1
ATOM 2604 N N . ASP A 1 333 ? -4.880 -15.759 16.546 1.00 93.06 333 ASP A N 1
ATOM 2605 C CA . ASP A 1 333 ? -3.843 -16.445 17.319 1.00 93.06 333 ASP A CA 1
ATOM 2606 C C . ASP A 1 333 ? -2.502 -15.701 17.277 1.00 93.06 333 ASP A C 1
ATOM 2608 O O . ASP A 1 333 ? -1.666 -15.904 18.170 1.00 93.06 333 ASP A O 1
ATOM 2612 N N . ALA A 1 334 ? -2.330 -14.803 16.301 1.00 91.88 334 ALA A N 1
ATOM 2613 C CA . ALA A 1 334 ? -1.119 -14.023 16.112 1.00 91.88 334 ALA A CA 1
ATOM 2614 C C . ALA A 1 334 ? -0.774 -13.186 17.365 1.00 91.88 334 ALA A C 1
ATOM 2616 O O . ALA A 1 334 ? -1.660 -12.582 17.983 1.00 91.88 334 ALA A O 1
ATOM 2617 N N . PRO A 1 335 ? 0.513 -13.075 17.746 1.00 92.94 335 PRO A N 1
ATOM 2618 C CA . PRO A 1 335 ? 0.942 -12.275 18.896 1.00 92.94 335 PRO A CA 1
ATOM 2619 C C . PRO A 1 335 ? 0.418 -10.832 18.883 1.00 92.94 335 PRO A C 1
ATOM 2621 O O . PRO A 1 335 ? -0.118 -10.350 19.882 1.00 92.94 335 PRO A O 1
ATOM 2624 N N . ARG A 1 336 ? 0.483 -10.163 17.725 1.00 94.00 336 ARG A N 1
ATOM 2625 C CA . ARG A 1 336 ? -0.016 -8.790 17.557 1.00 94.00 336 ARG A CA 1
ATOM 2626 C C . ARG A 1 336 ? -1.537 -8.689 17.669 1.00 94.00 336 ARG A C 1
ATOM 2628 O O . ARG A 1 336 ? -2.022 -7.687 18.187 1.00 94.00 336 ARG A O 1
ATOM 2635 N N . ALA A 1 337 ? -2.286 -9.724 17.278 1.00 96.38 337 ALA A N 1
ATOM 2636 C CA . ALA A 1 337 ? -3.735 -9.771 17.483 1.00 96.38 337 ALA A CA 1
ATOM 2637 C C . ALA A 1 337 ? -4.085 -9.682 18.975 1.00 96.38 337 ALA A C 1
ATOM 2639 O O . ALA A 1 337 ? -4.962 -8.911 19.369 1.00 96.38 337 ALA A O 1
ATOM 2640 N N . LYS A 1 338 ? -3.351 -10.430 19.809 1.00 96.94 338 LYS A N 1
ATOM 2641 C CA . LYS A 1 338 ? -3.517 -10.450 21.271 1.00 96.94 338 LYS A CA 1
ATOM 2642 C C . LYS A 1 338 ? -3.142 -9.110 21.899 1.00 96.94 338 LYS A C 1
ATOM 2644 O O . LYS A 1 338 ? -3.904 -8.593 22.709 1.00 96.94 338 LYS A O 1
ATOM 2649 N N . ILE A 1 339 ? -2.030 -8.510 21.469 1.00 97.12 339 ILE A N 1
ATOM 2650 C CA . ILE A 1 339 ? -1.612 -7.182 21.944 1.00 97.12 339 ILE A CA 1
ATOM 2651 C C . ILE A 1 339 ? -2.649 -6.115 21.570 1.00 97.12 339 ILE A C 1
ATOM 2653 O O . ILE A 1 339 ? -3.047 -5.325 22.424 1.00 97.12 339 ILE A O 1
ATOM 2657 N N . PHE A 1 340 ? -3.149 -6.100 20.328 1.00 98.19 340 PHE A N 1
ATOM 2658 C CA . PHE A 1 340 ? -4.214 -5.169 19.950 1.00 98.19 340 PHE A CA 1
ATOM 2659 C C . PHE A 1 340 ? -5.491 -5.397 20.760 1.00 98.19 340 PHE A C 1
ATOM 2661 O O . PHE A 1 340 ? -6.090 -4.424 21.208 1.00 98.19 340 PHE A O 1
ATOM 2668 N N . ALA A 1 341 ? -5.889 -6.649 21.002 1.00 97.69 341 ALA A N 1
ATOM 2669 C CA . ALA A 1 341 ? -7.056 -6.953 21.828 1.00 97.69 341 ALA A CA 1
ATOM 2670 C C . ALA A 1 341 ? -6.923 -6.415 23.266 1.00 97.69 341 ALA A C 1
ATOM 2672 O O . ALA A 1 341 ? -7.910 -5.949 23.836 1.00 97.69 341 ALA A O 1
ATOM 2673 N N . GLU A 1 342 ? -5.715 -6.439 23.840 1.00 97.06 342 GLU A N 1
ATOM 2674 C CA . GLU A 1 342 ? -5.433 -5.901 25.177 1.00 97.06 342 GLU A CA 1
ATOM 2675 C C . GLU A 1 342 ? -5.375 -4.368 25.214 1.00 97.06 342 GLU A C 1
ATOM 2677 O O . GLU A 1 342 ? -5.842 -3.758 26.177 1.00 97.06 342 GLU A O 1
ATOM 2682 N N . LEU A 1 343 ? -4.799 -3.738 24.186 1.00 97.69 343 LEU A N 1
ATOM 2683 C CA . LEU A 1 343 ? -4.470 -2.311 24.212 1.00 97.69 343 LEU A CA 1
ATOM 2684 C C . LEU A 1 343 ? -5.497 -1.410 23.522 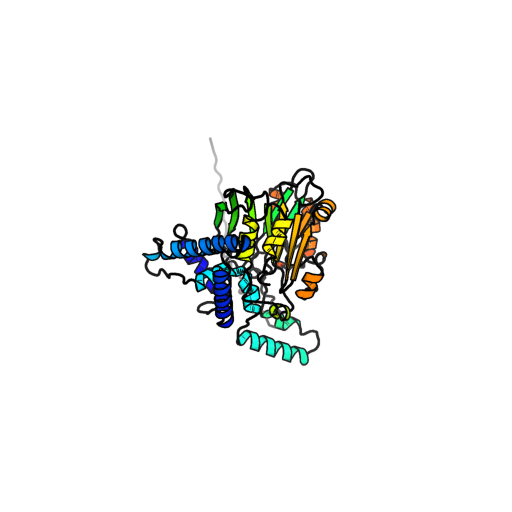1.00 97.69 343 LEU A C 1
ATOM 2686 O O . LEU A 1 343 ? -5.618 -0.246 23.891 1.00 97.69 343 LEU A O 1
ATOM 2690 N N . GLN A 1 344 ? -6.262 -1.898 22.541 1.00 97.62 344 GLN A N 1
ATOM 2691 C CA . GLN A 1 344 ? -7.113 -1.032 21.708 1.00 97.62 344 GLN A CA 1
ATOM 2692 C C . GLN A 1 344 ? -8.112 -0.193 22.515 1.00 97.62 344 GLN A C 1
ATOM 2694 O O . GLN A 1 344 ? -8.428 0.930 22.131 1.00 97.62 344 GLN A O 1
ATOM 2699 N N . SER A 1 345 ? -8.594 -0.699 23.655 1.00 97.25 345 SER A N 1
ATOM 2700 C CA . SER A 1 345 ? -9.565 0.023 24.478 1.00 97.25 345 SER A CA 1
ATOM 2701 C C . SER A 1 345 ? -8.983 1.252 25.174 1.00 97.25 345 SER A C 1
ATOM 2703 O O . SER A 1 345 ? -9.760 2.070 25.648 1.00 97.25 345 SER A O 1
ATOM 2705 N N . SER A 1 346 ? -7.652 1.391 25.258 1.00 97.38 346 SER A N 1
ATOM 2706 C CA . SER A 1 346 ? -7.021 2.597 25.809 1.00 97.38 346 SER A CA 1
ATOM 2707 C C . SER A 1 346 ? -6.939 3.748 24.810 1.00 97.38 346 SER A C 1
ATOM 2709 O O . SER A 1 346 ? -6.490 4.826 25.185 1.00 97.38 346 SER A O 1
ATOM 2711 N N . VAL A 1 347 ? -7.292 3.521 23.540 1.00 98.25 347 VAL A N 1
ATOM 2712 C CA . VAL A 1 347 ? -7.268 4.556 22.504 1.00 98.25 347 VAL A CA 1
ATOM 2713 C C . VAL A 1 347 ? -8.502 5.443 22.643 1.00 98.25 347 VAL A C 1
ATOM 2715 O O . VAL A 1 347 ? -9.616 5.043 22.298 1.00 98.25 347 VAL A O 1
ATOM 2718 N N . GLU A 1 348 ? -8.278 6.658 23.132 1.00 96.38 348 GLU A N 1
ATOM 2719 C CA . GLU A 1 348 ? -9.295 7.703 23.312 1.00 96.38 348 GLU A CA 1
ATOM 2720 C C . GLU A 1 348 ? -8.926 9.003 22.571 1.00 96.38 348 GLU A C 1
ATOM 2722 O O . GLU A 1 348 ? -9.774 9.871 22.370 1.00 96.38 348 GLU A O 1
ATOM 2727 N N . ASP A 1 349 ? -7.666 9.134 22.151 1.00 97.06 349 ASP A N 1
ATOM 2728 C CA . ASP A 1 349 ? -7.095 10.297 21.479 1.00 97.06 349 ASP A CA 1
ATOM 2729 C C . ASP A 1 349 ? -5.865 9.912 20.630 1.00 97.06 349 ASP A C 1
ATOM 2731 O O . ASP A 1 349 ? -5.451 8.752 20.558 1.00 97.06 349 ASP A O 1
ATOM 2735 N N . MET A 1 350 ? -5.252 10.897 19.968 1.00 97.25 350 MET A N 1
ATOM 2736 C CA . MET A 1 350 ? -4.074 10.658 19.128 1.00 97.25 350 MET A CA 1
ATOM 2737 C C . MET A 1 350 ? -2.826 10.243 19.918 1.00 97.25 350 MET A C 1
ATOM 2739 O O . MET A 1 350 ? -1.993 9.519 19.371 1.00 97.25 350 MET A O 1
ATOM 2743 N N . ASP A 1 351 ? -2.678 10.664 21.176 1.00 97.62 351 ASP A N 1
ATOM 2744 C CA . ASP A 1 351 ? -1.513 10.312 21.998 1.00 97.62 351 ASP A CA 1
ATOM 2745 C C . ASP A 1 351 ? -1.574 8.832 22.398 1.00 97.62 351 ASP A C 1
ATOM 2747 O O . ASP A 1 351 ? -0.602 8.090 22.235 1.00 97.62 351 ASP A O 1
ATOM 2751 N N . SER A 1 352 ? -2.742 8.374 22.846 1.00 97.94 352 SER A N 1
ATOM 2752 C CA . SER A 1 352 ? -3.010 6.966 23.139 1.00 97.94 352 SER A CA 1
ATOM 2753 C C . SER A 1 352 ? -2.978 6.093 21.881 1.00 97.94 352 SER A C 1
ATOM 2755 O O . SER A 1 352 ? -2.406 5.004 21.923 1.00 97.94 352 SER A O 1
ATOM 2757 N N . MET A 1 353 ? -3.482 6.577 20.740 1.00 97.81 353 MET A N 1
ATOM 2758 C CA . MET A 1 353 ? -3.326 5.886 19.454 1.00 97.81 353 MET A CA 1
ATOM 2759 C C . MET A 1 353 ? -1.848 5.717 19.081 1.00 97.81 353 MET A C 1
ATOM 2761 O O . MET A 1 353 ? -1.409 4.622 18.732 1.00 97.81 353 MET A O 1
ATOM 2765 N N . THR A 1 354 ? -1.059 6.788 19.206 1.00 97.12 354 THR A N 1
ATOM 2766 C CA . THR A 1 354 ? 0.386 6.765 18.935 1.00 97.12 354 THR A CA 1
ATOM 2767 C C . THR A 1 354 ? 1.104 5.785 19.860 1.00 97.12 354 THR A C 1
ATOM 2769 O O . THR A 1 354 ? 1.978 5.048 19.409 1.00 97.12 354 THR A O 1
ATOM 2772 N N . TYR A 1 355 ? 0.715 5.732 21.137 1.00 97.06 355 TYR A N 1
ATOM 2773 C CA . TYR A 1 355 ? 1.258 4.769 22.091 1.00 97.06 355 TYR A CA 1
ATOM 2774 C C . TYR A 1 355 ? 0.994 3.320 21.667 1.00 97.06 355 TYR A C 1
ATOM 2776 O O . TYR A 1 355 ? 1.924 2.520 21.670 1.00 97.06 355 TYR A O 1
ATOM 2784 N N . VAL A 1 356 ? -0.244 2.984 21.285 1.00 97.81 356 VAL A N 1
ATOM 2785 C CA . VAL A 1 356 ? -0.606 1.615 20.876 1.00 97.81 356 VAL A CA 1
ATOM 2786 C C . VAL A 1 356 ? 0.097 1.216 19.578 1.00 97.81 356 VAL A C 1
ATOM 2788 O O . VAL A 1 356 ? 0.626 0.107 19.485 1.00 97.81 356 VAL A O 1
ATOM 2791 N N . MET A 1 357 ? 0.158 2.114 18.593 1.00 97.19 357 MET A N 1
ATOM 2792 C CA . MET A 1 357 ? 0.852 1.840 17.331 1.00 97.19 357 MET A CA 1
ATOM 2793 C C . MET A 1 357 ? 2.362 1.689 17.525 1.00 97.19 357 MET A C 1
ATOM 2795 O O . MET A 1 357 ? 2.949 0.776 16.964 1.00 97.19 357 MET A O 1
ATOM 2799 N N . GLY A 1 358 ? 2.971 2.520 18.375 1.00 94.75 358 GLY A N 1
ATOM 2800 C CA . GLY A 1 358 ? 4.394 2.465 18.716 1.00 94.75 358 GLY A CA 1
ATOM 2801 C C . GLY A 1 358 ? 4.753 1.476 19.830 1.00 94.75 358 GLY A C 1
ATOM 2802 O O . GLY A 1 358 ? 5.866 1.538 20.361 1.00 94.75 358 GLY A O 1
ATOM 2803 N N . TYR A 1 359 ? 3.825 0.614 20.253 1.00 95.50 359 TYR A N 1
ATOM 2804 C CA . TYR A 1 359 ? 4.021 -0.220 21.432 1.00 95.50 359 TYR A CA 1
ATOM 2805 C C . TYR A 1 359 ? 5.072 -1.304 21.184 1.00 95.50 359 TYR A C 1
ATOM 2807 O O . TYR A 1 359 ? 4.963 -2.146 20.290 1.00 95.50 359 TYR A O 1
ATOM 2815 N N . ASN A 1 360 ? 6.084 -1.304 22.049 1.00 93.69 360 ASN A N 1
ATOM 2816 C CA . ASN A 1 360 ? 7.088 -2.347 22.119 1.00 93.69 360 ASN A CA 1
ATOM 2817 C C . ASN A 1 360 ? 7.568 -2.528 23.559 1.00 93.69 360 ASN A C 1
ATOM 2819 O O . ASN A 1 360 ? 8.236 -1.668 24.136 1.00 93.69 360 ASN A O 1
ATOM 2823 N N . ASN A 1 361 ? 7.223 -3.671 24.140 1.00 92.94 361 ASN A N 1
ATOM 2824 C CA . ASN A 1 361 ? 7.619 -4.051 25.492 1.00 92.94 361 ASN A CA 1
ATOM 2825 C C . ASN A 1 361 ? 8.006 -5.533 25.535 1.00 92.94 361 ASN A C 1
ATOM 2827 O O . ASN A 1 361 ? 7.682 -6.254 26.480 1.00 92.94 361 ASN A O 1
ATOM 2831 N N . TYR A 1 362 ? 8.696 -5.996 24.491 1.00 92.12 362 TYR A N 1
ATOM 2832 C CA . TYR A 1 362 ? 8.861 -7.422 24.209 1.00 92.12 362 TYR A CA 1
ATOM 2833 C C . TYR A 1 362 ? 9.498 -8.251 25.337 1.00 92.12 362 TYR A C 1
ATOM 2835 O O . TYR A 1 362 ? 9.288 -9.458 25.410 1.00 92.12 362 TYR A O 1
ATOM 2843 N N . LEU A 1 363 ? 10.279 -7.615 26.220 1.00 91.38 363 LEU A N 1
ATOM 2844 C CA . LEU A 1 363 ? 10.921 -8.264 27.368 1.00 91.38 363 LEU A CA 1
ATOM 2845 C C . LEU A 1 363 ? 9.955 -8.583 28.516 1.00 91.38 363 LEU A C 1
ATOM 2847 O O . LEU A 1 363 ? 10.250 -9.470 29.315 1.00 91.38 363 LEU A O 1
ATOM 2851 N N . ASN A 1 364 ? 8.850 -7.845 28.632 1.00 94.31 364 ASN A N 1
ATOM 2852 C CA . ASN A 1 364 ? 7.927 -7.944 29.765 1.00 94.31 364 ASN A CA 1
ATOM 2853 C C . ASN A 1 364 ? 6.500 -8.312 29.345 1.00 94.31 364 ASN A C 1
ATOM 2855 O O . ASN A 1 364 ? 5.739 -8.797 30.178 1.00 94.31 364 ASN A O 1
ATOM 2859 N N . ASP A 1 365 ? 6.132 -8.066 28.089 1.00 93.69 365 ASP A N 1
ATOM 2860 C CA . ASP A 1 365 ? 4.830 -8.431 27.551 1.00 93.69 365 ASP A CA 1
ATOM 2861 C C . ASP A 1 365 ? 4.770 -9.950 27.284 1.00 93.69 365 ASP A C 1
ATOM 2863 O O . ASP A 1 365 ? 5.553 -10.462 26.474 1.00 93.69 365 ASP A O 1
ATOM 2867 N N . PRO A 1 366 ? 3.865 -10.697 27.944 1.00 93.94 366 PRO A N 1
ATOM 2868 C CA . PRO A 1 366 ? 3.773 -12.143 27.772 1.00 93.94 366 PRO A CA 1
ATOM 2869 C C . PRO A 1 366 ? 3.367 -12.557 26.351 1.00 93.94 366 PRO A C 1
ATOM 2871 O O . PRO A 1 366 ? 3.804 -13.616 25.902 1.00 93.94 366 PRO A O 1
ATOM 2874 N N . ASN A 1 367 ? 2.598 -11.734 25.628 1.00 92.50 367 ASN A N 1
ATOM 2875 C CA . ASN A 1 367 ? 2.209 -12.007 24.243 1.00 92.50 367 ASN A CA 1
ATOM 2876 C C . ASN A 1 367 ? 3.393 -11.861 23.283 1.00 92.50 367 ASN A C 1
ATOM 2878 O O . ASN A 1 367 ? 3.399 -12.469 22.218 1.00 92.50 367 ASN A O 1
ATOM 2882 N N . SER A 1 368 ? 4.423 -11.102 23.669 1.00 87.44 368 SER A N 1
ATOM 2883 C CA . SER A 1 368 ? 5.633 -10.949 22.860 1.00 87.44 368 SER A CA 1
ATOM 2884 C C . SER A 1 368 ? 6.605 -12.126 22.969 1.00 87.44 368 SER A C 1
ATOM 2886 O O . SER A 1 368 ? 7.529 -12.217 22.169 1.00 87.44 368 SER A O 1
ATOM 2888 N N . GLU A 1 369 ? 6.450 -13.025 23.947 1.00 86.88 369 GLU A N 1
ATOM 2889 C CA . GLU A 1 369 ? 7.326 -14.195 24.156 1.00 86.88 369 GLU A CA 1
ATOM 2890 C C . GLU A 1 369 ? 8.841 -13.880 24.200 1.00 86.88 369 GLU A C 1
ATOM 2892 O O . GLU A 1 369 ? 9.674 -14.705 23.813 1.00 86.88 369 GLU A O 1
ATOM 2897 N N . GLY A 1 370 ? 9.237 -12.676 24.630 1.00 84.56 370 GLY A N 1
ATOM 2898 C CA . GLY A 1 370 ? 10.642 -12.257 24.584 1.00 84.56 370 GLY A CA 1
ATOM 2899 C C . GLY A 1 370 ? 11.174 -11.973 23.172 1.00 84.56 370 GLY A C 1
ATOM 2900 O O . GLY A 1 370 ? 12.382 -11.787 23.010 1.00 84.56 370 GLY A O 1
ATOM 2901 N N . LYS A 1 371 ? 10.309 -11.917 22.153 1.00 82.69 371 LYS A N 1
ATOM 2902 C CA . LYS A 1 371 ? 10.646 -11.646 20.751 1.00 82.69 371 LYS A CA 1
ATOM 2903 C C . LYS A 1 371 ? 10.182 -10.248 20.357 1.00 82.69 371 LYS A C 1
ATOM 2905 O O . LYS A 1 371 ? 8.996 -9.940 20.357 1.00 82.69 371 LYS A O 1
ATOM 2910 N N . ASN A 1 372 ? 11.136 -9.418 19.952 1.00 82.00 372 ASN A N 1
ATOM 2911 C CA . ASN A 1 372 ? 10.890 -8.052 19.489 1.00 82.00 372 ASN A CA 1
ATOM 2912 C C . ASN A 1 372 ? 9.848 -7.977 18.347 1.00 82.00 372 ASN A C 1
ATOM 2914 O O . ASN A 1 372 ? 8.936 -7.158 18.385 1.00 82.00 372 ASN A O 1
ATOM 2918 N N . LEU A 1 373 ? 9.921 -8.917 17.398 1.00 81.75 373 LEU A N 1
ATOM 2919 C CA . LEU A 1 373 ? 9.047 -8.998 16.217 1.00 81.75 373 LEU A CA 1
ATOM 2920 C C . LEU A 1 373 ? 7.565 -9.267 16.529 1.00 81.75 373 LEU A C 1
ATOM 2922 O O . LEU A 1 373 ? 6.751 -9.301 15.615 1.00 81.75 373 LEU A O 1
ATOM 2926 N N . PHE A 1 374 ? 7.206 -9.529 17.786 1.00 86.00 374 PHE A N 1
ATOM 2927 C CA . PHE A 1 374 ? 5.824 -9.804 18.185 1.00 86.00 374 PHE A CA 1
ATOM 2928 C C . PHE A 1 374 ? 5.099 -8.564 18.725 1.00 86.00 374 PHE A C 1
ATOM 2930 O O . PHE A 1 374 ? 3.900 -8.632 18.973 1.00 86.00 374 PHE A O 1
ATOM 2937 N N . SER A 1 375 ? 5.805 -7.440 18.893 1.00 86.56 375 SER A N 1
ATOM 2938 C CA . SER A 1 375 ? 5.239 -6.138 19.282 1.00 86.56 375 SER A CA 1
ATOM 2939 C C . SER A 1 375 ? 4.489 -5.461 18.123 1.00 86.56 375 SER A C 1
ATOM 2941 O O . SER A 1 375 ? 4.605 -5.912 16.990 1.00 86.56 375 SER A O 1
ATOM 2943 N N . THR A 1 376 ? 3.714 -4.394 18.365 1.00 81.94 376 THR A N 1
ATOM 2944 C CA . THR A 1 376 ? 3.015 -3.654 17.284 1.00 81.94 376 THR A CA 1
ATOM 2945 C C . THR A 1 376 ? 3.975 -2.781 16.477 1.00 81.94 376 THR A C 1
ATOM 2947 O O . THR A 1 376 ? 3.801 -2.648 15.265 1.00 81.94 376 THR A O 1
ATOM 2950 N N . SER A 1 377 ? 5.044 -2.305 17.118 1.00 86.19 377 SER A N 1
ATOM 2951 C CA . SER A 1 377 ? 6.185 -1.645 16.484 1.00 86.19 377 SER A CA 1
ATOM 2952 C C . SER A 1 377 ? 7.461 -2.437 16.735 1.00 86.19 377 SER A C 1
ATOM 2954 O O . SER A 1 377 ? 7.747 -2.778 17.884 1.00 86.19 377 SER A O 1
ATOM 2956 N N . THR A 1 378 ? 8.264 -2.714 15.706 1.00 74.81 378 THR A N 1
ATOM 2957 C CA . THR A 1 378 ? 9.577 -3.354 15.879 1.00 74.81 378 THR A CA 1
ATOM 2958 C C . THR A 1 378 ? 10.693 -2.466 15.329 1.00 74.81 378 THR A C 1
ATOM 2960 O O . THR A 1 378 ? 10.655 -2.058 14.169 1.00 74.81 378 THR A O 1
ATOM 2963 N N . PRO A 1 379 ? 11.773 -2.211 16.087 1.00 62.03 379 PRO A N 1
ATOM 2964 C CA . PRO A 1 379 ? 13.044 -1.909 15.458 1.00 62.03 379 PRO A CA 1
ATOM 2965 C C . PRO A 1 379 ? 13.518 -3.145 14.674 1.00 62.03 379 PRO A C 1
ATOM 2967 O O . PRO A 1 379 ? 13.245 -4.272 15.093 1.00 62.03 379 PRO A O 1
ATOM 2970 N N . SER A 1 380 ? 14.199 -2.943 13.540 1.00 54.66 380 SER A N 1
ATOM 2971 C CA . SER A 1 380 ? 14.759 -4.009 12.688 1.00 54.66 380 SER A CA 1
ATOM 2972 C C . SER A 1 380 ? 15.374 -5.153 13.515 1.00 54.66 380 SER A C 1
ATOM 2974 O O . SER A 1 380 ? 15.969 -4.921 14.574 1.00 54.66 380 SER A O 1
ATOM 2976 N N . SER A 1 381 ? 15.289 -6.389 13.001 1.00 51.97 381 SER A N 1
ATOM 2977 C CA . SER A 1 381 ? 15.839 -7.619 13.606 1.00 51.97 381 SER A CA 1
ATOM 2978 C C . SER A 1 381 ? 17.306 -7.514 14.064 1.00 51.97 381 SER A C 1
ATOM 2980 O O . SER A 1 381 ? 17.742 -8.301 14.907 1.00 51.97 381 SER A O 1
ATOM 2982 N N . SER A 1 382 ? 18.043 -6.500 13.598 1.00 46.19 382 SER A N 1
ATOM 2983 C CA . SER A 1 382 ? 19.398 -6.125 14.025 1.00 46.19 382 SER A CA 1
ATOM 2984 C C . SER A 1 382 ? 19.573 -5.797 15.521 1.00 46.19 382 SER A C 1
ATOM 2986 O O . SER A 1 382 ? 20.706 -5.828 16.002 1.00 46.19 382 SER A O 1
ATOM 2988 N N . LEU A 1 383 ? 18.502 -5.527 16.283 1.00 41.66 383 LEU A N 1
ATOM 2989 C CA . LEU A 1 383 ? 18.575 -5.340 17.746 1.00 41.66 383 LEU A CA 1
ATOM 2990 C C . LEU A 1 383 ? 18.340 -6.621 18.560 1.00 41.66 383 LEU A C 1
ATOM 2992 O O . LEU A 1 383 ? 18.426 -6.588 19.790 1.00 41.66 383 LEU A O 1
ATOM 2996 N N . THR A 1 384 ? 18.083 -7.756 17.908 1.00 46.12 384 THR A N 1
ATOM 2997 C CA . THR A 1 384 ? 18.000 -9.045 18.600 1.00 46.12 384 THR A CA 1
ATOM 2998 C C . THR A 1 384 ? 19.426 -9.505 18.919 1.00 46.12 384 THR A C 1
ATOM 3000 O O . THR A 1 384 ? 20.208 -9.713 17.988 1.00 46.12 384 THR A O 1
ATOM 3003 N N . PRO A 1 385 ? 19.832 -9.651 20.197 1.00 37.16 385 PRO A N 1
ATOM 3004 C CA . PRO A 1 385 ? 21.161 -10.164 20.501 1.00 37.16 385 PRO A CA 1
ATOM 3005 C C . PRO A 1 385 ? 21.301 -11.557 19.870 1.00 37.16 385 PRO A C 1
ATOM 3007 O O . PRO A 1 385 ? 20.373 -12.362 19.998 1.00 37.16 385 PRO A O 1
ATOM 3010 N N . PRO A 1 386 ? 22.422 -11.869 19.191 1.00 40.97 386 PRO A N 1
ATOM 3011 C CA . PRO A 1 386 ? 22.611 -13.187 18.608 1.00 40.97 386 PRO A CA 1
ATOM 3012 C C . PRO A 1 386 ? 22.432 -14.225 19.711 1.00 40.97 386 PRO A C 1
ATOM 3014 O O . PRO A 1 386 ? 23.044 -14.123 20.781 1.00 40.97 386 PRO A O 1
ATOM 3017 N N . THR A 1 387 ? 21.567 -15.206 19.461 1.00 38.19 387 THR A N 1
ATOM 3018 C CA . THR A 1 387 ? 21.362 -16.358 20.332 1.00 38.19 387 THR A CA 1
ATOM 3019 C C . THR A 1 387 ? 22.685 -17.104 20.447 1.00 38.19 387 THR A C 1
ATOM 3021 O O . THR A 1 387 ? 23.038 -17.973 19.654 1.00 38.19 387 THR A O 1
ATOM 3024 N N . THR A 1 388 ? 23.482 -16.734 21.446 1.00 33.06 388 THR A N 1
ATOM 3025 C CA . THR A 1 388 ? 24.662 -17.500 21.810 1.00 33.06 388 THR A CA 1
ATOM 3026 C C . THR A 1 388 ? 24.163 -18.796 22.433 1.00 33.06 388 THR A C 1
ATOM 3028 O O . THR A 1 388 ? 23.809 -18.860 23.607 1.00 33.06 388 THR A O 1
ATOM 3031 N N . ASN A 1 389 ? 24.120 -19.855 21.625 1.00 32.62 389 ASN A N 1
ATOM 3032 C CA . ASN A 1 389 ? 24.118 -21.227 22.116 1.00 32.62 389 ASN A CA 1
ATOM 3033 C C . ASN A 1 389 ? 25.436 -21.463 22.870 1.00 32.62 389 ASN A C 1
ATOM 3035 O O . ASN A 1 389 ? 26.384 -22.055 22.352 1.00 32.62 389 ASN A O 1
ATOM 3039 N N . LEU A 1 390 ? 25.524 -20.965 24.104 1.00 29.92 390 LEU A N 1
ATOM 3040 C CA . LEU A 1 390 ? 26.593 -21.315 25.023 1.00 29.92 390 LEU A CA 1
ATOM 3041 C C . LEU A 1 390 ? 26.332 -22.738 25.513 1.00 29.92 390 LEU A C 1
ATOM 3043 O O . LEU A 1 390 ? 25.624 -22.977 26.489 1.00 29.92 390 LEU A O 1
ATOM 3047 N N . SER A 1 391 ? 26.942 -23.695 24.816 1.00 28.67 391 SER A N 1
ATOM 3048 C CA . SER A 1 391 ? 27.243 -25.002 25.396 1.00 28.67 391 SER A CA 1
ATOM 3049 C C . SER A 1 391 ? 28.057 -24.779 26.682 1.00 28.67 391 SER A C 1
ATOM 3051 O O . SER A 1 391 ? 29.041 -24.033 26.645 1.00 28.67 391 SER A O 1
ATOM 3053 N N . PRO A 1 392 ? 27.696 -25.383 27.827 1.00 33.59 392 PRO A N 1
ATOM 3054 C CA . PRO A 1 392 ? 28.312 -25.067 29.109 1.00 33.59 392 PRO A CA 1
ATOM 3055 C C . PRO A 1 392 ? 29.643 -25.804 29.287 1.00 33.59 392 PRO A C 1
ATOM 3057 O O . PRO A 1 392 ? 29.784 -26.590 30.210 1.00 33.59 392 PRO A O 1
ATOM 3060 N N . THR A 1 393 ? 30.635 -25.565 28.428 1.00 36.16 393 THR A N 1
ATOM 3061 C CA . THR A 1 393 ? 32.020 -26.011 28.655 1.00 36.16 393 THR A CA 1
ATOM 3062 C C . THR A 1 393 ? 33.010 -25.216 27.801 1.00 36.16 393 THR A C 1
ATOM 3064 O O . THR A 1 393 ? 33.392 -25.659 26.723 1.00 36.16 393 THR A O 1
ATOM 3067 N N . SER A 1 394 ? 33.504 -24.084 28.302 1.00 29.59 394 SER A N 1
ATOM 3068 C CA . SER A 1 394 ? 34.892 -23.669 28.050 1.00 29.59 394 SER A CA 1
ATOM 3069 C C . SER A 1 394 ? 35.299 -22.552 29.006 1.00 29.59 394 SER A C 1
ATOM 3071 O O . SER A 1 394 ? 34.580 -21.575 29.191 1.00 29.59 394 SER A O 1
ATOM 3073 N N . HIS A 1 395 ? 36.452 -22.743 29.634 1.00 33.12 395 HIS A N 1
ATOM 3074 C CA . HIS A 1 395 ? 37.050 -21.920 30.677 1.00 33.12 395 HIS A CA 1
ATOM 3075 C C . HIS A 1 395 ? 37.075 -20.409 30.387 1.00 33.12 395 HIS A C 1
ATOM 3077 O O . HIS A 1 395 ? 37.626 -19.967 29.383 1.00 33.12 395 HIS A O 1
ATOM 3083 N N . PHE A 1 396 ? 36.577 -19.619 31.342 1.00 31.09 396 PHE A N 1
ATOM 3084 C CA . PHE A 1 396 ? 36.845 -18.184 31.437 1.00 31.09 396 PHE A CA 1
ATOM 3085 C C . PHE A 1 396 ? 38.340 -17.934 31.718 1.00 31.09 396 PHE A C 1
ATOM 3087 O O . PHE A 1 396 ? 38.858 -18.468 32.706 1.00 31.09 396 PHE A O 1
ATOM 3094 N N . PRO A 1 397 ? 39.040 -17.082 30.948 1.00 31.44 397 PRO A N 1
ATOM 3095 C CA . PRO A 1 397 ? 40.252 -16.437 31.429 1.00 31.44 397 PRO A CA 1
ATOM 3096 C C . PRO A 1 397 ? 39.858 -15.411 32.499 1.00 31.44 397 PRO A C 1
ATOM 3098 O O . PRO A 1 397 ? 38.980 -14.576 32.286 1.00 31.44 397 PRO A O 1
ATOM 3101 N N . GLN A 1 398 ? 40.493 -15.496 33.667 1.00 31.17 398 GLN A N 1
ATOM 3102 C CA . GLN A 1 398 ? 40.279 -14.573 34.779 1.00 31.17 398 GLN A CA 1
ATOM 3103 C C . GLN A 1 398 ? 40.531 -13.117 34.358 1.00 31.17 398 GLN A C 1
ATOM 3105 O O . GLN A 1 398 ? 41.544 -12.791 33.739 1.00 31.17 398 GLN A O 1
ATOM 3110 N N . SER A 1 399 ? 39.608 -12.242 34.749 1.00 32.41 399 SER A N 1
ATOM 3111 C CA . SER A 1 399 ? 39.701 -10.784 34.667 1.00 32.41 399 SER A CA 1
ATOM 3112 C C . SER A 1 399 ? 40.947 -10.242 35.390 1.00 32.41 399 SER A C 1
ATOM 3114 O O . SER A 1 399 ? 41.226 -10.686 36.509 1.00 32.41 399 SER A O 1
ATOM 3116 N N . PRO A 1 400 ? 41.673 -9.252 34.834 1.00 31.75 400 PRO A N 1
ATOM 3117 C CA . PRO A 1 400 ? 42.784 -8.621 35.534 1.00 31.75 400 PRO A CA 1
ATOM 3118 C C . PRO A 1 400 ? 42.285 -7.729 36.684 1.00 31.75 400 PRO A C 1
ATOM 3120 O O . PRO A 1 400 ? 41.345 -6.950 36.543 1.00 31.75 400 PRO A O 1
ATOM 3123 N N . SER A 1 401 ? 42.941 -7.870 37.835 1.00 33.78 401 SER A N 1
ATOM 3124 C CA . SER A 1 401 ? 42.689 -7.155 39.094 1.00 33.78 401 SER A CA 1
ATOM 3125 C C . SER A 1 401 ? 42.753 -5.619 38.961 1.00 33.78 401 SER A C 1
ATOM 3127 O O . SER A 1 401 ? 43.579 -5.114 38.198 1.00 33.78 401 SER A O 1
ATOM 3129 N N . PRO A 1 402 ? 41.981 -4.858 39.764 1.00 31.72 402 PRO A N 1
ATOM 3130 C CA . PRO A 1 402 ? 41.992 -3.396 39.739 1.00 31.72 402 PRO A CA 1
ATOM 3131 C C . PRO A 1 402 ? 43.272 -2.796 40.363 1.00 31.72 402 PRO A C 1
ATOM 3133 O O . PRO A 1 402 ? 43.884 -3.409 41.246 1.00 31.72 402 PRO A O 1
ATOM 3136 N N . PRO A 1 403 ? 43.692 -1.587 39.940 1.00 30.94 403 PRO A N 1
ATOM 3137 C CA . PRO A 1 403 ? 44.913 -0.949 40.425 1.00 30.94 403 PRO A CA 1
ATOM 3138 C C . PRO A 1 403 ? 44.787 -0.474 41.882 1.00 30.94 403 PRO A C 1
ATOM 3140 O O . PRO A 1 403 ? 43.772 0.082 42.300 1.00 30.94 403 PRO A O 1
ATOM 3143 N N . LYS A 1 404 ? 45.861 -0.683 42.655 1.00 31.83 404 LYS A N 1
ATOM 3144 C CA . LYS A 1 404 ? 45.987 -0.303 44.070 1.00 31.83 404 LYS A CA 1
ATOM 3145 C C . LYS A 1 404 ? 46.030 1.219 44.252 1.00 31.83 404 LYS A C 1
ATOM 3147 O O . LYS A 1 404 ? 46.922 1.889 43.736 1.00 31.83 404 LYS A O 1
ATOM 3152 N N . THR A 1 405 ? 45.121 1.731 45.072 1.00 30.03 405 THR A N 1
ATOM 3153 C CA . THR A 1 405 ? 45.092 3.091 45.622 1.00 30.03 405 THR A CA 1
ATOM 3154 C C . THR A 1 405 ? 46.235 3.294 46.625 1.00 30.03 405 THR A C 1
ATOM 3156 O O . THR A 1 405 ? 46.365 2.543 47.591 1.00 30.03 405 THR A O 1
ATOM 3159 N N . LEU A 1 406 ? 47.060 4.325 46.419 1.00 31.38 406 LEU A N 1
ATOM 3160 C CA . LEU A 1 406 ? 48.042 4.807 47.395 1.00 31.38 406 LEU A CA 1
ATOM 3161 C C . LEU A 1 406 ? 47.379 5.847 48.305 1.00 31.38 406 LEU A C 1
ATOM 3163 O O . LEU A 1 406 ? 47.083 6.963 47.886 1.00 31.38 406 LEU A O 1
ATOM 3167 N N . ILE A 1 407 ? 47.159 5.460 49.559 1.00 29.88 407 ILE A N 1
ATOM 3168 C CA . ILE A 1 407 ? 46.757 6.339 50.658 1.00 29.88 407 ILE A CA 1
ATOM 3169 C C . ILE A 1 407 ? 48.004 7.104 51.126 1.00 29.88 407 ILE A C 1
ATOM 3171 O O . ILE A 1 407 ? 49.011 6.486 51.470 1.00 29.88 407 ILE A O 1
ATOM 3175 N N . LYS A 1 408 ? 47.940 8.440 51.161 1.00 31.38 408 LYS A N 1
ATOM 3176 C CA . LYS A 1 408 ? 48.843 9.280 51.962 1.00 31.38 408 LYS A CA 1
ATOM 3177 C C . LYS A 1 408 ? 48.036 9.977 53.051 1.00 31.38 408 LYS A C 1
ATOM 3179 O O . LYS A 1 408 ? 46.942 10.476 52.809 1.00 31.38 408 LYS A O 1
ATOM 3184 N N . GLU A 1 409 ? 48.601 9.925 54.246 1.00 29.62 409 GLU A N 1
ATOM 3185 C CA . GLU A 1 409 ? 48.000 10.211 55.542 1.00 29.62 409 GLU A CA 1
ATOM 3186 C C . GLU A 1 409 ? 47.626 11.685 55.769 1.00 29.62 409 GLU A C 1
ATOM 3188 O O . GLU A 1 409 ? 48.238 12.617 55.252 1.00 29.62 409 GLU A O 1
ATOM 3193 N N . SER A 1 410 ? 46.610 11.855 56.610 1.00 32.00 410 SER A N 1
ATOM 3194 C CA . SER A 1 410 ? 46.046 13.093 57.147 1.00 32.00 410 SER A CA 1
ATOM 3195 C C . SER A 1 410 ? 46.853 13.683 58.309 1.00 32.00 410 SER A C 1
ATOM 3197 O O . SER A 1 410 ? 47.251 12.918 59.185 1.00 32.00 410 SER A O 1
ATOM 3199 N N . HIS A 1 411 ? 46.906 15.017 58.441 1.00 30.72 411 HIS A N 1
ATOM 3200 C CA . HIS A 1 411 ? 47.044 15.739 59.725 1.00 30.72 411 HIS A CA 1
ATOM 3201 C C . HIS A 1 411 ? 46.129 16.999 59.749 1.00 30.72 411 HIS A C 1
ATOM 3203 O O . HIS A 1 411 ? 46.040 17.679 58.726 1.00 30.72 411 HIS A O 1
ATOM 3209 N N . PRO A 1 412 ? 45.438 17.327 60.870 1.00 35.72 412 PRO A N 1
ATOM 3210 C CA . PRO A 1 412 ? 44.481 18.448 60.997 1.00 35.72 412 PRO A CA 1
ATOM 3211 C C . PRO A 1 412 ? 45.065 19.620 61.838 1.00 35.72 412 PRO A C 1
ATOM 3213 O O . PRO A 1 412 ? 46.227 19.548 62.233 1.00 35.72 412 PRO A O 1
ATOM 3216 N N . PRO A 1 413 ? 44.276 20.604 62.332 1.00 45.28 413 PRO A N 1
ATOM 3217 C CA . PRO A 1 413 ? 43.254 21.478 61.727 1.00 45.28 413 PRO A CA 1
ATOM 3218 C C . PRO A 1 413 ? 43.591 22.981 61.957 1.00 45.28 413 PRO A C 1
ATOM 3220 O O . PRO A 1 413 ? 44.527 23.296 62.689 1.00 45.28 413 PRO A O 1
ATOM 3223 N N . LYS A 1 414 ? 42.778 23.932 61.455 1.00 32.59 414 LYS A N 1
ATOM 3224 C CA . LYS A 1 414 ? 42.545 25.231 62.140 1.00 32.59 414 LYS A CA 1
ATOM 3225 C C . LYS A 1 414 ? 41.277 25.952 61.650 1.00 32.59 414 LYS A C 1
ATOM 3227 O O . LYS A 1 414 ? 41.093 26.166 60.459 1.00 32.59 414 LYS A O 1
ATOM 3232 N N . ARG A 1 415 ? 40.424 26.315 62.617 1.00 37.50 415 ARG A N 1
ATOM 3233 C CA . ARG A 1 415 ? 39.278 27.241 62.522 1.00 37.50 415 ARG A CA 1
ATOM 3234 C C . ARG A 1 415 ? 39.750 28.700 62.623 1.00 37.50 415 ARG A C 1
ATOM 3236 O O . ARG A 1 415 ? 40.687 28.974 63.368 1.00 37.50 415 ARG A O 1
ATOM 3243 N N . GLY A 1 416 ? 38.994 29.605 62.004 1.00 32.06 416 GLY A N 1
ATOM 3244 C CA . GLY A 1 416 ? 38.919 31.053 62.273 1.00 32.06 416 GLY A CA 1
ATOM 3245 C C . GLY A 1 416 ? 38.036 31.686 61.189 1.00 32.06 416 GLY A C 1
ATOM 3246 O O . GLY A 1 416 ? 38.412 31.626 60.029 1.00 32.06 416 GLY A O 1
ATOM 3247 N N . LEU A 1 417 ? 36.741 31.892 61.438 1.00 37.62 417 LEU A N 1
ATOM 3248 C CA . LEU A 1 417 ? 36.081 33.051 62.069 1.00 37.62 417 LEU A CA 1
ATOM 3249 C C . LEU A 1 417 ? 35.827 34.222 61.101 1.00 37.62 417 LEU A C 1
ATOM 3251 O O . LEU A 1 417 ? 36.753 34.808 60.559 1.00 37.62 417 LEU A O 1
ATOM 3255 N N . GLU A 1 418 ? 34.535 34.553 61.056 1.00 36.16 418 GLU A N 1
ATOM 3256 C CA . GLU A 1 418 ? 33.908 35.868 60.886 1.00 36.16 418 GLU A CA 1
ATOM 3257 C C . GLU A 1 418 ? 33.515 36.403 59.498 1.00 36.16 418 GLU A C 1
ATOM 3259 O O . GLU A 1 418 ? 34.167 36.231 58.476 1.00 36.16 418 GLU A O 1
ATOM 3264 N N . GLN A 1 419 ? 32.325 36.999 59.573 1.00 29.73 419 GLN A N 1
ATOM 3265 C CA . GLN A 1 419 ? 31.354 37.514 58.607 1.00 29.73 419 GLN A CA 1
ATOM 3266 C C . GLN A 1 419 ? 31.594 39.040 58.405 1.00 29.73 419 GLN A C 1
ATOM 3268 O O . GLN A 1 419 ? 32.568 39.532 58.984 1.00 29.73 419 GLN A O 1
ATOM 3273 N N . PRO A 1 420 ? 30.786 39.838 57.663 1.00 55.72 420 PRO A N 1
ATOM 3274 C CA . PRO A 1 420 ? 29.335 39.750 57.395 1.00 55.72 420 PRO A CA 1
ATOM 3275 C C . PRO A 1 420 ? 28.942 39.306 55.987 1.00 55.72 420 PRO A C 1
ATOM 3277 O O . PRO A 1 420 ? 29.634 39.692 55.018 1.00 55.72 420 PRO A O 1
#

Organism: NCBI:txid2557542

pLDDT: mean 85.41, std 21.44, range [28.58, 98.94]

Foldseek 3Di:
DAPCLVQQVQLLVLLCCVQQNDVGDDDPVLLVLLVLLVVLLVVCQPVDQLSVLLVVLVVVLVVLLVNNCPYPCVVDPPDDRDDPSSLSVVQCSQQSLLVCLLRPDPVLVVLVVVLVVVVVVDDPVPNPPSCVVDPPQFFWKKKWFFDPPDIDIDIDTGDDPSNVDDKDWDWDWDFDDDPVDDTWIKIKTFIPGPSHPARSSGWIQIDGLERKTKDKTFAAQPPSVLCVLAHSNADEQRSLQSSLSRHDHADVSSLVSSPGRYGQGSWIWMWIAHPVCSPPQWRRTKIWTDHRVDIDIDICSPVCVVLRMDMDGRHDQDPVRCVSSVNDDHPCNQLLNVLCSVQSVQPPDPVSVCCQQQDFDLCPDVSNVNPQSSHSHHDPPVPPPPPPPPPPDDDDDDDDDDDDDDDDDDDDDDDDDDDD

Sequence (420 aa):
GHLTCYEITQFFENFYVSTFGEGGEPNDDIVSFVKQNDAFVTRMVDTDLYWSHVGDVYARSAGMLEGYNGSPCSLQPGFKPLSKMDWNLLQLDGDLFDLMTAFPDKETLLGQLIGQLTSLITSPFTFFATAAVTDKVLRCSALIKLTSSDLFFGHDTWDTYSTASPRIYKTISLPVRNPNGPPILHVDSFSSSPGFVASIDDYYTISGTSALTVIETSNNVYDVRAYKALSPESVFCWARTMVANQMAGDGEAWGEAFSELHSGTYNNQWLIVDRGRIDEDEGLLVVVEEAPGLMHSEDMTGRLRSDGYWGSYNVAFYEDIRAVMGETEGYWDAPRAKIFAELQSSVEDMDSMTYVMGYNNYLNDPNSEGKNLFSTSTPSSSLTPPTTNLSPTSHFPQSPSPPKTLIKESHPPKRGLEQP